Protein AF-A0A3M1HZH8-F1 (afdb_monomer_lite)

Foldseek 3Di:
DPPDPLVVVLVVQLVVLLVVCCLAQVLVLVLVVCPQAVFLNLQSLLLSLQVSLCRSCVVQCPDDPVSNVVVLVVLLLVLLLCCLQDPVNPPPDLLVSLSVVCSHNLSVVLVVVQCVVPRVVSSSVCSLQPDQGVLCSNVVCLVVDPVRQHAWDKDFDDCCVQQPVVQQKDWDGKYWCGLSNQLSLLLCQQQPLVVCVVCDPVCVVQVVDSVSVSVSSSVSCVVCVVLSNLLSPQFRTKMKIWMAGPVVRDIKMKIKTFGNFQVSQVSVQVSVVSSCVSCPPVFVWDWDDDTRMIIIIGPGPPCVVVSVVCRVVPIDIHTDDCVVSVLQSVLSSLLSCLVPPPDPVVNVVSLVVNLVSPDPNLLSSLSSPVVPPDPVVQVVSQVSVCVNPVDNQGSDSVSVVVVSVVVVD

Secondary structure (DSSP, 8-state):
--S--HHHHHHHHHHHHHHHHHHHH-HHHHHHHHTT-HHHHHHHHHHHHHHHHHHHTTTGGGS-HHHHHHHHHHHHHHHHHHHHH-GGGGGS-HHHHHHHHHHHHHHHHHHHHHHHHHHHHHHHHHTTS---SHHHHHSHHHHHSSS-----EEEPPP-TTTS-GGGT-EEEEEE--HHHHHHHHHHIIIIIIHHHHHHGGGHHHHHHSHHHHHHHHHHHHHHHHHHHHHTTTTEEEEEEEEEEETTTTEEEEEEEEEESSHHHHHHHHHHHHHHHHHHGGG--EEEEEETTEEEEEES--S-HHHHHHHHHHH-EEE---THHHHHHHHHHHHHHHHHH---HHHHHHHHHHHHHTTTTSHHHHHHHHHTS--HHHHHHHHHHHHHHHS---TT-HHHHHHHHHHTT-

pLDDT: mean 79.29, std 16.36, range [34.38, 98.5]

Radius of gyration: 24.08 Å; chains: 1; bounding box: 50×71×66 Å

Structure (mmCIF, N/CA/C/O backbone):
data_AF-A0A3M1HZH8-F1
#
_entry.id   AF-A0A3M1HZH8-F1
#
loop_
_atom_site.group_PDB
_atom_site.id
_atom_site.type_symbol
_atom_site.label_atom_id
_atom_site.label_alt_id
_atom_site.label_comp_id
_atom_site.label_asym_id
_atom_site.label_entity_id
_atom_site.label_seq_id
_atom_site.pdbx_PDB_ins_code
_atom_site.Cartn_x
_atom_site.Cartn_y
_atom_site.Cartn_z
_atom_site.occupancy
_atom_site.B_iso_or_equiv
_atom_site.auth_seq_id
_atom_site.auth_comp_id
_atom_site.auth_asym_id
_atom_site.auth_atom_id
_atom_site.pdbx_PDB_model_num
ATOM 1 N N . ARG A 1 1 ? 4.579 0.232 -38.119 1.00 34.38 1 ARG A N 1
ATOM 2 C CA . ARG A 1 1 ? 3.689 1.408 -37.992 1.00 34.38 1 ARG A CA 1
ATOM 3 C C . ARG A 1 1 ? 2.272 0.886 -38.104 1.00 34.38 1 ARG A C 1
ATOM 5 O O . ARG A 1 1 ? 1.895 0.468 -39.189 1.00 34.38 1 ARG A O 1
ATOM 12 N N . ILE A 1 2 ? 1.576 0.775 -36.979 1.00 36.88 2 ILE A N 1
ATOM 13 C CA . ILE A 1 2 ? 0.141 0.484 -36.957 1.00 36.88 2 ILE A CA 1
ATOM 14 C C . ILE A 1 2 ? -0.537 1.858 -36.955 1.00 36.88 2 ILE A C 1
ATOM 16 O O . ILE A 1 2 ? -0.014 2.803 -36.385 1.00 36.88 2 ILE A O 1
ATOM 20 N N . SER A 1 3 ? -1.600 2.016 -37.727 1.00 39.41 3 SER A N 1
ATOM 21 C CA . SER A 1 3 ? -2.185 3.296 -38.133 1.00 39.41 3 SER A CA 1
ATOM 22 C C . SER A 1 3 ? -3.152 3.886 -37.094 1.00 39.41 3 SER A C 1
ATOM 24 O O . SER A 1 3 ? -4.304 4.168 -37.418 1.00 39.41 3 SER A O 1
ATOM 26 N N . GLY A 1 4 ? -2.713 4.050 -35.844 1.00 37.44 4 GLY A N 1
ATOM 27 C CA . GLY A 1 4 ? -3.398 4.874 -34.844 1.00 37.44 4 GLY A CA 1
ATOM 28 C C . GLY A 1 4 ? -2.697 6.227 -34.734 1.00 37.44 4 GLY A C 1
ATOM 29 O O . GLY A 1 4 ? -1.491 6.308 -34.930 1.00 37.44 4 GLY A O 1
ATOM 30 N N . GLY A 1 5 ? -3.405 7.321 -34.439 1.00 40.50 5 GLY A N 1
ATOM 31 C CA . GLY A 1 5 ? -2.730 8.588 -34.111 1.00 40.50 5 GLY A CA 1
ATOM 32 C C . GLY A 1 5 ? -1.731 8.422 -32.943 1.00 40.50 5 GLY A C 1
ATOM 33 O O . GLY A 1 5 ? -1.757 7.393 -32.269 1.00 40.50 5 GLY A O 1
ATOM 34 N N . PRO A 1 6 ? -0.896 9.429 -32.621 1.00 54.50 6 PRO A N 1
ATOM 35 C CA . PRO A 1 6 ? 0.169 9.311 -31.610 1.00 54.50 6 PRO A CA 1
ATOM 36 C C . PRO A 1 6 ? -0.283 8.762 -30.242 1.00 54.50 6 PRO A C 1
ATOM 38 O O . PRO A 1 6 ? 0.490 8.118 -29.542 1.00 54.50 6 PRO A O 1
ATOM 41 N N . GLN A 1 7 ? -1.547 8.993 -29.864 1.00 52.88 7 GLN A N 1
ATOM 42 C CA . GLN A 1 7 ? -2.161 8.446 -28.647 1.00 52.88 7 GLN A CA 1
ATOM 43 C C . GLN A 1 7 ? -2.546 6.961 -28.765 1.00 52.88 7 GLN A C 1
ATOM 45 O O . GLN A 1 7 ? -2.431 6.227 -27.788 1.00 52.88 7 GLN A O 1
ATOM 50 N N . GLY A 1 8 ? -2.981 6.503 -29.943 1.00 54.47 8 GLY A N 1
ATOM 51 C CA . GLY A 1 8 ? -3.317 5.098 -30.191 1.00 54.47 8 GLY A CA 1
ATOM 52 C C . GLY A 1 8 ? -2.083 4.199 -30.155 1.00 54.47 8 GLY A C 1
ATOM 53 O O . GLY A 1 8 ? -2.119 3.137 -29.541 1.00 54.47 8 GLY A O 1
ATOM 54 N N . ASP A 1 9 ? -0.967 4.665 -30.719 1.00 68.56 9 ASP A N 1
ATOM 55 C CA . ASP A 1 9 ? 0.310 3.944 -30.671 1.00 68.56 9 ASP A CA 1
ATOM 56 C C . ASP A 1 9 ? 0.836 3.796 -29.233 1.00 68.56 9 ASP A C 1
ATOM 58 O O . ASP A 1 9 ? 1.340 2.736 -28.864 1.00 68.56 9 ASP A O 1
ATOM 62 N N . ALA A 1 10 ? 0.666 4.825 -28.397 1.00 70.00 10 ALA A N 1
ATOM 63 C CA . ALA A 1 10 ? 1.081 4.814 -26.994 1.00 70.00 10 ALA A CA 1
ATOM 64 C C . ALA A 1 10 ? 0.306 3.770 -26.164 1.00 70.00 10 ALA A C 1
ATOM 66 O O . ALA A 1 10 ? 0.912 2.978 -25.441 1.00 70.00 10 ALA A O 1
ATOM 67 N N . VAL A 1 11 ? -1.021 3.711 -26.324 1.00 73.69 11 VAL A N 1
ATOM 68 C CA . VAL A 1 11 ? -1.866 2.706 -25.654 1.00 73.69 11 VAL A CA 1
ATOM 69 C C . VAL A 1 11 ? -1.531 1.294 -26.136 1.00 73.69 11 VAL A C 1
ATOM 71 O O . VAL A 1 11 ? -1.435 0.378 -25.329 1.00 73.69 11 VAL A O 1
ATOM 74 N N . ILE A 1 12 ? -1.271 1.105 -27.434 1.00 74.25 12 ILE A N 1
ATOM 75 C CA . ILE A 1 12 ? -0.847 -0.201 -27.959 1.00 74.25 12 ILE A CA 1
ATOM 76 C C . ILE A 1 12 ? 0.473 -0.645 -27.316 1.00 74.25 12 ILE A C 1
ATOM 78 O O . ILE A 1 12 ? 0.604 -1.808 -26.942 1.00 74.25 12 ILE A O 1
ATOM 82 N N . VAL A 1 13 ? 1.445 0.258 -27.157 1.00 78.00 13 VAL A N 1
ATOM 83 C CA . VAL A 1 13 ? 2.706 -0.061 -26.467 1.00 78.00 13 VAL A CA 1
ATOM 84 C C . VAL A 1 13 ? 2.454 -0.466 -25.012 1.00 78.00 13 VAL A C 1
ATOM 86 O O . VAL A 1 13 ? 3.037 -1.454 -24.566 1.00 78.00 13 VAL A O 1
ATOM 89 N N . HIS A 1 14 ? 1.570 0.239 -24.297 1.00 79.25 14 HIS A N 1
ATOM 90 C CA . HIS A 1 14 ? 1.179 -0.091 -22.919 1.00 79.25 14 HIS A CA 1
ATOM 91 C C . HIS A 1 14 ? 0.629 -1.523 -22.813 1.00 79.25 14 HIS A C 1
ATOM 93 O O . HIS A 1 14 ? 1.145 -2.337 -22.048 1.00 79.25 14 HIS A O 1
ATOM 99 N N . GLU A 1 15 ? -0.338 -1.876 -23.663 1.00 80.44 15 GLU A N 1
ATOM 100 C CA . GLU A 1 15 ? -0.957 -3.210 -23.664 1.00 80.44 15 GLU A CA 1
ATOM 101 C C . GLU A 1 15 ? -0.001 -4.322 -24.132 1.00 80.44 15 GLU A C 1
ATOM 103 O O . GLU A 1 15 ? -0.014 -5.436 -23.602 1.00 80.44 15 GLU A O 1
ATOM 108 N N . LEU A 1 16 ? 0.883 -4.041 -25.097 1.00 78.44 16 LEU A N 1
ATOM 109 C CA . LEU A 1 16 ? 1.917 -4.996 -25.514 1.00 78.44 16 LEU A CA 1
ATOM 110 C C . LEU A 1 16 ? 2.912 -5.282 -24.386 1.00 78.44 16 LEU A C 1
ATOM 112 O O . LEU A 1 16 ? 3.376 -6.416 -24.255 1.00 78.44 16 LEU A O 1
ATOM 116 N N . ILE A 1 17 ? 3.230 -4.286 -23.556 1.00 83.06 17 ILE A N 1
ATOM 117 C CA . ILE A 1 17 ? 4.070 -4.499 -22.377 1.00 83.06 17 ILE A CA 1
ATOM 118 C C . ILE A 1 17 ? 3.345 -5.372 -21.358 1.00 83.06 17 ILE A C 1
ATOM 120 O O . ILE A 1 17 ? 3.973 -6.288 -20.841 1.00 83.06 17 ILE A O 1
ATOM 124 N N . HIS A 1 18 ? 2.041 -5.201 -21.132 1.00 80.81 18 HIS A N 1
ATOM 125 C CA . HIS A 1 18 ? 1.285 -6.138 -20.292 1.00 80.81 18 HIS A CA 1
ATOM 126 C C . HIS A 1 18 ? 1.334 -7.573 -20.817 1.00 80.81 18 HIS A C 1
ATOM 128 O O . HIS A 1 18 ? 1.569 -8.505 -20.044 1.00 80.81 18 HIS A O 1
ATOM 134 N N . ALA A 1 19 ? 1.197 -7.763 -22.132 1.00 73.44 19 ALA A N 1
ATOM 135 C CA . ALA A 1 19 ? 1.351 -9.080 -22.740 1.00 73.44 19 ALA A CA 1
ATOM 136 C C . ALA A 1 19 ? 2.758 -9.659 -22.501 1.00 73.44 19 ALA A C 1
ATOM 138 O O . ALA A 1 19 ? 2.882 -10.830 -22.146 1.00 73.44 19 ALA A O 1
ATOM 139 N N . LEU A 1 20 ? 3.812 -8.844 -22.628 1.00 78.50 20 LEU A N 1
ATOM 140 C CA . LEU A 1 20 ? 5.191 -9.249 -22.328 1.00 78.50 20 LEU A CA 1
ATOM 141 C C . LEU A 1 20 ? 5.405 -9.541 -20.840 1.00 78.50 20 LEU A C 1
ATOM 143 O O . LEU A 1 20 ? 6.094 -10.499 -20.500 1.00 78.50 20 LEU A O 1
ATOM 147 N N . GLN A 1 21 ? 4.821 -8.746 -19.949 1.00 84.00 21 GLN A N 1
ATOM 148 C CA . GLN A 1 21 ? 4.904 -8.935 -18.506 1.00 84.00 21 GLN A CA 1
ATOM 149 C C . GLN A 1 21 ? 4.233 -10.245 -18.093 1.00 84.00 21 GLN A C 1
ATOM 151 O O . GLN A 1 21 ? 4.846 -11.034 -17.375 1.00 84.00 21 GLN A O 1
ATOM 156 N N . ASP A 1 22 ? 3.023 -10.535 -18.581 1.00 77.56 22 ASP A N 1
ATOM 157 C CA . ASP A 1 22 ? 2.369 -11.821 -18.315 1.00 77.56 22 ASP A CA 1
ATOM 158 C C . ASP A 1 22 ? 3.153 -12.978 -18.937 1.00 77.56 22 ASP A C 1
ATOM 160 O O . ASP A 1 22 ? 3.438 -13.982 -18.273 1.00 77.56 22 ASP A O 1
ATOM 164 N N . GLN A 1 23 ? 3.625 -12.776 -20.172 1.00 69.50 23 GLN A N 1
ATOM 165 C CA . GLN A 1 23 ? 4.544 -13.682 -20.838 1.00 69.50 23 GLN A CA 1
ATOM 166 C C . GLN A 1 23 ? 5.892 -13.775 -20.130 1.00 69.50 23 GLN A C 1
ATOM 168 O O . GLN A 1 23 ? 6.646 -14.614 -20.557 1.00 69.50 23 GLN A O 1
ATOM 173 N N . HIS A 1 24 ? 6.263 -13.020 -19.095 1.00 70.00 24 HIS A N 1
ATOM 174 C CA . HIS A 1 24 ? 7.579 -13.170 -18.447 1.00 70.00 24 HIS A CA 1
ATOM 175 C C . HIS A 1 24 ? 7.532 -13.428 -16.943 1.00 70.00 24 HIS A C 1
ATOM 177 O O . HIS A 1 24 ? 8.495 -13.968 -16.380 1.00 70.00 24 HIS A O 1
ATOM 183 N N . PHE A 1 25 ? 6.424 -13.070 -16.304 1.00 74.50 25 PHE A N 1
ATOM 184 C CA . PHE A 1 25 ? 6.310 -13.018 -14.854 1.00 74.50 25 PHE A CA 1
ATOM 185 C C . PHE A 1 25 ? 5.028 -13.651 -14.311 1.00 74.50 25 PHE A C 1
ATOM 187 O O . PHE A 1 25 ? 4.949 -13.800 -13.095 1.00 74.50 25 PHE A O 1
ATOM 194 N N . ASP A 1 26 ? 4.092 -14.084 -15.172 1.00 72.25 26 ASP A N 1
ATOM 195 C CA . ASP A 1 26 ? 2.805 -14.676 -14.770 1.00 72.25 26 ASP A CA 1
ATOM 196 C C . ASP A 1 26 ? 2.054 -13.748 -13.797 1.00 72.25 26 ASP A C 1
ATOM 198 O O . ASP A 1 26 ? 2.008 -13.960 -12.577 1.00 72.25 26 ASP A O 1
ATOM 202 N N . LEU A 1 27 ? 1.507 -12.658 -14.349 1.00 78.25 27 LEU A N 1
ATOM 203 C CA . LEU A 1 27 ? 0.911 -11.577 -13.561 1.00 78.25 27 LEU A CA 1
ATOM 204 C C . LEU A 1 27 ? -0.253 -12.080 -12.709 1.00 78.25 27 LEU A C 1
ATOM 206 O O . LEU A 1 27 ? -0.445 -11.629 -11.579 1.00 78.25 27 LEU A O 1
ATOM 210 N N . PHE A 1 28 ? -0.989 -13.063 -13.219 1.00 75.19 28 PHE A N 1
ATOM 211 C CA . PHE A 1 28 ? -2.096 -13.675 -12.509 1.00 75.19 28 PHE A CA 1
ATOM 212 C C . PHE A 1 28 ? -1.642 -14.404 -11.232 1.00 75.19 28 PHE A C 1
ATOM 214 O O . PHE A 1 28 ? -2.236 -14.222 -10.161 1.00 75.19 28 PHE A O 1
ATOM 221 N N . SER A 1 29 ? -0.558 -15.183 -11.298 1.00 72.38 29 SER A N 1
ATOM 222 C CA . SER A 1 29 ? 0.026 -15.817 -10.109 1.00 72.38 29 SER A CA 1
ATOM 223 C C . SER A 1 29 ? 0.530 -14.788 -9.093 1.00 72.38 29 SER A C 1
ATOM 225 O O . SER A 1 29 ? 0.310 -14.961 -7.889 1.00 72.38 29 SER A O 1
ATOM 227 N N . LEU A 1 30 ? 1.157 -13.699 -9.555 1.00 78.38 30 LEU A N 1
ATOM 228 C CA . LEU A 1 30 ? 1.605 -12.611 -8.678 1.00 78.38 30 LEU A CA 1
ATOM 229 C C . LEU A 1 30 ? 0.420 -11.921 -7.986 1.00 78.38 30 LEU A C 1
ATOM 231 O O . LEU A 1 30 ? 0.462 -11.707 -6.773 1.00 78.38 30 LEU A O 1
ATOM 235 N N . GLN A 1 31 ? -0.664 -11.646 -8.715 1.00 78.19 31 GLN A N 1
ATOM 236 C CA . GLN A 1 31 ? -1.869 -11.028 -8.163 1.00 78.19 31 GLN A CA 1
ATOM 237 C C . GLN A 1 31 ? -2.539 -11.920 -7.112 1.00 78.19 31 GLN A C 1
ATOM 239 O O . GLN A 1 31 ? -2.886 -11.453 -6.025 1.00 78.19 31 GLN A O 1
ATOM 244 N N . LYS A 1 32 ? -2.664 -13.226 -7.381 1.00 75.81 32 LYS A N 1
ATOM 245 C CA . LYS A 1 32 ? -3.135 -14.197 -6.382 1.00 75.81 32 LYS A CA 1
ATOM 246 C C . LYS A 1 32 ? -2.246 -14.181 -5.137 1.00 75.81 32 LYS A C 1
ATOM 248 O O . LYS A 1 32 ? -2.747 -14.271 -4.019 1.00 75.81 32 LYS A O 1
ATOM 253 N N . TYR A 1 33 ? -0.929 -14.117 -5.314 1.00 77.00 33 TYR A N 1
ATOM 254 C CA . TYR A 1 33 ? 0.016 -14.186 -4.202 1.00 77.00 33 TYR A CA 1
ATOM 255 C C . TYR A 1 33 ? -0.126 -13.002 -3.232 1.00 77.00 33 TYR A C 1
ATOM 257 O O . TYR A 1 33 ? -0.027 -13.186 -2.015 1.00 77.00 33 TYR A O 1
ATOM 265 N N . VAL A 1 34 ? -0.376 -11.798 -3.755 1.00 81.94 34 VAL A N 1
ATOM 266 C CA . VAL A 1 34 ? -0.585 -10.587 -2.940 1.00 81.94 34 VAL A CA 1
ATOM 267 C C . VAL A 1 34 ? -2.028 -10.426 -2.449 1.00 81.94 34 VAL A C 1
ATOM 269 O O . VAL A 1 34 ? -2.303 -9.539 -1.642 1.00 81.94 34 VAL A O 1
ATOM 272 N N . GLN A 1 35 ? -2.943 -11.301 -2.880 1.00 78.62 35 GLN A N 1
ATOM 273 C CA . GLN A 1 35 ? -4.348 -11.273 -2.487 1.00 78.62 35 GLN A CA 1
ATOM 274 C C . GLN A 1 35 ? -4.515 -11.371 -0.959 1.00 78.62 35 GLN A C 1
ATOM 276 O O . GLN A 1 35 ? -3.831 -12.138 -0.280 1.00 78.62 35 GLN A O 1
ATOM 281 N N . GLY A 1 36 ? -5.457 -10.596 -0.413 1.00 81.88 36 GLY A N 1
ATOM 282 C CA . GLY A 1 36 ? -5.692 -10.500 1.035 1.00 81.88 36 GLY A CA 1
ATOM 283 C C . GLY A 1 36 ? -4.779 -9.503 1.759 1.00 81.88 36 GLY A C 1
ATOM 284 O O . GLY A 1 36 ? -4.791 -9.450 2.989 1.00 81.88 36 GLY A O 1
ATOM 285 N N . ASN A 1 37 ? -3.983 -8.735 1.011 1.00 90.81 37 ASN A N 1
ATOM 286 C CA . ASN A 1 37 ? -3.311 -7.536 1.493 1.00 90.81 37 ASN A CA 1
ATOM 287 C C . ASN A 1 37 ? -3.446 -6.425 0.438 1.00 90.81 37 ASN A C 1
ATOM 289 O O . ASN A 1 37 ? -2.758 -6.453 -0.584 1.00 90.81 37 ASN A O 1
ATOM 293 N N . SER A 1 38 ? -4.344 -5.469 0.672 1.00 91.00 38 SER A N 1
ATOM 294 C CA . SER A 1 38 ? -4.647 -4.395 -0.281 1.00 91.00 38 SER A CA 1
ATOM 295 C C . SER A 1 38 ? -3.451 -3.479 -0.546 1.00 91.00 38 SER A C 1
ATOM 297 O O . SER A 1 38 ? -3.209 -3.138 -1.701 1.00 91.00 38 SER A O 1
ATOM 299 N N . ASP A 1 39 ? -2.663 -3.137 0.477 1.00 95.94 39 ASP A N 1
ATOM 300 C CA . ASP A 1 39 ? -1.438 -2.336 0.325 1.00 95.94 39 ASP A CA 1
ATOM 301 C C . ASP A 1 39 ? -0.418 -3.026 -0.597 1.00 95.94 39 ASP A C 1
ATOM 303 O O . ASP A 1 39 ? 0.039 -2.459 -1.589 1.00 95.94 39 ASP A O 1
ATOM 307 N N . ARG A 1 40 ? -0.135 -4.308 -0.353 1.00 94.12 40 ARG A N 1
ATOM 308 C CA . ARG A 1 40 ? 0.770 -5.086 -1.212 1.00 94.12 40 ARG A CA 1
ATOM 309 C C . ARG A 1 40 ? 0.214 -5.267 -2.624 1.00 94.12 40 ARG A C 1
ATOM 311 O O . ARG A 1 40 ? 0.974 -5.265 -3.590 1.00 94.12 40 ARG A O 1
ATOM 318 N N . SER A 1 41 ? -1.102 -5.431 -2.756 1.00 92.44 41 SER A N 1
ATOM 319 C CA . SER A 1 41 ? -1.754 -5.507 -4.063 1.00 92.44 41 SER A CA 1
ATOM 320 C C . SER A 1 41 ? -1.591 -4.206 -4.844 1.00 92.44 41 SER A C 1
ATOM 322 O O . SER A 1 41 ? -1.269 -4.258 -6.027 1.00 92.44 41 SER A O 1
ATOM 324 N N . ALA A 1 42 ? -1.758 -3.053 -4.193 1.00 93.94 42 ALA A N 1
ATOM 325 C CA . ALA A 1 42 ? -1.535 -1.750 -4.810 1.00 93.94 42 ALA A CA 1
ATOM 326 C C . ALA A 1 42 ? -0.060 -1.552 -5.197 1.00 93.94 42 ALA A C 1
ATOM 328 O O . ALA A 1 42 ? 0.226 -1.051 -6.282 1.00 93.94 42 ALA A O 1
ATOM 329 N N . ALA A 1 43 ? 0.881 -2.014 -4.368 1.00 97.19 43 ALA A N 1
ATOM 330 C CA . ALA A 1 43 ? 2.305 -1.976 -4.691 1.00 97.19 43 ALA A CA 1
ATOM 331 C C . ALA A 1 43 ? 2.652 -2.796 -5.948 1.00 97.19 43 ALA A C 1
ATOM 333 O O . ALA A 1 43 ? 3.373 -2.316 -6.824 1.00 97.19 43 ALA A O 1
ATOM 334 N N . LEU A 1 44 ? 2.099 -4.011 -6.078 1.00 95.56 44 LEU A N 1
ATOM 335 C CA . LEU A 1 44 ? 2.252 -4.828 -7.287 1.00 95.56 44 LEU A CA 1
ATOM 336 C C . LEU A 1 44 ? 1.639 -4.133 -8.509 1.00 95.56 44 LEU A C 1
ATOM 338 O O . LEU A 1 44 ? 2.282 -4.069 -9.553 1.00 95.56 44 LEU A O 1
ATOM 342 N N . SER A 1 45 ? 0.420 -3.604 -8.385 1.00 94.62 45 SER A N 1
ATOM 343 C CA . SER A 1 45 ? -0.239 -2.890 -9.481 1.00 94.62 45 SER A CA 1
ATOM 344 C C . SER A 1 45 ? 0.565 -1.673 -9.938 1.00 94.62 45 SER A C 1
ATOM 346 O O . SER A 1 45 ? 0.703 -1.466 -11.137 1.00 94.62 45 SER A O 1
ATOM 348 N N . ALA A 1 46 ? 1.166 -0.912 -9.022 1.00 97.81 46 ALA A N 1
ATOM 349 C CA . ALA A 1 46 ? 2.034 0.205 -9.382 1.00 97.81 46 ALA A CA 1
ATOM 350 C C . ALA A 1 46 ? 3.331 -0.231 -10.080 1.00 97.81 46 ALA A C 1
ATOM 352 O O . ALA A 1 46 ? 3.780 0.441 -11.006 1.00 97.81 46 ALA A O 1
ATOM 353 N N . LEU A 1 47 ? 3.919 -1.370 -9.700 1.00 98.00 47 LEU A N 1
ATOM 354 C CA . LEU A 1 47 ? 5.041 -1.943 -10.447 1.00 98.00 47 LEU A CA 1
ATOM 355 C C . LEU A 1 47 ? 4.626 -2.292 -11.890 1.00 98.00 47 LEU A C 1
ATOM 357 O O . LEU A 1 47 ? 5.306 -1.873 -12.826 1.00 98.00 47 LEU A O 1
ATOM 361 N N . VAL A 1 48 ? 3.511 -3.013 -12.057 1.00 96.69 48 VAL A N 1
ATOM 362 C CA . VAL A 1 48 ? 2.987 -3.492 -13.353 1.00 96.69 48 VAL A CA 1
ATOM 363 C C . VAL A 1 48 ? 2.622 -2.330 -14.282 1.00 96.69 48 VAL A C 1
ATOM 365 O O . VAL A 1 48 ? 3.169 -2.219 -15.381 1.00 96.69 48 VAL A O 1
ATOM 368 N N . GLU A 1 49 ? 1.731 -1.444 -13.829 1.00 95.62 49 GLU A N 1
ATOM 369 C CA . GLU A 1 49 ? 1.257 -0.292 -14.606 1.00 95.62 49 GLU A CA 1
ATOM 370 C C . GLU A 1 49 ? 2.377 0.717 -14.851 1.00 95.62 49 GLU A C 1
ATOM 372 O O . GLU A 1 49 ? 2.449 1.331 -15.913 1.00 95.62 49 GLU A O 1
ATOM 377 N N . GLY A 1 50 ? 3.282 0.880 -13.886 1.00 97.19 50 GLY A N 1
ATOM 378 C CA . GLY A 1 50 ? 4.409 1.791 -13.991 1.00 97.19 50 GLY A CA 1
ATOM 379 C C . GLY A 1 50 ? 5.422 1.403 -15.065 1.00 97.19 50 GLY A C 1
ATOM 380 O O . GLY A 1 50 ? 5.916 2.278 -15.772 1.00 97.19 50 GLY A O 1
ATOM 381 N N . ASP A 1 51 ? 5.719 0.110 -15.216 1.00 97.06 51 ASP A N 1
ATOM 382 C CA . ASP A 1 51 ? 6.618 -0.402 -16.259 1.00 97.06 51 ASP A CA 1
ATOM 383 C C . ASP A 1 51 ? 5.989 -0.250 -17.657 1.00 97.06 51 ASP A C 1
ATOM 385 O O . ASP A 1 51 ? 6.630 0.257 -18.581 1.00 97.06 51 ASP A O 1
ATOM 389 N N . ALA A 1 52 ? 4.692 -0.549 -17.787 1.00 91.81 52 ALA A N 1
ATOM 390 C CA . ALA A 1 52 ? 3.938 -0.300 -19.016 1.00 91.81 52 ALA A CA 1
ATOM 391 C C . ALA A 1 52 ? 3.881 1.200 -19.366 1.00 91.81 52 ALA A C 1
ATOM 393 O O . ALA A 1 52 ? 4.188 1.586 -20.495 1.00 91.81 52 ALA A O 1
ATOM 394 N N . THR A 1 53 ? 3.629 2.064 -18.376 1.00 93.62 53 THR A N 1
ATOM 395 C CA . THR A 1 53 ? 3.618 3.530 -18.537 1.00 93.62 53 THR A CA 1
ATOM 396 C C . THR A 1 53 ? 4.996 4.070 -18.932 1.00 93.62 53 THR A C 1
ATOM 398 O O . THR A 1 53 ? 5.107 4.977 -19.760 1.00 93.62 53 THR A O 1
ATOM 401 N N . LEU A 1 54 ? 6.071 3.510 -18.370 1.00 94.62 54 LEU A N 1
ATOM 402 C CA . LEU A 1 54 ? 7.441 3.884 -18.717 1.00 94.62 54 LEU A CA 1
ATOM 403 C C . LEU A 1 54 ? 7.760 3.561 -20.180 1.00 94.62 54 LEU A C 1
ATOM 405 O O . LEU A 1 54 ? 8.425 4.354 -20.849 1.00 94.62 54 LEU A O 1
ATOM 409 N N . GLY A 1 55 ? 7.292 2.416 -20.681 1.00 89.19 55 GLY A N 1
ATOM 410 C CA . GLY A 1 55 ? 7.440 2.053 -22.086 1.00 89.19 55 GLY A CA 1
ATOM 411 C C . GLY A 1 55 ? 6.531 2.857 -23.016 1.00 89.19 55 GLY A C 1
ATOM 412 O O . GLY A 1 55 ? 6.994 3.303 -24.066 1.00 89.19 55 GLY A O 1
ATOM 413 N N . MET A 1 56 ? 5.293 3.137 -22.599 1.00 86.62 56 MET A N 1
ATOM 414 C CA . MET A 1 56 ? 4.365 4.032 -23.301 1.00 86.62 56 MET A CA 1
ATOM 415 C C . MET A 1 56 ? 5.002 5.405 -23.575 1.00 86.62 56 MET A C 1
ATOM 417 O O . MET A 1 56 ? 4.855 5.949 -24.667 1.00 86.62 56 MET A O 1
ATOM 421 N N . PHE A 1 57 ? 5.760 5.942 -22.614 1.00 90.94 57 PHE A N 1
ATOM 422 C CA . PHE A 1 57 ? 6.456 7.226 -22.739 1.00 90.94 57 PHE A CA 1
ATOM 423 C C . PHE A 1 57 ? 7.949 7.104 -23.068 1.00 90.94 57 PHE A C 1
ATOM 425 O O . PHE A 1 57 ? 8.713 8.036 -22.820 1.00 90.94 57 PHE A O 1
ATOM 432 N N . ALA A 1 58 ? 8.405 5.985 -23.641 1.00 87.25 58 ALA A N 1
ATOM 433 C CA . ALA A 1 58 ? 9.831 5.750 -23.877 1.00 87.25 58 ALA A CA 1
ATOM 434 C C . ALA A 1 58 ? 10.522 6.878 -24.673 1.00 87.25 58 ALA A C 1
ATOM 436 O O . ALA A 1 58 ? 11.674 7.199 -24.382 1.00 87.25 58 ALA A O 1
ATOM 437 N N . GLN A 1 59 ? 9.823 7.503 -25.631 1.00 85.00 59 GLN A N 1
ATOM 438 C CA . GLN A 1 59 ? 10.346 8.633 -26.411 1.00 85.00 59 GLN A CA 1
ATOM 439 C C . GLN A 1 59 ? 10.521 9.896 -25.556 1.00 85.00 59 GLN A C 1
ATOM 441 O O . GLN A 1 59 ? 11.593 10.497 -25.556 1.00 85.00 59 GLN A O 1
ATOM 446 N N . GLN A 1 60 ? 9.505 10.271 -24.777 1.00 87.44 60 GLN A N 1
ATOM 447 C CA . GLN A 1 60 ? 9.556 11.399 -23.841 1.00 87.44 60 GLN A CA 1
ATOM 448 C C . GLN A 1 60 ? 10.604 11.164 -22.742 1.00 87.44 60 GLN A C 1
ATOM 450 O O . GLN A 1 60 ? 11.218 12.101 -22.238 1.00 87.44 60 GLN A O 1
ATOM 455 N N . MET A 1 61 ? 10.857 9.897 -22.416 1.00 88.44 61 MET A N 1
ATOM 456 C CA . MET A 1 61 ? 11.825 9.462 -21.416 1.00 88.44 61 MET A CA 1
ATOM 457 C C . MET A 1 61 ? 13.253 9.285 -21.964 1.00 88.44 61 MET A C 1
ATOM 459 O O . MET A 1 61 ? 14.133 8.871 -21.208 1.00 88.44 61 MET A O 1
ATOM 463 N N . ALA A 1 62 ? 13.524 9.603 -23.237 1.00 87.94 62 ALA A N 1
ATOM 464 C CA . ALA A 1 62 ? 14.857 9.491 -23.845 1.00 87.94 62 ALA A CA 1
ATOM 465 C C . ALA A 1 62 ? 15.790 10.689 -23.555 1.00 87.94 62 ALA A C 1
ATOM 467 O O . ALA A 1 62 ? 16.987 10.603 -23.817 1.00 87.94 62 ALA A O 1
ATOM 468 N N . GLY A 1 63 ? 15.253 11.793 -23.020 1.00 88.88 63 GLY A N 1
ATOM 469 C CA . GLY A 1 63 ? 15.997 13.027 -22.740 1.00 88.88 63 GLY A CA 1
ATOM 470 C C . GLY A 1 63 ? 16.944 12.963 -21.533 1.00 88.88 63 GLY A C 1
ATOM 471 O O . GLY A 1 63 ? 17.158 11.909 -20.927 1.00 88.88 63 GLY A O 1
ATOM 472 N N . SER A 1 64 ? 17.496 14.118 -21.153 1.00 94.19 64 SER A N 1
ATOM 473 C CA . SER A 1 64 ? 18.336 14.258 -19.957 1.00 94.19 64 SER A CA 1
ATOM 474 C C . SER A 1 64 ? 17.576 13.877 -18.681 1.00 94.19 64 SER A C 1
ATOM 476 O O . SER A 1 64 ? 16.346 13.829 -18.650 1.00 94.19 64 SER A O 1
ATOM 478 N N . GLU A 1 65 ? 18.298 13.613 -17.592 1.00 93.06 65 GLU A N 1
ATOM 479 C CA . GLU A 1 65 ? 17.659 13.278 -16.316 1.00 93.06 65 GLU A CA 1
ATOM 480 C C . GLU A 1 65 ? 16.706 14.373 -15.826 1.00 93.06 65 GLU A C 1
ATOM 482 O O . GLU A 1 65 ? 15.612 14.071 -15.357 1.00 93.06 65 GLU A O 1
ATOM 487 N N . GLU A 1 66 ? 17.092 15.636 -15.980 1.00 94.88 66 GLU A N 1
ATOM 488 C CA . GLU A 1 66 ? 16.256 16.769 -15.584 1.00 94.88 66 GLU A CA 1
ATOM 489 C C . GLU A 1 66 ? 14.993 16.874 -16.447 1.00 94.88 66 GLU A C 1
ATOM 491 O O . GLU A 1 66 ? 13.907 17.118 -15.923 1.00 94.88 66 GLU A O 1
ATOM 496 N N . GLN A 1 67 ? 15.093 16.588 -17.750 1.00 93.69 67 GLN A N 1
ATOM 497 C CA . GLN A 1 67 ? 13.926 16.512 -18.635 1.00 93.69 67 GLN A CA 1
ATOM 498 C C . GLN A 1 67 ? 12.982 15.372 -18.229 1.00 93.69 67 GLN A C 1
ATOM 500 O O . GLN A 1 67 ? 11.771 15.572 -18.166 1.00 93.69 67 GLN A O 1
ATOM 505 N N . GLN A 1 68 ? 13.527 14.198 -17.892 1.00 94.38 68 GLN A N 1
ATOM 506 C CA . GLN A 1 68 ? 12.748 13.052 -17.412 1.00 94.38 68 GLN A CA 1
ATOM 507 C C . GLN A 1 68 ? 12.042 13.367 -16.082 1.00 94.38 68 GLN A C 1
ATOM 509 O O . GLN A 1 68 ? 10.844 13.120 -15.952 1.00 94.38 68 GLN A O 1
ATOM 514 N N . LYS A 1 69 ? 12.748 13.963 -15.108 1.00 93.94 69 LYS A N 1
ATOM 515 C CA . LYS A 1 69 ? 12.166 14.404 -13.826 1.00 93.94 69 LYS A CA 1
ATOM 516 C C . LYS A 1 69 ? 11.039 15.411 -14.039 1.00 93.94 69 LYS A C 1
ATOM 518 O O . LYS A 1 69 ? 9.976 15.287 -13.428 1.00 93.94 69 LYS A O 1
ATOM 523 N N . LEU A 1 70 ? 11.257 16.396 -14.912 1.00 93.19 70 LEU A N 1
ATOM 524 C CA . LEU A 1 70 ? 10.254 17.406 -15.231 1.00 93.19 70 LEU A CA 1
ATOM 525 C C . LEU A 1 70 ? 9.019 16.776 -15.885 1.00 93.19 70 LEU A C 1
ATOM 527 O O . LEU A 1 70 ? 7.899 17.105 -15.498 1.00 93.19 70 LEU A O 1
ATOM 531 N N . PHE A 1 71 ? 9.217 15.833 -16.811 1.00 94.44 71 PHE A N 1
ATOM 532 C CA . PHE A 1 71 ? 8.131 15.084 -17.438 1.00 94.44 71 PHE A CA 1
ATOM 533 C C . PHE A 1 71 ? 7.325 14.281 -16.413 1.00 94.44 71 PHE A C 1
ATOM 535 O O . PHE A 1 71 ? 6.106 14.415 -16.377 1.00 94.44 71 PHE A O 1
ATOM 542 N N . ILE A 1 72 ? 7.980 13.509 -15.537 1.00 93.62 72 ILE A N 1
ATOM 543 C CA . ILE A 1 72 ? 7.304 12.733 -14.482 1.00 93.62 72 ILE A CA 1
ATOM 544 C C . ILE A 1 72 ? 6.473 13.657 -13.587 1.00 93.62 72 ILE A C 1
ATOM 546 O O . ILE A 1 72 ? 5.297 13.390 -13.341 1.00 93.62 72 ILE A O 1
ATOM 550 N N . LYS A 1 73 ? 7.046 14.782 -13.144 1.00 90.25 73 LYS A N 1
ATOM 551 C CA . LYS A 1 73 ? 6.335 15.752 -12.303 1.00 90.25 73 LYS A CA 1
ATOM 552 C C . LYS A 1 73 ? 5.136 16.363 -13.030 1.00 90.25 73 LYS A C 1
ATOM 554 O O . LYS A 1 73 ? 4.059 16.482 -12.446 1.00 90.25 73 LYS A O 1
ATOM 559 N N . PHE A 1 74 ? 5.296 16.725 -14.302 1.00 90.25 74 PHE A N 1
ATOM 560 C CA . PHE A 1 74 ? 4.203 17.236 -15.128 1.00 90.25 74 PHE A CA 1
ATOM 561 C C . PHE A 1 74 ? 3.107 16.181 -15.334 1.00 90.25 74 PHE A C 1
ATOM 563 O O . PHE A 1 74 ? 1.922 16.485 -15.194 1.00 90.25 74 PHE A O 1
ATOM 570 N N . PHE A 1 75 ? 3.483 14.929 -15.588 1.00 90.88 75 PHE A N 1
ATOM 571 C CA . PHE A 1 75 ? 2.560 13.804 -15.709 1.00 90.88 75 PHE A CA 1
ATOM 572 C C . PHE A 1 75 ? 1.775 13.568 -14.411 1.00 90.88 75 PHE A C 1
ATOM 574 O O . PHE A 1 75 ? 0.556 13.416 -14.442 1.00 90.88 75 PHE A O 1
ATOM 581 N N . GLN A 1 76 ? 2.432 13.622 -13.250 1.00 87.75 76 GLN A N 1
ATOM 582 C CA . GLN A 1 76 ? 1.770 13.517 -11.946 1.00 87.75 76 GLN A CA 1
ATOM 583 C C . GLN A 1 76 ? 0.770 14.663 -11.714 1.00 87.75 76 GLN A C 1
ATOM 585 O O . GLN A 1 76 ? -0.364 14.409 -11.306 1.00 87.75 76 GLN A O 1
ATOM 590 N N . ILE A 1 77 ? 1.150 15.911 -12.018 1.00 83.44 77 ILE A N 1
ATOM 591 C CA . ILE A 1 77 ? 0.267 17.085 -11.883 1.00 83.44 77 ILE A CA 1
ATOM 592 C C . ILE A 1 77 ? -0.947 16.971 -12.811 1.00 83.44 77 ILE A C 1
ATOM 594 O O . ILE A 1 77 ? -2.083 17.160 -12.378 1.00 83.44 77 ILE A O 1
ATOM 598 N N . THR A 1 78 ? -0.728 16.644 -14.084 1.00 82.44 78 THR A N 1
ATOM 599 C CA . THR A 1 78 ? -1.810 16.514 -15.073 1.00 82.44 78 THR A CA 1
ATOM 600 C C . THR A 1 78 ? -2.738 15.344 -14.759 1.00 82.44 78 THR A C 1
ATOM 602 O O . THR A 1 78 ? -3.953 15.477 -14.903 1.00 82.44 78 THR A O 1
ATOM 605 N N . THR A 1 79 ? -2.204 14.237 -14.242 1.00 82.88 79 THR A N 1
ATOM 606 C CA . THR A 1 79 ? -2.996 13.111 -13.732 1.00 82.88 79 THR A CA 1
ATOM 607 C C . THR A 1 79 ? -3.858 13.532 -12.542 1.00 82.88 79 THR A C 1
ATOM 609 O O . THR A 1 79 ? -5.051 13.235 -12.491 1.00 82.88 79 THR A O 1
ATOM 612 N N . ASP A 1 80 ? -3.278 14.270 -11.594 1.00 74.69 80 ASP A N 1
ATOM 613 C CA . ASP A 1 80 ? -3.990 14.761 -10.417 1.00 74.69 80 ASP A CA 1
ATOM 614 C C . ASP A 1 80 ? -5.091 15.771 -10.752 1.00 74.69 80 ASP A C 1
ATOM 616 O O . ASP A 1 80 ? -6.138 15.766 -10.106 1.00 74.69 80 ASP A O 1
ATOM 620 N N . LEU A 1 81 ? -4.885 16.603 -11.773 1.00 71.56 81 LEU A N 1
ATOM 621 C CA . LEU A 1 81 ? -5.926 17.469 -12.321 1.00 71.56 81 LEU A CA 1
ATOM 622 C C . LEU A 1 81 ? -7.009 16.636 -13.022 1.00 71.56 81 LEU A C 1
ATOM 624 O O . LEU A 1 81 ? -8.194 16.827 -12.764 1.00 71.56 81 LEU A O 1
ATOM 628 N N . SER A 1 82 ? -6.621 15.665 -13.852 1.00 72.94 82 SER A N 1
ATOM 629 C CA . SER A 1 82 ? -7.557 14.821 -14.613 1.00 72.94 82 SER A CA 1
ATOM 630 C C . SER A 1 82 ? -8.541 14.069 -13.710 1.00 72.94 82 SER A C 1
ATOM 632 O O . SER A 1 82 ? -9.730 14.005 -14.029 1.00 72.94 82 SER A O 1
ATOM 634 N N . LYS A 1 83 ? -8.092 13.592 -12.538 1.00 70.12 83 LYS A N 1
ATOM 635 C CA . LYS A 1 83 ? -8.962 13.013 -11.494 1.00 70.12 83 LYS A CA 1
ATOM 636 C C . LYS A 1 83 ? -10.176 13.882 -11.177 1.00 70.12 83 LYS A C 1
ATOM 638 O O . LYS A 1 83 ? -11.291 13.373 -11.096 1.00 70.12 83 LYS A O 1
ATOM 643 N N . GLU A 1 84 ? -9.960 15.183 -11.015 1.00 63.19 84 GLU A N 1
ATOM 644 C CA . GLU A 1 84 ? -10.986 16.126 -10.567 1.00 63.19 84 GLU A CA 1
ATOM 645 C C . GLU A 1 84 ? -11.916 16.581 -11.706 1.00 63.19 84 GLU A C 1
ATOM 647 O O . GLU A 1 84 ? -13.044 17.001 -11.437 1.00 63.19 84 GLU A O 1
ATOM 652 N N . PHE A 1 85 ? -11.479 16.478 -12.969 1.00 59.00 85 PHE A N 1
ATOM 653 C CA . PHE A 1 85 ? -12.221 16.989 -14.132 1.00 59.00 85 PHE A CA 1
ATOM 654 C C . PHE A 1 85 ? -12.957 15.922 -14.960 1.00 59.00 85 PHE A C 1
ATOM 656 O O . PHE A 1 85 ? -13.879 16.273 -15.700 1.00 59.00 85 PHE A O 1
ATOM 663 N N . MET A 1 86 ? -12.622 14.630 -14.853 1.00 56.19 86 MET A N 1
ATOM 664 C CA . MET A 1 86 ? -13.311 13.588 -15.632 1.00 56.19 86 MET A CA 1
ATOM 665 C C . MET A 1 86 ? -14.767 13.381 -15.172 1.00 56.19 86 MET A C 1
ATOM 667 O O . MET A 1 86 ? -15.044 13.073 -14.015 1.00 56.19 86 MET A O 1
ATOM 671 N N . ALA A 1 87 ? -15.728 13.484 -16.098 1.00 45.31 87 ALA A N 1
ATOM 672 C CA . ALA A 1 87 ? -17.161 13.336 -15.807 1.00 45.31 87 ALA A CA 1
ATOM 673 C C . ALA A 1 87 ? -17.551 11.936 -15.286 1.00 45.31 87 ALA A C 1
ATOM 675 O O . ALA A 1 87 ? -18.482 11.816 -14.488 1.00 45.31 87 ALA A O 1
ATOM 676 N N . VAL A 1 88 ? -16.801 10.898 -15.674 1.00 48.41 88 VAL A N 1
ATOM 677 C CA . VAL A 1 88 ? -16.964 9.507 -15.206 1.00 48.41 88 VAL A CA 1
ATOM 678 C C . VAL A 1 88 ? -16.625 9.367 -13.708 1.00 48.41 88 VAL A C 1
ATOM 680 O O . VAL A 1 88 ? -17.148 8.489 -13.029 1.00 48.41 88 VAL A O 1
ATOM 683 N N . ASN A 1 89 ? -15.844 10.300 -13.148 1.00 50.59 89 ASN A N 1
ATOM 684 C CA . ASN A 1 89 ? -15.427 10.306 -11.743 1.00 50.59 89 ASN A CA 1
ATOM 685 C C . ASN A 1 89 ? -16.461 10.919 -10.786 1.00 50.59 89 ASN A C 1
ATOM 687 O O . ASN A 1 89 ? -16.240 10.919 -9.576 1.00 50.59 89 ASN A O 1
ATOM 691 N N . ARG A 1 90 ? -17.603 11.435 -11.274 1.00 53.88 90 ARG A N 1
ATOM 692 C CA . ARG A 1 90 ? -18.582 12.139 -10.417 1.00 53.88 90 ARG A CA 1
ATOM 693 C C . ARG A 1 90 ? -19.112 11.285 -9.256 1.00 53.88 90 ARG A C 1
ATOM 695 O O . ARG A 1 90 ? -19.409 11.854 -8.208 1.00 53.88 90 ARG A O 1
ATOM 702 N N . ASN A 1 91 ? -19.173 9.962 -9.430 1.00 58.47 91 ASN A N 1
ATOM 703 C CA . ASN A 1 91 ? -19.719 9.018 -8.444 1.00 58.47 91 ASN A CA 1
ATOM 704 C C . ASN A 1 91 ? -18.713 7.958 -7.963 1.00 58.47 91 ASN A C 1
ATOM 706 O O . ASN A 1 91 ? -19.079 7.090 -7.173 1.00 58.47 91 ASN A O 1
ATOM 710 N N . VAL A 1 92 ? -17.460 8.000 -8.422 1.00 65.44 92 VAL A N 1
ATOM 711 C CA . VAL A 1 92 ? -16.433 7.045 -7.982 1.00 65.44 92 VAL A CA 1
ATOM 712 C C . VAL A 1 92 ? -15.817 7.561 -6.675 1.00 65.44 92 VAL A C 1
ATOM 714 O O . VAL A 1 92 ? -15.361 8.703 -6.653 1.00 65.44 92 VAL A O 1
ATOM 717 N N . PRO A 1 93 ? -15.770 6.780 -5.580 1.00 71.00 93 PRO A N 1
ATOM 718 C CA . PRO A 1 93 ? -15.133 7.210 -4.334 1.00 71.00 93 PRO A CA 1
ATOM 719 C C . PRO A 1 93 ? -13.666 7.635 -4.518 1.00 71.00 93 PRO A C 1
ATOM 721 O O . PRO A 1 93 ? -12.925 6.970 -5.244 1.00 71.00 93 PRO A O 1
ATOM 724 N N . THR A 1 94 ? -13.222 8.682 -3.803 1.00 70.69 94 THR A N 1
ATOM 725 C CA . THR A 1 94 ? -11.842 9.223 -3.849 1.00 70.69 94 THR A CA 1
ATOM 726 C C . THR A 1 94 ? -10.788 8.127 -3.723 1.00 70.69 94 THR A C 1
ATOM 728 O O . THR A 1 94 ? -9.809 8.115 -4.460 1.00 70.69 94 THR A O 1
ATOM 731 N N . PHE A 1 95 ? -11.019 7.166 -2.825 1.00 74.81 95 PHE A N 1
ATOM 732 C CA . PHE A 1 95 ? -10.104 6.055 -2.585 1.00 74.81 95 PHE A CA 1
ATOM 733 C C . PHE A 1 95 ? -9.860 5.191 -3.824 1.00 74.81 95 PHE A C 1
ATOM 735 O O . PHE A 1 95 ? -8.721 4.818 -4.086 1.00 74.81 95 PHE A O 1
ATOM 742 N N . ILE A 1 96 ? -10.900 4.917 -4.615 1.00 75.12 96 ILE A N 1
ATOM 743 C CA . ILE A 1 96 ? -10.765 4.142 -5.852 1.00 75.12 96 ILE A CA 1
ATOM 744 C C . ILE A 1 96 ? -9.982 4.956 -6.884 1.00 75.12 96 ILE A C 1
ATOM 746 O O . ILE A 1 96 ? -9.025 4.447 -7.457 1.00 75.12 96 ILE A O 1
ATOM 750 N N . GLN A 1 97 ? -10.330 6.232 -7.068 1.00 76.00 97 GLN A N 1
ATOM 751 C CA . GLN A 1 97 ? -9.648 7.097 -8.035 1.00 76.00 97 GLN A CA 1
ATOM 752 C C . GLN A 1 97 ? -8.160 7.245 -7.705 1.00 76.00 97 GLN A C 1
ATOM 754 O O . GLN A 1 97 ? -7.302 6.982 -8.546 1.00 76.00 97 GLN A O 1
ATOM 759 N N . ASP A 1 98 ? -7.836 7.641 -6.473 1.00 79.31 98 ASP A N 1
ATOM 760 C CA . ASP A 1 98 ? -6.451 7.868 -6.076 1.00 79.31 98 ASP A CA 1
ATOM 761 C C . ASP A 1 98 ? -5.620 6.585 -6.147 1.00 79.31 98 ASP A C 1
ATOM 763 O O . ASP A 1 98 ? -4.481 6.655 -6.605 1.00 79.31 98 ASP A O 1
ATOM 767 N N . SER A 1 99 ? -6.194 5.428 -5.799 1.00 80.31 99 SER A N 1
ATOM 768 C CA . SER A 1 99 ? -5.516 4.133 -5.936 1.00 80.31 99 SER A CA 1
ATOM 769 C C . SER A 1 99 ? -5.267 3.755 -7.400 1.00 80.31 99 SER A C 1
ATOM 771 O O . SER A 1 99 ? -4.179 3.295 -7.730 1.00 80.31 99 SER A O 1
ATOM 773 N N . MET A 1 100 ? -6.228 3.984 -8.304 1.00 81.06 100 MET A N 1
ATOM 774 C CA . MET A 1 100 ? -6.048 3.682 -9.732 1.00 81.06 100 MET A CA 1
ATOM 775 C C . MET A 1 100 ? -4.921 4.517 -10.344 1.00 81.06 100 MET A C 1
ATOM 777 O O . MET A 1 100 ? -3.998 3.984 -10.947 1.00 81.06 100 MET A O 1
ATOM 781 N N . PHE A 1 101 ? -4.952 5.833 -10.152 1.00 84.38 101 PHE A N 1
ATOM 782 C CA . PHE A 1 101 ? -3.955 6.738 -10.731 1.00 84.38 101 PHE A CA 1
ATOM 783 C C . PHE A 1 101 ? -2.597 6.708 -10.024 1.00 84.38 101 PHE A C 1
ATOM 785 O O . PHE A 1 101 ? -1.591 7.106 -10.614 1.00 84.38 101 PHE A O 1
ATOM 792 N N . PHE A 1 102 ? -2.546 6.269 -8.765 1.00 90.12 102 PHE A N 1
ATOM 793 C CA . PHE A 1 102 ? -1.289 5.961 -8.087 1.00 90.12 102 PHE A CA 1
ATOM 794 C C . PHE A 1 102 ? -0.476 4.943 -8.894 1.00 90.12 102 PHE A C 1
ATOM 796 O O . PHE A 1 102 ? 0.710 5.179 -9.131 1.00 90.12 102 PHE A O 1
ATOM 803 N N . ASN A 1 103 ? -1.132 3.891 -9.399 1.00 89.50 103 ASN A N 1
ATOM 804 C CA . ASN A 1 103 ? -0.467 2.824 -10.145 1.00 89.50 103 ASN A CA 1
ATOM 805 C C . ASN A 1 103 ? 0.275 3.342 -11.387 1.00 89.50 103 ASN A C 1
ATOM 807 O O . ASN A 1 103 ? 1.385 2.903 -11.658 1.00 89.50 103 ASN A O 1
ATOM 811 N N . TYR A 1 104 ? -0.291 4.324 -12.095 1.00 89.69 104 TYR A N 1
ATOM 812 C CA . TYR A 1 104 ? 0.351 4.941 -13.261 1.00 89.69 104 TYR A CA 1
ATOM 813 C C . TYR A 1 104 ? 1.404 5.974 -12.852 1.00 89.69 104 TYR A C 1
ATOM 815 O O . TYR A 1 104 ? 2.554 5.927 -13.277 1.00 89.69 104 TYR A O 1
ATOM 823 N N . SER A 1 105 ? 1.013 6.935 -12.014 1.00 90.62 105 SER A N 1
ATOM 824 C CA . SER A 1 105 ? 1.807 8.138 -11.743 1.00 90.62 105 SER A CA 1
ATOM 825 C C . SER A 1 105 ? 3.014 7.888 -10.832 1.00 90.62 105 SER A C 1
ATOM 827 O O . SER A 1 105 ? 4.120 8.329 -11.143 1.00 90.62 105 SER A O 1
ATOM 829 N N . GLN A 1 106 ? 2.821 7.159 -9.731 1.00 94.50 106 GLN A N 1
ATOM 830 C CA . GLN A 1 106 ? 3.895 6.775 -8.808 1.00 94.50 106 GLN A CA 1
ATOM 831 C C . GLN A 1 106 ? 4.602 5.508 -9.294 1.00 94.50 106 GLN A C 1
ATOM 833 O O . GLN A 1 106 ? 5.817 5.395 -9.163 1.00 94.50 106 GLN A O 1
ATOM 838 N N . GLY A 1 107 ? 3.875 4.600 -9.953 1.00 97.00 107 GLY A N 1
ATOM 839 C CA . GLY A 1 107 ? 4.478 3.452 -10.630 1.00 97.00 107 GLY A CA 1
ATOM 840 C C . GLY A 1 107 ? 5.488 3.845 -11.710 1.00 97.00 107 GLY A C 1
ATOM 841 O O . GLY A 1 107 ? 6.551 3.223 -11.798 1.00 97.00 107 GLY A O 1
ATOM 842 N N . LEU A 1 108 ? 5.199 4.883 -12.510 1.00 96.88 108 LEU A N 1
ATOM 843 C CA . LEU A 1 108 ? 6.143 5.424 -13.496 1.00 96.88 108 LEU A CA 1
ATOM 844 C C . LEU A 1 108 ? 7.433 5.898 -12.821 1.00 96.88 108 LEU A C 1
ATOM 846 O O . LEU A 1 108 ? 8.523 5.539 -13.265 1.00 96.88 108 LEU A O 1
ATOM 850 N N . GLU A 1 109 ? 7.320 6.690 -11.750 1.00 97.12 109 GLU A N 1
ATOM 851 C CA . GLU A 1 109 ? 8.487 7.187 -11.018 1.00 97.12 109 GLU A CA 1
ATOM 852 C C . GLU A 1 109 ? 9.300 6.034 -10.420 1.00 97.12 109 GLU A C 1
ATOM 854 O O . GLU A 1 109 ? 10.517 5.982 -10.613 1.00 97.12 109 GLU A O 1
ATOM 859 N N . PHE A 1 110 ? 8.639 5.069 -9.776 1.00 98.50 110 PHE A N 1
ATOM 860 C CA . PHE A 1 110 ? 9.286 3.887 -9.215 1.00 98.50 110 PHE A CA 1
ATOM 861 C C . PHE A 1 110 ? 10.070 3.107 -10.281 1.00 98.50 110 PHE A C 1
ATOM 863 O O . PHE A 1 110 ? 11.275 2.891 -10.133 1.00 98.50 110 PHE A O 1
ATOM 870 N N . ASN A 1 111 ? 9.439 2.750 -11.404 1.00 98.31 111 ASN A N 1
ATOM 871 C CA . ASN A 1 111 ? 10.100 2.005 -12.480 1.00 98.31 111 ASN A CA 1
ATOM 872 C C . ASN A 1 111 ? 11.213 2.809 -13.160 1.00 98.31 111 ASN A C 1
ATOM 874 O O . ASN A 1 111 ? 12.265 2.258 -13.493 1.00 98.31 111 ASN A O 1
ATOM 878 N N . TRP A 1 112 ? 11.039 4.122 -13.312 1.00 97.75 112 TRP A N 1
ATOM 879 C CA . TRP A 1 112 ? 12.101 5.002 -13.786 1.00 97.75 112 TRP A CA 1
ATOM 880 C C . TRP A 1 112 ? 13.316 4.995 -12.843 1.00 97.75 112 TRP A C 1
ATOM 882 O O . TRP A 1 112 ? 14.447 4.845 -13.315 1.00 97.75 112 TRP A O 1
ATOM 892 N N . ARG A 1 113 ? 13.108 5.062 -11.518 1.00 97.62 113 ARG A N 1
ATOM 893 C CA . ARG A 1 113 ? 14.183 4.947 -10.513 1.00 97.62 113 ARG A CA 1
ATOM 894 C C . ARG A 1 113 ? 14.880 3.587 -10.573 1.00 97.62 113 ARG A C 1
ATOM 896 O O . ARG A 1 113 ? 16.108 3.536 -10.514 1.00 97.62 113 ARG A O 1
ATOM 903 N N . LEU A 1 114 ? 14.138 2.491 -10.763 1.00 97.31 114 LEU A N 1
ATOM 904 C CA . LEU A 1 114 ? 14.732 1.165 -10.973 1.00 97.31 114 LEU A CA 1
ATOM 905 C C . LEU A 1 114 ? 15.596 1.129 -12.239 1.00 97.31 114 LEU A C 1
ATOM 907 O O . LEU A 1 114 ? 16.744 0.679 -12.191 1.00 97.31 114 LEU A O 1
ATOM 911 N N . LYS A 1 115 ? 15.077 1.642 -13.362 1.00 95.69 115 LYS A N 1
ATOM 912 C CA . LYS A 1 115 ? 15.812 1.719 -14.631 1.00 95.69 115 LYS A CA 1
ATOM 913 C C . LYS A 1 115 ? 17.084 2.552 -14.493 1.00 95.69 115 LYS A C 1
ATOM 915 O O . LYS A 1 115 ? 18.113 2.166 -15.037 1.00 95.69 115 LYS A O 1
ATOM 920 N N . LYS A 1 116 ? 17.042 3.654 -13.743 1.00 94.69 116 LYS A N 1
ATOM 921 C CA . LYS A 1 116 ? 18.227 4.459 -13.413 1.00 94.69 116 LYS A CA 1
ATOM 922 C C . LYS A 1 116 ? 19.253 3.670 -12.598 1.00 94.69 116 LYS A C 1
ATOM 924 O O . LYS A 1 116 ? 20.439 3.745 -12.894 1.00 94.69 116 LYS A O 1
ATOM 929 N N . ALA A 1 117 ? 18.804 2.889 -11.618 1.00 94.19 117 ALA A N 1
ATOM 930 C CA . ALA A 1 117 ? 19.687 2.135 -10.732 1.00 94.19 117 ALA A CA 1
ATOM 931 C C . ALA A 1 117 ? 20.351 0.908 -11.389 1.00 94.19 117 ALA A C 1
ATOM 933 O O . ALA A 1 117 ? 21.400 0.467 -10.927 1.00 94.19 117 ALA A O 1
ATOM 934 N N . GLY A 1 118 ? 19.754 0.312 -12.427 1.00 88.06 118 GLY A N 1
ATOM 935 C CA . GLY A 1 118 ? 20.320 -0.904 -13.033 1.00 88.06 118 GLY A CA 1
ATOM 936 C C . GLY A 1 118 ? 19.701 -1.344 -14.358 1.00 88.06 118 GLY A C 1
ATOM 937 O O . GLY A 1 118 ? 19.686 -2.537 -14.669 1.00 88.06 118 GLY A O 1
ATOM 938 N N . GLY A 1 119 ? 19.152 -0.404 -15.126 1.00 88.81 119 GLY A N 1
ATOM 939 C CA . GLY A 1 119 ? 18.500 -0.660 -16.407 1.00 88.81 119 GLY A CA 1
ATOM 940 C C . GLY A 1 119 ? 17.237 -1.516 -16.290 1.00 88.81 119 GLY A C 1
ATOM 941 O O . GLY A 1 119 ? 16.683 -1.726 -15.209 1.00 88.81 119 GLY A O 1
ATOM 942 N N . LEU A 1 120 ? 16.797 -2.065 -17.424 1.00 86.69 120 LEU A N 1
ATOM 943 C CA . LEU A 1 120 ? 15.625 -2.950 -17.487 1.00 86.69 120 LEU A CA 1
ATOM 944 C C . LEU A 1 120 ? 15.798 -4.217 -16.636 1.00 86.69 120 LEU A C 1
ATOM 946 O O . LEU A 1 120 ? 14.823 -4.774 -16.144 1.00 86.69 120 LEU A O 1
ATOM 950 N N . ASN A 1 121 ? 17.039 -4.649 -16.391 1.00 82.75 121 ASN A N 1
ATOM 951 C CA . ASN A 1 121 ? 17.316 -5.778 -15.505 1.00 82.75 121 ASN A CA 1
ATOM 952 C C . ASN A 1 121 ? 16.830 -5.517 -14.077 1.00 82.75 121 ASN A C 1
ATOM 954 O O . ASN A 1 121 ? 16.330 -6.440 -13.437 1.00 82.75 121 ASN A O 1
ATOM 958 N N . LYS A 1 122 ? 16.933 -4.279 -13.580 1.00 85.38 122 LYS A N 1
ATOM 959 C CA . LYS A 1 122 ? 16.463 -3.931 -12.234 1.00 85.38 122 LYS A CA 1
ATOM 960 C C . LYS A 1 122 ? 14.936 -3.947 -12.135 1.00 85.38 122 LYS A C 1
ATOM 962 O O . LYS A 1 122 ? 14.420 -4.432 -11.133 1.00 85.38 122 LYS A O 1
ATOM 967 N N . ILE A 1 123 ? 14.233 -3.514 -13.184 1.00 89.69 123 ILE A N 1
ATOM 968 C CA . ILE A 1 123 ? 12.770 -3.649 -13.297 1.00 89.69 123 ILE A CA 1
ATOM 969 C C . ILE A 1 123 ? 12.382 -5.130 -13.336 1.00 89.69 123 ILE A C 1
ATOM 971 O O . ILE A 1 123 ? 11.603 -5.597 -12.510 1.00 89.69 123 ILE A O 1
ATOM 975 N N . ASN A 1 124 ? 13.016 -5.909 -14.216 1.00 83.12 124 ASN A N 1
ATOM 976 C CA . ASN A 1 124 ? 12.775 -7.347 -14.328 1.00 83.12 124 ASN A CA 1
ATOM 977 C C . ASN A 1 124 ? 13.029 -8.091 -13.014 1.00 83.12 124 ASN A C 1
ATOM 979 O O . ASN A 1 124 ? 12.388 -9.105 -12.762 1.00 83.12 124 ASN A O 1
ATOM 983 N N . LEU A 1 125 ? 13.982 -7.638 -12.193 1.00 82.62 125 LEU A N 1
ATOM 984 C CA . LEU A 1 125 ? 14.222 -8.178 -10.856 1.00 82.62 125 LEU A CA 1
ATOM 985 C C . LEU A 1 125 ? 13.126 -7.781 -9.863 1.00 82.62 125 LEU A C 1
ATOM 987 O O . LEU A 1 125 ? 12.814 -8.589 -8.997 1.00 82.62 125 LEU A O 1
ATOM 991 N N . ALA A 1 126 ? 12.508 -6.606 -9.992 1.00 90.00 126 ALA A N 1
ATOM 992 C CA . ALA A 1 126 ? 11.410 -6.202 -9.118 1.00 90.00 126 ALA A CA 1
ATOM 993 C C . ALA A 1 126 ? 10.175 -7.090 -9.275 1.00 90.00 126 ALA A C 1
ATOM 995 O O . ALA A 1 126 ? 9.576 -7.447 -8.272 1.00 90.00 126 ALA A O 1
ATOM 996 N N . PHE A 1 127 ? 9.877 -7.598 -10.476 1.00 84.69 127 PHE A N 1
ATOM 997 C CA . PHE A 1 127 ? 8.850 -8.640 -10.669 1.00 84.69 127 PHE A CA 1
ATOM 998 C C . PHE A 1 127 ? 9.180 -9.978 -9.984 1.00 84.69 127 PHE A C 1
ATOM 1000 O O . PHE A 1 127 ? 8.340 -10.875 -9.902 1.00 84.69 127 PHE A O 1
ATOM 1007 N N . ARG A 1 128 ? 10.416 -10.131 -9.499 1.00 81.06 128 ARG A N 1
ATOM 1008 C CA . ARG A 1 128 ? 10.921 -11.326 -8.807 1.00 81.06 128 ARG A CA 1
ATOM 1009 C C . ARG A 1 128 ? 11.128 -11.135 -7.317 1.00 81.06 128 ARG A C 1
ATOM 1011 O O . ARG A 1 128 ? 11.212 -12.099 -6.562 1.00 81.06 128 ARG A O 1
ATOM 1018 N N . ASP A 1 129 ? 11.212 -9.886 -6.914 1.00 84.44 129 ASP A N 1
ATOM 1019 C CA . ASP A 1 129 ? 11.488 -9.439 -5.569 1.00 84.44 129 ASP A CA 1
ATOM 1020 C C . ASP A 1 129 ? 10.552 -8.269 -5.288 1.00 84.44 129 ASP A C 1
ATOM 1022 O O . ASP A 1 129 ? 10.982 -7.131 -5.158 1.00 84.44 129 ASP A O 1
ATOM 1026 N N . LEU A 1 130 ? 9.248 -8.569 -5.296 1.00 91.50 130 LEU A N 1
ATOM 1027 C CA . LEU A 1 130 ? 8.194 -7.559 -5.334 1.00 91.50 130 LEU A CA 1
ATOM 1028 C C . LEU A 1 130 ? 8.367 -6.489 -4.242 1.00 91.50 130 LEU A C 1
ATOM 1030 O O . LEU A 1 130 ? 8.812 -6.811 -3.123 1.00 91.50 130 LEU A O 1
ATOM 1034 N N . PRO A 1 131 ? 7.945 -5.241 -4.527 1.00 95.38 131 PRO A N 1
ATOM 1035 C CA . PRO A 1 131 ? 7.734 -4.262 -3.479 1.00 95.38 131 PRO A CA 1
ATOM 1036 C C . PRO A 1 131 ? 6.699 -4.810 -2.483 1.00 95.38 131 PRO A C 1
ATOM 1038 O O . PRO A 1 131 ? 5.661 -5.358 -2.859 1.00 95.38 131 PRO A O 1
ATOM 1041 N N . ALA A 1 132 ? 7.024 -4.733 -1.197 1.00 94.12 132 ALA A N 1
ATOM 1042 C CA . ALA A 1 132 ? 6.245 -5.304 -0.108 1.00 94.12 132 ALA A CA 1
ATOM 1043 C C . ALA A 1 132 ? 5.078 -4.405 0.330 1.00 94.12 132 ALA A C 1
ATOM 1045 O O . ALA A 1 132 ? 4.136 -4.926 0.936 1.00 94.12 132 ALA A O 1
ATOM 1046 N N . SER A 1 133 ? 5.142 -3.106 0.012 1.00 96.94 133 SER A N 1
ATOM 1047 C CA . SER A 1 133 ? 4.199 -2.066 0.437 1.00 96.94 133 SER A CA 1
ATOM 1048 C C . SER A 1 133 ? 4.121 -0.895 -0.547 1.00 96.94 133 SER A C 1
ATOM 1050 O O . SER A 1 133 ? 5.008 -0.712 -1.385 1.00 96.94 133 SER A O 1
ATOM 1052 N N . THR A 1 134 ? 3.073 -0.071 -0.439 1.00 97.88 134 THR A N 1
ATOM 1053 C CA . THR A 1 134 ? 2.977 1.185 -1.209 1.00 97.88 134 THR A CA 1
ATOM 1054 C C . THR A 1 134 ? 4.009 2.228 -0.789 1.00 97.88 134 THR A C 1
ATOM 1056 O O . THR A 1 134 ? 4.393 3.048 -1.618 1.00 97.88 134 THR A O 1
ATOM 1059 N N . GLU A 1 135 ? 4.522 2.170 0.440 1.00 97.62 135 GLU A N 1
ATOM 1060 C CA . GLU A 1 135 ? 5.643 3.003 0.896 1.00 97.62 135 GLU A CA 1
ATOM 1061 C C . GLU A 1 135 ? 6.881 2.806 0.013 1.00 97.62 135 GLU A C 1
ATOM 1063 O O . GLU A 1 135 ? 7.487 3.770 -0.438 1.00 97.62 135 GLU A O 1
ATOM 1068 N N . GLN A 1 136 ? 7.214 1.562 -0.334 1.00 97.75 136 GLN A N 1
ATOM 1069 C CA . GLN A 1 136 ? 8.345 1.271 -1.219 1.00 97.75 136 GLN A CA 1
ATOM 1070 C C . GLN A 1 136 ? 8.163 1.812 -2.645 1.00 97.75 136 GLN A C 1
ATOM 1072 O O . GLN A 1 136 ? 9.151 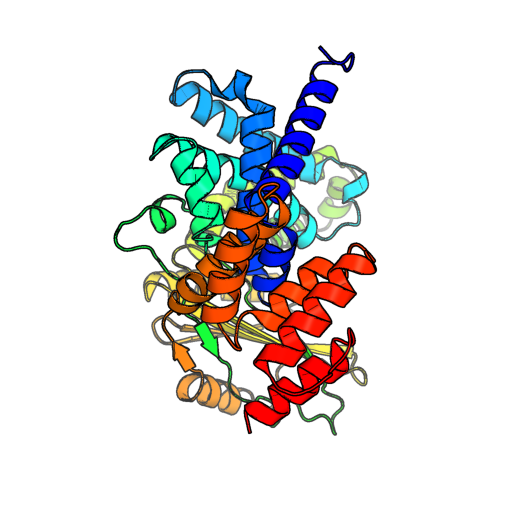2.037 -3.341 1.00 97.75 136 GLN A O 1
ATOM 1077 N N . ILE A 1 137 ? 6.920 2.018 -3.087 1.00 98.25 137 ILE A N 1
ATOM 1078 C CA . ILE A 1 137 ? 6.615 2.677 -4.363 1.00 98.25 137 ILE A CA 1
ATOM 1079 C C . ILE A 1 137 ? 6.749 4.198 -4.232 1.00 98.25 137 ILE A C 1
ATOM 1081 O O . ILE A 1 137 ? 7.306 4.834 -5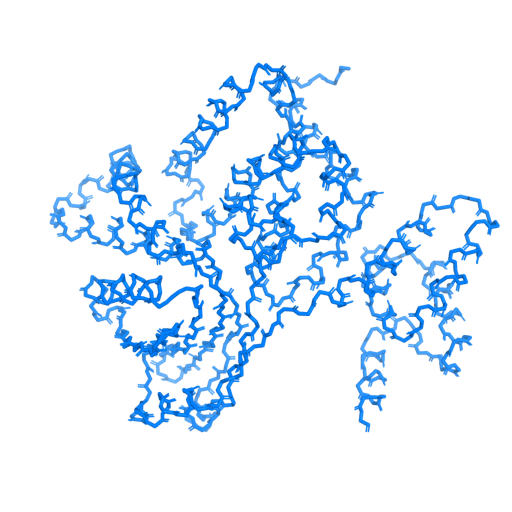.122 1.00 98.25 137 ILE A O 1
ATOM 1085 N N . LEU A 1 138 ? 6.239 4.769 -3.135 1.00 96.00 138 LEU A N 1
ATOM 1086 C CA . LEU A 1 138 ? 6.294 6.205 -2.834 1.00 96.00 138 LEU A CA 1
ATOM 1087 C C . LEU A 1 138 ? 7.723 6.697 -2.568 1.00 96.00 138 LEU A C 1
ATOM 1089 O O . LEU A 1 138 ? 8.046 7.833 -2.904 1.00 96.00 138 LEU A O 1
ATOM 1093 N N . HIS A 1 139 ? 8.562 5.824 -2.010 1.00 96.19 139 HIS A N 1
ATOM 1094 C CA . HIS A 1 139 ? 9.946 6.078 -1.614 1.00 96.19 139 HIS A CA 1
ATOM 1095 C C . HIS A 1 139 ? 10.857 5.005 -2.240 1.00 96.19 139 HIS A C 1
ATOM 1097 O O . HIS A 1 139 ? 11.291 4.071 -1.554 1.00 96.19 139 HIS A O 1
ATOM 1103 N N . PRO A 1 140 ? 11.139 5.066 -3.560 1.00 97.06 140 PRO A N 1
ATOM 1104 C CA . PRO A 1 140 ? 11.879 4.017 -4.274 1.00 97.06 140 PRO A CA 1
ATOM 1105 C C . PRO A 1 140 ? 13.267 3.712 -3.686 1.00 97.06 140 PRO A C 1
ATOM 1107 O O . PRO A 1 140 ? 13.781 2.602 -3.827 1.00 97.06 140 PRO A O 1
ATOM 1110 N N . GLU A 1 141 ? 13.886 4.674 -3.004 1.00 95.94 141 GLU A N 1
ATOM 1111 C CA . GLU A 1 141 ? 15.134 4.511 -2.261 1.00 95.94 141 GLU A CA 1
ATOM 1112 C C . GLU A 1 141 ? 15.021 3.511 -1.104 1.00 95.94 141 GLU A C 1
ATOM 1114 O O . GLU A 1 141 ? 15.963 2.747 -0.883 1.00 95.94 141 GLU A O 1
ATOM 1119 N N . LYS A 1 142 ? 13.865 3.426 -0.428 1.00 96.00 142 LYS A N 1
ATOM 1120 C CA . LYS A 1 142 ? 13.615 2.429 0.624 1.00 96.00 142 LYS A CA 1
ATOM 1121 C C . LYS A 1 142 ? 13.628 1.010 0.056 1.00 96.00 142 LYS A C 1
ATOM 1123 O O . LYS A 1 142 ? 14.173 0.103 0.681 1.00 96.00 142 LYS A O 1
ATOM 1128 N N . TYR A 1 143 ? 13.108 0.826 -1.161 1.00 96.62 143 TYR A N 1
ATOM 1129 C CA . TYR A 1 143 ? 13.166 -0.444 -1.893 1.00 96.62 143 TYR A CA 1
ATOM 1130 C C . TYR A 1 143 ? 14.574 -0.770 -2.423 1.00 96.62 143 TYR A C 1
ATOM 1132 O O . TYR A 1 143 ? 15.003 -1.930 -2.419 1.00 96.62 143 TYR A O 1
ATOM 1140 N N . LEU A 1 144 ? 15.291 0.242 -2.917 1.00 95.69 144 LEU A N 1
ATOM 1141 C CA . LEU A 1 144 ? 16.612 0.090 -3.532 1.00 95.69 144 LEU A CA 1
ATOM 1142 C C . LEU A 1 144 ? 17.761 -0.042 -2.520 1.00 95.69 144 LEU A C 1
ATOM 1144 O O . LEU A 1 144 ? 18.833 -0.514 -2.907 1.00 95.69 144 LEU A O 1
ATOM 1148 N N . SER A 1 145 ? 17.543 0.353 -1.265 1.00 94.31 145 SER A N 1
ATOM 1149 C CA . SER A 1 145 ? 18.512 0.261 -0.171 1.00 94.31 145 SER A CA 1
ATOM 1150 C C . SER A 1 145 ? 19.055 -1.162 0.023 1.00 94.31 145 SER A C 1
ATOM 1152 O O . SER A 1 145 ? 18.334 -2.153 -0.113 1.00 94.31 145 SER A O 1
ATOM 1154 N N . SER A 1 146 ? 20.339 -1.268 0.384 1.00 88.81 146 SER A N 1
ATOM 1155 C CA . SER A 1 146 ? 20.964 -2.534 0.799 1.00 88.81 146 SER A CA 1
ATOM 1156 C C . SER A 1 146 ? 20.371 -3.060 2.109 1.00 88.81 146 SER A C 1
ATOM 1158 O O . SER A 1 146 ? 20.235 -4.271 2.276 1.00 88.81 146 SER A O 1
ATOM 1160 N N . ASN A 1 147 ? 19.964 -2.152 2.998 1.00 90.50 147 ASN A N 1
ATOM 1161 C CA . ASN A 1 147 ? 19.106 -2.431 4.141 1.00 90.50 147 ASN A CA 1
ATOM 1162 C C . ASN A 1 147 ? 17.681 -1.995 3.785 1.00 90.50 147 ASN A C 1
ATOM 1164 O O . ASN A 1 147 ? 17.246 -0.906 4.165 1.00 90.50 147 ASN A O 1
ATOM 1168 N N . ARG A 1 148 ? 17.020 -2.791 2.938 1.00 92.19 148 ARG A N 1
ATOM 1169 C CA . ARG A 1 148 ? 15.667 -2.510 2.448 1.00 92.19 148 ARG A CA 1
ATOM 1170 C C . ARG A 1 148 ? 14.692 -2.397 3.617 1.00 92.19 148 ARG A C 1
ATOM 1172 O O . ARG A 1 148 ? 14.681 -3.258 4.493 1.00 92.19 148 ARG A O 1
ATOM 1179 N N . ASP A 1 149 ? 13.867 -1.361 3.580 1.00 93.31 149 ASP A N 1
ATOM 1180 C CA . ASP A 1 149 ? 12.830 -1.148 4.582 1.00 93.31 149 ASP A CA 1
ATOM 1181 C C . ASP A 1 149 ? 11.651 -2.093 4.341 1.00 93.31 149 ASP A C 1
ATOM 1183 O O . ASP A 1 149 ? 11.063 -2.067 3.263 1.00 93.31 149 ASP A O 1
ATOM 1187 N N . GLU A 1 150 ? 11.327 -2.956 5.300 1.00 94.88 150 GLU A N 1
ATOM 1188 C CA . GLU A 1 150 ? 10.247 -3.932 5.165 1.00 94.88 150 GLU A CA 1
ATOM 1189 C C . GLU A 1 150 ? 9.084 -3.630 6.105 1.00 94.88 150 GLU A C 1
ATOM 1191 O O . GLU A 1 150 ? 9.313 -3.420 7.299 1.00 94.88 150 GLU A O 1
ATOM 1196 N N . PRO A 1 151 ? 7.829 -3.770 5.640 1.00 95.94 151 PRO A N 1
ATOM 1197 C CA . PRO A 1 151 ? 6.684 -3.548 6.502 1.00 95.94 151 PRO A CA 1
ATOM 1198 C C . PRO A 1 151 ? 6.577 -4.639 7.574 1.00 95.94 151 PRO A C 1
ATOM 1200 O O . PRO A 1 151 ? 6.510 -5.840 7.294 1.00 95.94 151 PRO A O 1
ATOM 1203 N N . TRP A 1 152 ? 6.454 -4.225 8.825 1.00 95.62 152 TRP A N 1
ATOM 1204 C CA . TRP A 1 152 ? 6.104 -5.069 9.952 1.00 95.62 152 TRP A CA 1
ATOM 1205 C C . TRP A 1 152 ? 4.752 -5.753 9.733 1.00 95.62 152 TRP A C 1
ATOM 1207 O O . TRP A 1 152 ? 3.734 -5.149 9.386 1.00 95.62 152 TRP A O 1
ATOM 1217 N N . THR A 1 153 ? 4.718 -7.058 9.994 1.00 94.31 153 THR A N 1
ATOM 1218 C CA . THR A 1 153 ? 3.487 -7.844 9.954 1.00 94.31 153 THR A CA 1
ATOM 1219 C C . THR A 1 153 ? 2.782 -7.756 11.299 1.00 94.31 153 THR A C 1
ATOM 1221 O O . THR A 1 153 ? 3.267 -8.282 12.302 1.00 94.31 153 THR A O 1
ATOM 1224 N N . ILE A 1 154 ? 1.604 -7.127 11.309 1.00 96.00 154 ILE A N 1
ATOM 1225 C CA . ILE A 1 154 ? 0.764 -7.006 12.504 1.00 96.00 154 ILE A CA 1
ATOM 1226 C C . ILE A 1 154 ? -0.358 -8.048 12.482 1.00 96.00 154 ILE A C 1
ATOM 1228 O O . ILE A 1 154 ? -1.157 -8.114 11.541 1.00 96.00 154 ILE A O 1
ATOM 1232 N N . GLN A 1 155 ? -0.444 -8.830 13.559 1.00 95.75 155 GLN A N 1
ATOM 1233 C CA . GLN A 1 155 ? -1.535 -9.763 13.832 1.00 95.75 155 GLN A CA 1
ATOM 1234 C C . GLN A 1 155 ? -2.337 -9.275 15.038 1.00 95.75 155 GLN A C 1
ATOM 1236 O O . GLN A 1 155 ? -1.847 -9.250 16.170 1.00 95.75 155 GLN A O 1
ATOM 1241 N N . LEU A 1 156 ? -3.595 -8.903 14.793 1.00 95.44 156 LEU A N 1
ATOM 1242 C CA . LEU A 1 156 ? -4.528 -8.530 15.853 1.00 95.44 156 LEU A CA 1
ATOM 1243 C C . LEU A 1 156 ? -5.069 -9.786 16.555 1.00 95.44 156 LEU A C 1
ATOM 1245 O O . LEU A 1 156 ? -5.430 -10.743 15.856 1.00 95.44 156 LEU A O 1
ATOM 1249 N N . PRO A 1 157 ? -5.232 -9.770 17.892 1.00 93.69 157 PRO A N 1
ATOM 1250 C CA . PRO A 1 157 ? -5.833 -10.875 18.636 1.00 93.69 157 PRO A CA 1
ATOM 1251 C C . PRO A 1 157 ? -7.276 -11.155 18.181 1.00 93.69 157 PRO A C 1
ATOM 1253 O O . PRO A 1 157 ? -7.872 -10.421 17.376 1.00 93.69 157 PRO A O 1
ATOM 1256 N N . SER A 1 158 ? -7.861 -12.241 18.692 1.00 91.62 158 SER A N 1
ATOM 1257 C CA . SER A 1 158 ? -9.295 -12.487 18.515 1.00 91.62 158 SER A CA 1
ATOM 1258 C C . SER A 1 158 ? -10.093 -11.372 19.189 1.00 91.62 158 SER A C 1
ATOM 1260 O O . SER A 1 158 ? -9.887 -11.081 20.363 1.00 91.62 158 SER A O 1
ATOM 1262 N N . LEU A 1 159 ? -11.020 -10.762 18.446 1.00 92.31 159 LEU A N 1
ATOM 1263 C CA . LEU A 1 159 ? -11.878 -9.686 18.955 1.00 92.31 159 LEU A CA 1
ATOM 1264 C C . LEU A 1 159 ? -13.326 -10.147 19.173 1.00 92.31 159 LEU A C 1
ATOM 1266 O O . LEU A 1 159 ? -14.204 -9.322 19.406 1.00 92.31 159 LEU A O 1
ATOM 1270 N N . GLN A 1 160 ? -13.590 -11.457 19.113 1.00 90.12 160 GLN A N 1
ATOM 1271 C CA . GLN A 1 160 ? -14.941 -12.019 19.246 1.00 90.12 160 GLN A CA 1
ATOM 1272 C C . GLN A 1 160 ? -15.612 -11.650 20.575 1.00 90.12 160 GLN A C 1
ATOM 1274 O O . GLN A 1 160 ? -16.818 -11.420 20.595 1.00 90.12 160 GLN A O 1
ATOM 1279 N N . LYS A 1 161 ? -14.836 -11.533 21.665 1.00 90.81 161 LYS A N 1
ATOM 1280 C CA . LYS A 1 161 ? -15.333 -11.068 22.972 1.00 90.81 161 LYS A CA 1
ATOM 1281 C C . LYS A 1 161 ? -15.969 -9.675 22.873 1.00 90.81 161 LYS A C 1
ATOM 1283 O O . LYS A 1 161 ? -17.015 -9.441 23.468 1.00 90.81 161 LYS A O 1
ATOM 1288 N N . TYR A 1 162 ? -15.355 -8.774 22.108 1.00 91.12 162 TYR A N 1
ATOM 1289 C CA . TYR A 1 162 ? -15.795 -7.383 21.952 1.00 91.12 162 TYR A CA 1
ATOM 1290 C C . TYR A 1 162 ? -16.860 -7.222 20.861 1.00 91.12 162 TYR A C 1
ATOM 1292 O O . TYR A 1 162 ? -17.682 -6.313 20.930 1.00 91.12 162 TYR A O 1
ATOM 1300 N N . PHE A 1 163 ? -16.889 -8.134 19.886 1.00 92.38 163 PHE A N 1
ATOM 1301 C CA . PHE A 1 163 ? -17.845 -8.148 18.777 1.00 92.38 163 PHE A CA 1
ATOM 1302 C C . PHE A 1 163 ? -18.604 -9.484 18.708 1.00 92.38 163 PHE A C 1
ATOM 1304 O O . PHE A 1 163 ? -18.429 -10.250 17.755 1.00 92.38 163 PHE A O 1
ATOM 1311 N N . PRO A 1 164 ? -19.443 -9.802 19.711 1.00 89.31 164 PRO A N 1
ATOM 1312 C CA . PRO A 1 164 ? -20.103 -11.097 19.779 1.00 89.31 164 PRO A CA 1
ATOM 1313 C C . PRO A 1 164 ? -21.216 -11.218 18.730 1.00 89.31 164 PRO A C 1
ATOM 1315 O O . PRO A 1 164 ? -22.110 -10.370 18.648 1.00 89.31 164 PRO A O 1
ATOM 1318 N N . GLN A 1 165 ? -21.214 -12.328 17.984 1.00 89.69 165 GLN A N 1
ATOM 1319 C CA . GLN A 1 165 ? -22.218 -12.623 16.951 1.00 89.69 165 GLN A CA 1
ATOM 1320 C C . GLN A 1 165 ? -23.646 -12.673 17.504 1.00 89.69 165 GLN A C 1
ATOM 1322 O O . GLN A 1 165 ? -24.572 -12.210 16.841 1.00 89.69 165 GLN A O 1
ATOM 1327 N N . LYS A 1 166 ? -23.828 -13.134 18.752 1.00 88.50 166 LYS A N 1
ATOM 1328 C CA . LYS A 1 166 ? -25.133 -13.113 19.442 1.00 88.50 166 LYS A CA 1
ATOM 1329 C C . LYS A 1 166 ? -25.756 -11.709 19.509 1.00 88.50 166 LYS A C 1
ATOM 1331 O O . LYS A 1 166 ? -26.972 -11.569 19.411 1.00 88.50 166 LYS A O 1
ATOM 1336 N N . ASN A 1 167 ? -24.928 -10.662 19.554 1.00 88.38 167 ASN A N 1
ATOM 1337 C CA . ASN A 1 167 ? -25.377 -9.267 19.563 1.00 88.38 167 ASN A CA 1
ATOM 1338 C C . ASN A 1 167 ? -25.466 -8.668 18.143 1.00 88.38 167 ASN A C 1
ATOM 1340 O O . ASN A 1 167 ? -25.644 -7.462 17.989 1.00 88.38 167 ASN A O 1
ATOM 1344 N N . GLY A 1 168 ? -25.349 -9.496 17.100 1.00 89.62 168 GLY A N 1
ATOM 1345 C CA . GLY A 1 168 ? -25.449 -9.108 15.693 1.00 89.62 168 GLY A CA 1
ATOM 1346 C C . GLY A 1 168 ? -24.130 -8.696 15.036 1.00 89.62 168 GLY A C 1
ATOM 1347 O O . GLY A 1 168 ? -24.137 -8.375 13.858 1.00 89.62 168 GLY A O 1
ATOM 1348 N N . TRP A 1 169 ? -22.994 -8.694 15.734 1.00 93.38 169 TRP A N 1
ATOM 1349 C CA . TRP A 1 169 ? -21.731 -8.281 15.115 1.00 93.38 169 TRP A CA 1
ATOM 1350 C C . TRP A 1 169 ? -21.143 -9.358 14.204 1.00 93.38 169 TRP A C 1
ATOM 1352 O O . TRP A 1 169 ? -21.018 -10.520 14.584 1.00 93.38 169 TRP A O 1
ATOM 1362 N N . THR A 1 170 ? -20.705 -8.951 13.018 1.00 94.00 170 THR A N 1
ATOM 1363 C CA . THR A 1 170 ? -20.038 -9.819 12.041 1.00 94.00 170 THR A CA 1
ATOM 1364 C C . THR A 1 170 ? -18.758 -9.155 11.546 1.00 94.00 170 THR A C 1
ATOM 1366 O O . THR A 1 170 ? -18.720 -7.936 11.377 1.00 94.00 170 THR A O 1
ATOM 1369 N N . LYS A 1 171 ? -17.680 -9.929 11.353 1.00 94.50 171 LYS A N 1
ATOM 1370 C CA . LYS A 1 171 ? -16.440 -9.397 10.768 1.00 94.50 171 LYS A CA 1
ATOM 1371 C C . LYS A 1 171 ? -16.682 -9.160 9.279 1.00 94.50 171 LYS A C 1
ATOM 1373 O O . LYS A 1 171 ? -16.946 -10.116 8.558 1.00 94.50 171 LYS A O 1
ATOM 1378 N N . LEU A 1 172 ? -16.578 -7.909 8.847 1.00 91.62 172 LEU A N 1
ATOM 1379 C CA . LEU A 1 172 ? -16.770 -7.506 7.456 1.00 91.62 172 LEU A CA 1
ATOM 1380 C C . LEU A 1 172 ? -15.463 -7.586 6.665 1.00 91.62 172 LEU A C 1
ATOM 1382 O O . LEU A 1 172 ? -15.447 -8.103 5.555 1.00 91.62 172 LEU A O 1
ATOM 1386 N N . SER A 1 173 ? -14.369 -7.076 7.235 1.00 90.88 173 SER A N 1
ATOM 1387 C CA . SER A 1 173 ? -13.073 -7.019 6.554 1.00 90.88 173 SER A CA 1
ATOM 1388 C C . SER A 1 173 ? -11.904 -7.075 7.537 1.00 90.88 173 SER A C 1
ATOM 1390 O O . SER A 1 173 ? -12.044 -6.740 8.717 1.00 90.88 173 SER A O 1
ATOM 1392 N N . GLU A 1 174 ? -10.753 -7.514 7.042 1.00 94.62 174 GLU A N 1
ATOM 1393 C CA . GLU A 1 174 ? -9.462 -7.487 7.721 1.00 94.62 174 GLU A CA 1
ATOM 1394 C C . GLU A 1 174 ? -8.361 -7.282 6.684 1.00 94.62 174 GLU A C 1
ATOM 1396 O O . GLU A 1 174 ? -8.220 -8.106 5.784 1.00 94.62 174 GLU A O 1
ATOM 1401 N N . ASP A 1 175 ? -7.586 -6.207 6.807 1.00 94.94 175 ASP A N 1
ATOM 1402 C CA . ASP A 1 175 ? -6.605 -5.840 5.782 1.00 94.94 175 ASP A CA 1
ATOM 1403 C C . ASP A 1 175 ? -5.512 -4.895 6.323 1.00 94.94 175 ASP A C 1
ATOM 1405 O O . ASP A 1 175 ? -5.489 -4.565 7.512 1.00 94.94 175 ASP A O 1
ATOM 1409 N N . THR A 1 176 ? -4.597 -4.493 5.445 1.00 96.00 176 THR A N 1
ATOM 1410 C CA . THR A 1 176 ? -3.533 -3.500 5.637 1.00 96.00 176 THR A CA 1
ATOM 1411 C C . THR A 1 176 ? -3.876 -2.261 4.800 1.00 96.00 176 THR A C 1
ATOM 1413 O O . THR A 1 176 ? -4.243 -2.392 3.632 1.00 96.00 176 THR A O 1
ATOM 1416 N N . MET A 1 177 ? -3.813 -1.068 5.401 1.00 94.06 177 MET A N 1
ATOM 1417 C CA . MET A 1 177 ? -4.145 0.201 4.733 1.00 94.06 177 MET A CA 1
ATOM 1418 C C . MET A 1 177 ? -2.976 0.713 3.886 1.00 94.06 177 MET A C 1
ATOM 1420 O O . MET A 1 177 ? -3.200 1.205 2.781 1.00 94.06 177 MET A O 1
ATOM 1424 N N . GLY A 1 178 ? -1.748 0.593 4.402 1.00 96.56 178 GLY A N 1
ATOM 1425 C CA . GLY A 1 178 ? -0.551 1.109 3.737 1.00 96.56 178 GLY A CA 1
ATOM 1426 C C . GLY A 1 178 ? -0.376 2.622 3.841 1.00 96.56 178 GLY A C 1
ATOM 1427 O O . GLY A 1 178 ? -1.321 3.355 4.158 1.00 96.56 178 GLY A O 1
ATOM 1428 N N . GLU A 1 179 ? 0.822 3.109 3.509 1.00 97.00 179 GLU A N 1
ATOM 1429 C CA . GLU A 1 179 ? 1.103 4.548 3.465 1.00 97.00 179 GLU A CA 1
ATOM 1430 C C . GLU A 1 179 ? 0.180 5.270 2.471 1.00 97.00 179 GLU A C 1
ATOM 1432 O O . GLU A 1 179 ? -0.398 6.307 2.806 1.00 97.00 179 GLU A O 1
ATOM 1437 N N . LEU A 1 180 ? -0.039 4.704 1.276 1.00 94.12 180 LEU A N 1
ATOM 1438 C CA . LEU A 1 180 ? -0.947 5.290 0.286 1.00 94.12 180 LEU A CA 1
ATOM 1439 C C . LEU A 1 180 ? -2.362 5.458 0.850 1.00 94.12 180 LEU A C 1
ATOM 1441 O O . LEU A 1 180 ? -2.954 6.532 0.729 1.00 94.12 180 LEU A O 1
ATOM 1445 N N . GLY A 1 181 ? -2.908 4.412 1.475 1.00 92.31 181 GLY A N 1
ATOM 1446 C CA . GLY A 1 181 ? -4.255 4.459 2.035 1.00 92.31 181 GLY A CA 1
ATOM 1447 C C . GLY A 1 181 ? -4.373 5.490 3.160 1.00 92.31 181 GLY A C 1
ATOM 1448 O O . GLY A 1 181 ? -5.368 6.218 3.219 1.00 92.31 181 GLY A O 1
ATOM 1449 N N . ILE A 1 182 ? -3.334 5.634 3.993 1.00 93.94 182 ILE A N 1
ATOM 1450 C CA . ILE A 1 182 ? -3.245 6.697 5.004 1.00 93.94 182 ILE A CA 1
ATOM 1451 C C . ILE A 1 182 ? -3.229 8.078 4.342 1.00 93.94 182 ILE A C 1
ATOM 1453 O O . ILE A 1 182 ? -4.021 8.941 4.727 1.00 93.94 182 ILE A O 1
ATOM 1457 N N . GLN A 1 183 ? -2.389 8.300 3.325 1.00 91.38 183 GLN A N 1
ATOM 1458 C CA . GLN A 1 183 ? -2.326 9.586 2.624 1.00 91.38 183 GLN A CA 1
ATOM 1459 C C . GLN A 1 183 ? -3.675 9.959 1.990 1.00 91.38 183 GLN A C 1
ATOM 1461 O O . GLN A 1 183 ? -4.089 11.120 2.064 1.00 91.38 183 GLN A O 1
ATOM 1466 N N . ILE A 1 184 ? -4.389 8.994 1.399 1.00 86.25 184 ILE A N 1
ATOM 1467 C CA . ILE A 1 184 ? -5.731 9.203 0.836 1.00 86.25 184 ILE A CA 1
ATOM 1468 C C . ILE A 1 184 ? -6.735 9.549 1.944 1.00 86.25 184 ILE A C 1
ATOM 1470 O O . ILE A 1 184 ? -7.493 10.513 1.809 1.00 86.25 184 ILE A O 1
ATOM 1474 N N . LEU A 1 185 ? -6.728 8.807 3.057 1.00 86.31 185 LEU A N 1
ATOM 1475 C CA . LEU A 1 185 ? -7.612 9.064 4.195 1.00 86.31 185 LEU A CA 1
ATOM 1476 C C . LEU A 1 185 ? -7.381 10.467 4.772 1.00 86.31 185 LEU A C 1
ATOM 1478 O O . LEU A 1 185 ? -8.330 11.235 4.930 1.00 86.31 185 LEU A O 1
ATOM 1482 N N . LEU A 1 186 ? -6.131 10.844 5.041 1.00 86.75 186 LEU A N 1
ATOM 1483 C CA . LEU A 1 186 ? -5.801 12.174 5.555 1.00 86.75 186 LEU A CA 1
ATOM 1484 C C . LEU A 1 186 ? -6.204 13.275 4.570 1.00 86.75 186 LEU A C 1
ATOM 1486 O O . LEU A 1 186 ? -6.753 14.298 4.983 1.00 86.75 186 LEU A O 1
ATOM 1490 N N . ARG A 1 187 ? -6.009 13.053 3.266 1.00 79.38 187 ARG A N 1
ATOM 1491 C CA . ARG A 1 187 ? -6.422 13.985 2.209 1.00 79.38 187 ARG A CA 1
ATOM 1492 C C . ARG A 1 187 ? -7.928 14.223 2.201 1.00 79.38 187 ARG A C 1
ATOM 1494 O O . ARG A 1 187 ? -8.345 15.379 2.159 1.00 79.38 187 ARG A O 1
ATOM 1501 N N . GLU A 1 188 ? -8.739 13.173 2.293 1.00 75.50 188 GLU A N 1
ATOM 1502 C CA . GLU A 1 188 ? -10.203 13.291 2.323 1.00 75.50 188 GLU A CA 1
ATOM 1503 C C . GLU A 1 188 ? -10.669 14.191 3.486 1.00 75.50 188 GLU A C 1
ATOM 1505 O O . GLU A 1 188 ? -11.539 15.052 3.335 1.00 75.50 188 GLU A O 1
ATOM 1510 N N . TYR A 1 189 ? -10.039 14.087 4.656 1.00 74.00 189 TYR A N 1
ATOM 1511 C CA . TYR A 1 189 ? -10.418 14.911 5.807 1.00 74.00 189 TYR A CA 1
ATOM 1512 C C . TYR A 1 189 ? -9.806 16.318 5.781 1.00 74.00 189 TYR A C 1
ATOM 1514 O O . TYR A 1 189 ? -10.497 17.289 6.109 1.00 74.00 189 TYR A O 1
ATOM 1522 N N . PHE A 1 190 ? -8.537 16.459 5.393 1.00 72.31 190 PHE A N 1
ATOM 1523 C CA . PHE A 1 190 ? -7.819 17.738 5.435 1.00 72.31 190 PHE A CA 1
ATOM 1524 C C . PHE A 1 190 ? -8.103 18.639 4.240 1.00 72.31 190 PHE A C 1
ATOM 1526 O O . PHE A 1 190 ? -8.144 19.855 4.419 1.00 72.31 190 PHE A O 1
ATOM 1533 N N . ALA A 1 191 ? -8.326 18.077 3.052 1.00 64.31 191 ALA A N 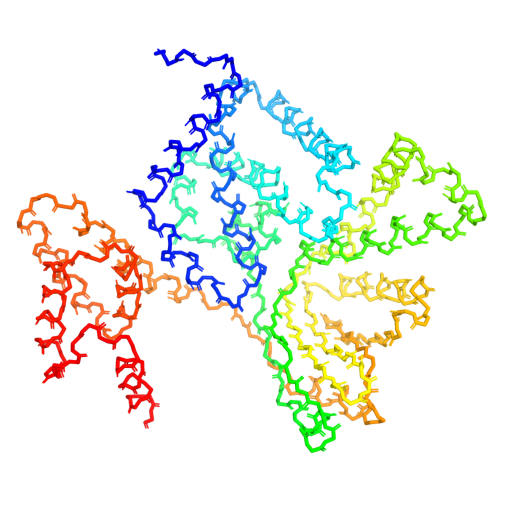1
ATOM 1534 C CA . ALA A 1 191 ? -8.662 18.854 1.866 1.00 64.31 191 ALA A CA 1
ATOM 1535 C C . ALA A 1 191 ? -10.174 19.048 1.746 1.00 64.31 191 ALA A C 1
ATOM 1537 O O . ALA A 1 191 ? -10.648 20.179 1.679 1.00 64.31 191 ALA A O 1
ATOM 1538 N N . TYR A 1 192 ? -10.957 17.967 1.774 1.00 61.06 192 TYR A N 1
ATOM 1539 C CA . TYR A 1 192 ? -12.364 18.056 1.389 1.00 61.06 192 TYR A CA 1
ATOM 1540 C C . TYR A 1 192 ? -13.280 18.536 2.523 1.00 61.06 192 TYR A C 1
ATOM 1542 O O . TYR A 1 192 ? -14.023 19.508 2.357 1.00 61.06 192 TYR A O 1
ATOM 1550 N N . ARG A 1 193 ? -13.214 17.918 3.711 1.00 64.31 193 ARG A N 1
ATOM 1551 C CA . ARG A 1 193 ? -14.110 18.294 4.827 1.00 64.31 193 ARG A CA 1
ATOM 1552 C C . ARG A 1 193 ? -13.770 19.659 5.425 1.00 64.31 193 ARG A C 1
ATOM 1554 O O . ARG A 1 193 ? -14.675 20.410 5.788 1.00 64.31 193 ARG A O 1
ATOM 1561 N N . ARG A 1 194 ? -12.483 20.013 5.487 1.00 64.88 194 ARG A N 1
ATOM 1562 C CA . ARG A 1 194 ? -12.034 21.334 5.950 1.00 64.88 194 ARG A CA 1
ATOM 1563 C C . ARG A 1 194 ? -12.468 22.454 5.003 1.00 64.88 194 ARG A C 1
ATOM 1565 O O . ARG A 1 194 ? -12.989 23.458 5.482 1.00 64.88 194 ARG A O 1
ATOM 1572 N N . LEU A 1 195 ? -12.319 22.268 3.690 1.00 61.03 195 LEU A N 1
ATOM 1573 C CA . LEU A 1 195 ? -12.781 23.231 2.687 1.00 61.03 195 LEU A CA 1
ATOM 1574 C C . LEU A 1 195 ? -14.305 23.412 2.749 1.00 61.03 195 LEU A C 1
ATOM 1576 O O . LEU A 1 195 ? -14.782 24.542 2.820 1.00 61.03 195 LEU A O 1
ATOM 1580 N N . LYS A 1 196 ? -15.064 22.310 2.843 1.00 60.34 196 LYS A N 1
ATOM 1581 C CA . LYS A 1 196 ? -16.522 22.345 3.051 1.00 60.34 196 LYS A CA 1
ATOM 1582 C C . LYS A 1 196 ? -16.909 23.123 4.316 1.00 60.34 196 LYS A C 1
ATOM 1584 O O . LYS A 1 196 ? -17.867 23.888 4.289 1.00 60.34 196 LYS A O 1
ATOM 1589 N N . LYS A 1 197 ? -16.165 22.954 5.417 1.00 63.34 197 LYS A N 1
ATOM 1590 C CA . LYS A 1 197 ? -16.400 23.680 6.675 1.00 63.34 197 LYS A CA 1
ATOM 1591 C C . LYS A 1 197 ? -16.076 25.175 6.559 1.00 63.34 197 LYS A C 1
ATOM 1593 O O . LYS A 1 197 ? -16.862 25.980 7.041 1.00 63.34 197 LYS A O 1
ATOM 1598 N N . HIS A 1 198 ? -14.955 25.544 5.935 1.00 66.31 198 HIS A N 1
ATOM 1599 C CA . HIS A 1 198 ? -14.561 26.951 5.773 1.00 66.31 198 HIS A CA 1
ATOM 1600 C C . HIS A 1 198 ? -15.458 27.717 4.797 1.00 66.31 198 HIS A C 1
ATOM 1602 O O . HIS A 1 198 ? -15.736 28.885 5.036 1.00 66.31 198 HIS A O 1
ATOM 1608 N N . LEU A 1 199 ? -15.926 27.074 3.724 1.00 63.44 199 LEU A N 1
ATOM 1609 C CA . LEU A 1 199 ? -16.775 27.725 2.724 1.00 63.44 199 LEU A CA 1
ATOM 1610 C C . LEU A 1 199 ? -18.261 27.782 3.119 1.00 63.44 199 LEU A C 1
ATOM 1612 O O . LEU A 1 199 ? -19.016 28.527 2.502 1.00 63.44 199 LEU A O 1
ATOM 1616 N N . GLY A 1 200 ? -18.700 27.045 4.147 1.00 67.81 200 GLY A N 1
ATOM 1617 C CA . GLY A 1 200 ? -20.044 27.177 4.725 1.00 67.81 200 GLY A CA 1
ATOM 1618 C C . GLY A 1 200 ? -21.173 27.139 3.683 1.00 67.81 200 GLY A C 1
ATOM 1619 O O . GLY A 1 200 ? -21.229 26.239 2.844 1.00 67.81 200 GLY A O 1
ATOM 1620 N N . ALA A 1 201 ? -22.072 28.129 3.714 1.00 61.72 201 ALA A N 1
ATOM 1621 C CA . ALA A 1 201 ? -23.181 28.255 2.760 1.00 61.72 201 ALA A CA 1
ATOM 1622 C C . ALA A 1 201 ? -22.721 28.505 1.307 1.00 61.72 201 ALA A C 1
ATOM 1624 O O . ALA A 1 201 ? -23.400 28.082 0.371 1.00 61.72 201 ALA A O 1
ATOM 1625 N N . PHE A 1 202 ? -21.539 29.101 1.111 1.00 58.75 202 PHE A N 1
ATOM 1626 C CA . PHE A 1 202 ? -20.948 29.347 -0.209 1.00 58.75 202 PHE A CA 1
ATOM 1627 C C . PHE A 1 202 ? -20.404 28.071 -0.865 1.00 58.75 202 PHE A C 1
ATOM 1629 O O . PHE A 1 202 ? -20.192 28.042 -2.076 1.00 58.75 202 PHE A O 1
ATOM 1636 N N . TRP A 1 203 ? -20.254 26.971 -0.115 1.00 59.69 203 TRP A N 1
ATOM 1637 C CA . TRP A 1 203 ? -19.868 25.680 -0.683 1.00 59.69 203 TRP A CA 1
ATOM 1638 C C . TRP A 1 203 ? -20.861 25.186 -1.741 1.00 59.69 203 TRP A C 1
ATOM 1640 O O . TRP A 1 203 ? -20.437 24.686 -2.777 1.00 59.69 203 TRP A O 1
ATOM 1650 N N . LYS A 1 204 ? -22.178 25.332 -1.522 1.00 58.22 204 LYS A N 1
ATOM 1651 C CA . LYS A 1 204 ? -23.200 24.874 -2.483 1.00 58.22 204 LYS A CA 1
ATOM 1652 C C . LYS A 1 204 ? -23.023 25.508 -3.879 1.00 58.22 204 LYS A C 1
ATOM 1654 O O . LYS A 1 204 ? -22.870 24.730 -4.818 1.00 58.22 204 LYS A O 1
ATOM 1659 N N . PRO A 1 205 ? -22.959 26.846 -4.032 1.00 59.69 205 PRO A N 1
ATOM 1660 C CA . PRO A 1 205 ? -22.744 27.489 -5.334 1.00 59.69 205 PRO A CA 1
ATOM 1661 C C . PRO A 1 205 ? -21.323 27.321 -5.909 1.00 59.69 205 PRO A C 1
ATOM 1663 O O . PRO A 1 205 ? -21.164 27.301 -7.123 1.00 59.69 205 PRO A O 1
ATOM 1666 N N . LEU A 1 206 ? -20.280 27.144 -5.087 1.00 55.22 206 LEU A N 1
ATOM 1667 C CA . LEU A 1 206 ? -18.927 26.830 -5.587 1.00 55.22 206 LEU A CA 1
ATOM 1668 C C . LEU A 1 206 ? -18.784 25.370 -6.044 1.00 55.22 206 LEU A C 1
ATOM 1670 O O . LEU A 1 206 ? -18.061 25.076 -6.991 1.00 55.22 206 LEU A O 1
ATOM 1674 N N . SER A 1 207 ? -19.479 24.444 -5.381 1.00 52.66 207 SER A N 1
ATOM 1675 C CA . SER A 1 207 ? -19.442 23.010 -5.691 1.00 52.66 207 SER A CA 1
ATOM 1676 C C . SER A 1 207 ? -20.302 22.609 -6.893 1.00 52.66 207 SER A C 1
ATOM 1678 O O . SER A 1 207 ? -20.147 21.486 -7.387 1.00 52.66 207 SER A O 1
ATOM 1680 N N . SER A 1 208 ? -21.189 23.497 -7.357 1.00 55.31 208 SER A N 1
ATOM 1681 C CA . SER A 1 208 ? -21.963 23.318 -8.590 1.00 55.31 208 SER A CA 1
ATOM 1682 C C . SER A 1 208 ? -21.153 23.670 -9.842 1.00 55.31 208 SER A C 1
ATOM 1684 O O . SER A 1 208 ? -21.430 23.117 -10.905 1.00 55.31 208 SER A O 1
ATOM 1686 N N . ASN A 1 209 ? -20.110 24.504 -9.727 1.00 56.00 209 ASN A N 1
ATOM 1687 C CA . ASN A 1 209 ? -19.161 24.751 -10.810 1.00 56.00 209 ASN A CA 1
ATOM 1688 C C . ASN A 1 209 ? -17.977 23.771 -10.725 1.00 56.00 209 ASN A C 1
ATOM 1690 O O . ASN A 1 209 ? -17.124 23.854 -9.840 1.00 56.00 209 ASN A O 1
ATOM 1694 N N . ILE A 1 210 ? -17.926 22.832 -11.673 1.00 53.34 210 ILE A N 1
ATOM 1695 C CA . ILE A 1 210 ? -16.913 21.767 -11.743 1.00 53.34 210 ILE A CA 1
ATOM 1696 C C . ILE A 1 210 ? -15.481 22.303 -11.770 1.00 53.34 210 ILE A C 1
ATOM 1698 O O . ILE A 1 210 ? -14.601 21.704 -11.153 1.00 53.34 210 ILE A O 1
ATOM 1702 N N . ILE A 1 211 ? -15.256 23.442 -12.429 1.00 51.91 211 ILE A N 1
ATOM 1703 C CA . ILE A 1 211 ? -13.919 24.008 -12.608 1.00 51.91 211 ILE A CA 1
ATOM 1704 C C . ILE A 1 211 ? -13.400 24.559 -11.277 1.00 51.91 211 ILE A C 1
ATOM 1706 O O . ILE A 1 211 ? -12.316 24.195 -10.827 1.00 51.91 211 ILE A O 1
ATOM 1710 N N . LEU A 1 212 ? -14.214 25.365 -10.592 1.00 53.06 212 LEU A N 1
ATOM 1711 C CA . LEU A 1 212 ? -13.874 25.937 -9.286 1.00 53.06 212 LEU A CA 1
ATOM 1712 C C . LEU A 1 212 ? -13.764 24.870 -8.187 1.00 53.06 212 LEU A C 1
ATOM 1714 O O . LEU A 1 212 ? -12.882 24.958 -7.331 1.00 53.06 212 LEU A O 1
ATOM 1718 N N . ARG A 1 213 ? -14.605 23.828 -8.227 1.00 60.31 213 ARG A N 1
ATOM 1719 C CA . ARG A 1 213 ? -14.540 22.714 -7.272 1.00 60.31 213 ARG A CA 1
ATOM 1720 C C . ARG A 1 213 ? -13.275 21.873 -7.445 1.00 60.31 213 ARG A C 1
ATOM 1722 O O . ARG A 1 213 ? -12.648 21.537 -6.441 1.00 60.31 213 ARG A O 1
ATOM 1729 N N . GLY A 1 214 ? -12.914 21.546 -8.688 1.00 56.75 214 GLY A N 1
ATOM 1730 C CA . GLY A 1 214 ? -11.703 20.788 -9.004 1.00 56.75 214 GLY A CA 1
ATOM 1731 C C . GLY A 1 214 ? -10.439 21.570 -8.651 1.00 56.75 214 GLY A C 1
ATOM 1732 O O . GLY A 1 214 ? -9.636 21.103 -7.848 1.00 56.75 214 GLY A O 1
ATOM 1733 N N . LEU A 1 215 ? -10.317 22.813 -9.134 1.00 58.97 215 LEU A N 1
ATOM 1734 C CA . LEU A 1 215 ? -9.161 23.675 -8.849 1.00 58.97 215 LEU A CA 1
ATOM 1735 C C . LEU A 1 215 ? -8.993 23.957 -7.351 1.00 58.97 215 LEU A C 1
ATOM 1737 O O . LEU A 1 215 ? -7.876 23.895 -6.841 1.00 58.97 215 LEU A O 1
ATOM 1741 N N . GLY A 1 216 ? -10.088 24.207 -6.623 1.00 60.47 216 GLY A N 1
ATOM 1742 C CA . GLY A 1 216 ? -10.049 24.416 -5.176 1.00 60.47 216 GLY A CA 1
ATOM 1743 C C . GLY A 1 216 ? -9.545 23.188 -4.414 1.00 60.47 216 GLY A C 1
ATOM 1744 O O . GLY A 1 216 ? -8.716 23.325 -3.516 1.00 60.47 216 GLY A O 1
ATOM 1745 N N . ARG A 1 217 ? -9.983 21.980 -4.793 1.00 62.59 217 ARG A N 1
ATOM 1746 C CA . ARG A 1 217 ? -9.513 20.720 -4.192 1.00 62.59 217 ARG A CA 1
ATOM 1747 C C . ARG A 1 217 ? -8.054 20.435 -4.513 1.00 62.59 217 ARG A C 1
ATOM 1749 O O . ARG A 1 217 ? -7.296 20.117 -3.597 1.00 62.59 217 ARG A O 1
ATOM 1756 N N . THR A 1 218 ? -7.647 20.589 -5.771 1.00 62.06 218 THR A N 1
ATOM 1757 C CA . THR A 1 218 ? -6.257 20.387 -6.188 1.00 62.06 218 THR A CA 1
ATOM 1758 C C . THR A 1 218 ? -5.327 21.392 -5.507 1.00 62.06 218 THR A C 1
ATOM 1760 O O . THR A 1 218 ? -4.308 20.993 -4.948 1.00 62.06 218 THR A O 1
ATOM 1763 N N . ALA A 1 219 ? -5.695 22.675 -5.446 1.00 61.34 219 ALA A N 1
ATOM 1764 C CA . ALA A 1 219 ? -4.918 23.690 -4.736 1.00 61.34 219 ALA A CA 1
ATOM 1765 C C . ALA A 1 219 ? -4.795 23.368 -3.238 1.00 61.34 219 ALA A C 1
ATOM 1767 O O . ALA A 1 219 ? -3.691 23.369 -2.695 1.00 61.34 219 ALA A O 1
ATOM 1768 N N . TYR A 1 220 ? -5.895 23.002 -2.568 1.00 64.25 220 TYR A N 1
ATOM 1769 C CA . TYR A 1 220 ? -5.856 22.627 -1.149 1.00 64.25 220 TYR A CA 1
ATOM 1770 C C . TYR A 1 220 ? -5.059 21.340 -0.903 1.00 64.25 220 TYR A C 1
ATOM 1772 O O . TYR A 1 220 ? -4.392 21.216 0.128 1.00 64.25 220 TYR A O 1
ATOM 1780 N N . LYS A 1 221 ? -5.092 20.395 -1.851 1.00 64.25 221 LYS A N 1
ATOM 1781 C CA . LYS A 1 221 ? -4.246 19.199 -1.847 1.00 64.25 221 LYS A CA 1
ATOM 1782 C C . LYS A 1 221 ? -2.775 19.589 -1.883 1.00 64.25 221 LYS A C 1
ATOM 1784 O O . LYS A 1 221 ? -2.050 19.120 -1.020 1.00 64.25 221 LYS A O 1
ATOM 1789 N N . TYR A 1 222 ? -2.341 20.453 -2.802 1.00 68.12 222 TYR A N 1
ATOM 1790 C CA . TYR A 1 222 ? -0.939 20.886 -2.863 1.00 68.12 222 TYR A CA 1
ATOM 1791 C C . TYR A 1 222 ? -0.516 21.696 -1.632 1.00 68.12 222 TYR A C 1
ATOM 1793 O O . TYR A 1 222 ? 0.569 21.462 -1.108 1.00 68.12 222 TYR A O 1
ATOM 1801 N N . LEU A 1 223 ? -1.392 22.555 -1.100 1.00 68.81 223 LEU A N 1
ATOM 1802 C CA . LEU A 1 223 ? -1.121 23.319 0.125 1.00 68.81 223 LEU A CA 1
ATOM 1803 C C . LEU A 1 223 ? -0.926 22.428 1.363 1.00 68.81 223 LEU A C 1
ATOM 1805 O O . LEU A 1 223 ? -0.158 22.777 2.252 1.00 68.81 223 LEU A O 1
ATOM 1809 N N . ASN A 1 224 ? -1.606 21.278 1.433 1.00 74.69 224 ASN A N 1
ATOM 1810 C CA . ASN A 1 224 ? -1.485 20.335 2.553 1.00 74.69 224 ASN A CA 1
ATOM 1811 C C . ASN A 1 224 ? -0.668 19.080 2.202 1.00 74.69 224 ASN A C 1
ATOM 1813 O O . ASN A 1 224 ? -0.546 18.192 3.044 1.00 74.69 224 ASN A O 1
ATOM 1817 N N . ALA A 1 225 ? -0.117 18.982 0.988 1.00 74.94 225 ALA A N 1
ATOM 1818 C CA . ALA A 1 225 ? 0.523 17.765 0.488 1.00 74.94 225 ALA A CA 1
ATOM 1819 C C . ALA A 1 225 ? 1.713 17.367 1.357 1.00 74.94 225 ALA A C 1
ATOM 1821 O O . ALA A 1 225 ? 1.820 16.205 1.734 1.00 74.94 225 ALA A O 1
ATOM 1822 N N . ASN A 1 226 ? 2.552 18.339 1.724 1.00 80.88 226 ASN A N 1
ATOM 1823 C CA . ASN A 1 226 ? 3.693 18.102 2.604 1.00 80.88 226 ASN A CA 1
ATOM 1824 C C . ASN A 1 226 ? 3.222 17.588 3.960 1.00 80.88 226 ASN A C 1
ATOM 1826 O O . ASN A 1 226 ? 3.676 16.540 4.394 1.00 80.88 226 ASN A O 1
ATOM 1830 N N . LYS A 1 227 ? 2.211 18.228 4.563 1.00 83.94 227 LYS A N 1
ATOM 1831 C CA . LYS A 1 227 ? 1.716 17.792 5.869 1.00 83.94 227 LYS A CA 1
ATOM 1832 C C . LYS A 1 227 ? 1.095 16.393 5.839 1.00 83.94 227 LYS A C 1
ATOM 1834 O O . LYS A 1 227 ? 1.251 15.638 6.795 1.00 83.94 227 LYS A O 1
ATOM 1839 N N . ILE A 1 228 ? 0.376 16.049 4.768 1.00 85.75 228 ILE A N 1
ATOM 1840 C CA . ILE A 1 228 ? -0.204 14.712 4.571 1.00 85.75 228 ILE A CA 1
ATOM 1841 C C . ILE A 1 228 ? 0.900 13.668 4.405 1.00 85.75 228 ILE A C 1
ATOM 1843 O O . ILE A 1 228 ? 0.815 12.619 5.035 1.00 85.75 228 ILE A O 1
ATOM 1847 N N . ARG A 1 229 ? 1.916 13.964 3.585 1.00 86.94 229 ARG A N 1
ATOM 1848 C CA . ARG A 1 229 ? 3.068 13.081 3.369 1.00 86.94 229 ARG A CA 1
ATOM 1849 C C . ARG A 1 229 ? 3.853 12.882 4.656 1.00 86.94 229 ARG A C 1
ATOM 1851 O O . ARG A 1 229 ? 4.032 11.746 5.043 1.00 86.94 229 ARG A O 1
ATOM 1858 N N . GLU A 1 230 ? 4.218 13.954 5.358 1.00 89.62 230 GLU A N 1
ATOM 1859 C CA . GLU A 1 230 ? 4.879 13.890 6.672 1.00 89.62 230 GLU A CA 1
ATOM 1860 C C . GLU A 1 230 ? 4.095 13.012 7.652 1.00 89.62 230 GLU A C 1
ATOM 1862 O O . GLU A 1 230 ? 4.637 12.080 8.218 1.00 89.62 230 GLU A O 1
ATOM 1867 N N . SER A 1 231 ? 2.780 13.226 7.773 1.00 92.69 231 SER A N 1
ATOM 1868 C CA . SER A 1 231 ? 1.946 12.471 8.723 1.00 92.69 231 SER A CA 1
ATOM 1869 C C . SER A 1 231 ? 1.751 10.989 8.366 1.00 92.69 231 SER A C 1
ATOM 1871 O O . SER A 1 231 ? 1.143 10.261 9.150 1.00 92.69 231 SER A O 1
ATOM 1873 N N . ALA A 1 232 ? 2.152 10.574 7.163 1.00 94.94 232 ALA A N 1
ATOM 1874 C CA . ALA A 1 232 ? 2.080 9.198 6.682 1.00 94.94 232 ALA A CA 1
ATOM 1875 C C . ALA A 1 232 ? 3.471 8.573 6.475 1.00 94.94 232 ALA A C 1
ATOM 1877 O O . ALA A 1 232 ? 3.564 7.354 6.366 1.00 94.94 232 ALA A O 1
ATOM 1878 N N . ALA A 1 233 ? 4.524 9.390 6.421 1.00 93.62 233 ALA A N 1
ATOM 1879 C CA . ALA A 1 233 ? 5.897 8.960 6.228 1.00 93.62 233 ALA A CA 1
ATOM 1880 C C . ALA A 1 233 ? 6.404 8.195 7.454 1.00 93.62 233 ALA A C 1
ATOM 1882 O O . ALA A 1 233 ? 5.985 8.447 8.582 1.00 93.62 233 ALA A O 1
ATOM 1883 N N . GLY A 1 234 ? 7.311 7.248 7.217 1.00 93.81 234 GLY A N 1
ATOM 1884 C CA . GLY A 1 234 ? 7.801 6.349 8.263 1.00 93.81 234 GLY A CA 1
ATOM 1885 C C . GLY A 1 234 ? 6.758 5.320 8.702 1.00 93.81 234 GLY A C 1
ATOM 1886 O O . GLY A 1 234 ? 6.799 4.834 9.836 1.00 93.81 234 GLY A O 1
ATOM 1887 N N . TRP A 1 235 ? 5.771 5.034 7.848 1.00 98.00 235 TRP A N 1
ATOM 1888 C CA . TRP A 1 235 ? 4.803 3.976 8.096 1.00 98.00 235 TRP A CA 1
ATOM 1889 C C . TRP A 1 235 ? 5.534 2.635 8.113 1.00 98.00 235 TRP A C 1
ATOM 1891 O O . TRP A 1 235 ? 6.039 2.185 7.103 1.00 98.00 235 TRP A O 1
ATOM 1901 N N . GLY A 1 236 ? 5.533 1.954 9.252 1.00 95.62 236 GLY A N 1
ATOM 1902 C CA . GLY A 1 236 ? 6.231 0.681 9.402 1.00 95.62 236 GLY A CA 1
ATOM 1903 C C . GLY A 1 236 ? 5.336 -0.534 9.174 1.00 95.62 236 GLY A C 1
ATOM 1904 O O . GLY A 1 236 ? 5.831 -1.649 9.177 1.00 95.62 236 GLY A O 1
ATOM 1905 N N . GLY A 1 237 ? 4.017 -0.392 9.044 1.00 97.25 237 GLY A N 1
ATOM 1906 C CA . GLY A 1 237 ? 3.098 -1.526 8.916 1.00 97.25 237 GLY A CA 1
ATOM 1907 C C . GLY A 1 237 ? 1.795 -1.334 9.681 1.00 97.25 237 GLY A C 1
ATOM 1908 O O . GLY A 1 237 ? 1.745 -0.664 10.712 1.00 97.25 237 GLY A O 1
ATOM 1909 N N . ASP A 1 238 ? 0.711 -1.952 9.212 1.00 98.19 238 ASP A N 1
ATOM 1910 C CA . ASP A 1 238 ? -0.566 -1.902 9.917 1.00 98.19 238 ASP A CA 1
ATOM 1911 C C . ASP A 1 238 ? -1.486 -3.112 9.696 1.00 98.19 238 ASP A C 1
ATOM 1913 O O . ASP A 1 238 ? -1.276 -3.984 8.840 1.00 98.19 238 ASP A O 1
ATOM 1917 N N . ARG A 1 239 ? -2.522 -3.176 10.536 1.00 97.75 239 ARG A N 1
ATOM 1918 C CA . ARG A 1 239 ? -3.631 -4.120 10.413 1.00 97.75 239 ARG A CA 1
ATOM 1919 C C . ARG A 1 239 ? -4.906 -3.485 10.937 1.00 97.75 239 ARG A C 1
ATOM 1921 O O . ARG A 1 239 ? -4.945 -3.011 12.075 1.00 97.75 239 ARG A O 1
ATOM 1928 N N . TYR A 1 240 ? -5.969 -3.550 10.148 1.00 96.94 240 TYR A N 1
ATOM 1929 C CA . TYR A 1 240 ? -7.304 -3.187 10.597 1.00 96.94 240 TYR A CA 1
ATOM 1930 C C . TYR A 1 240 ? -8.282 -4.357 10.517 1.00 96.94 240 TYR A C 1
ATOM 1932 O O . TYR A 1 240 ? -8.131 -5.266 9.705 1.00 96.94 240 TYR A O 1
ATOM 1940 N N . LYS A 1 241 ? -9.306 -4.320 11.371 1.00 96.50 241 LYS A N 1
ATOM 1941 C CA . LYS A 1 241 ? -10.491 -5.181 11.327 1.00 96.50 241 LYS A CA 1
ATOM 1942 C C . LYS A 1 241 ? -11.739 -4.306 11.369 1.00 96.50 241 LYS A C 1
ATOM 1944 O O . LYS A 1 241 ? -11.858 -3.436 12.233 1.00 96.50 241 LYS A O 1
ATOM 1949 N N . VAL A 1 242 ? -12.666 -4.564 10.452 1.00 94.12 242 VAL A N 1
ATOM 1950 C CA . VAL A 1 242 ? -13.975 -3.907 10.383 1.00 94.12 242 VAL A CA 1
ATOM 1951 C C . VAL A 1 242 ? -15.053 -4.897 10.792 1.00 94.12 242 VAL A C 1
ATOM 1953 O O . VAL A 1 242 ? -15.090 -6.021 10.288 1.00 94.12 242 VAL A O 1
ATOM 1956 N N . TYR A 1 243 ? -15.952 -4.466 11.670 1.00 94.75 243 TYR A N 1
ATOM 1957 C CA . TYR A 1 243 ? -17.138 -5.215 12.068 1.00 94.75 243 TYR A CA 1
ATOM 1958 C C . TYR A 1 243 ? -18.395 -4.447 11.689 1.00 94.75 243 TYR A C 1
ATOM 1960 O O . TYR A 1 243 ? -18.433 -3.226 11.803 1.00 94.75 243 TYR A O 1
ATOM 1968 N N . TYR A 1 244 ? -19.432 -5.165 11.277 1.00 93.62 244 TYR A N 1
ATOM 1969 C CA . TYR A 1 244 ? -20.733 -4.601 10.946 1.00 93.62 244 TYR A CA 1
ATOM 1970 C C . TYR A 1 244 ? -21.826 -5.274 11.769 1.00 93.62 244 TYR A C 1
ATOM 1972 O O . TYR A 1 244 ? -21.810 -6.494 11.966 1.00 93.62 244 TYR A O 1
ATOM 1980 N N . ASN A 1 245 ? -22.769 -4.471 12.255 1.00 92.19 245 ASN A N 1
ATOM 1981 C CA . ASN A 1 245 ? -23.949 -4.943 12.957 1.00 92.19 245 ASN A CA 1
ATOM 1982 C C . ASN A 1 245 ? -25.209 -4.585 12.146 1.00 92.19 245 ASN A C 1
ATOM 1984 O O . ASN A 1 245 ? -25.658 -3.438 12.219 1.00 92.19 245 ASN A O 1
ATOM 1988 N N . PRO A 1 246 ? -25.820 -5.540 11.419 1.00 90.00 246 PRO A N 1
ATOM 1989 C CA . PRO A 1 246 ? -26.984 -5.280 10.578 1.00 90.00 246 PRO A CA 1
ATOM 1990 C C . PRO A 1 246 ? -28.220 -4.880 11.389 1.00 90.00 246 PRO A C 1
ATOM 1992 O O . PRO A 1 246 ? -29.068 -4.166 10.872 1.00 90.00 246 PRO A O 1
ATOM 1995 N N . LYS A 1 247 ? -28.313 -5.269 12.671 1.00 89.94 247 LYS A N 1
ATOM 1996 C CA . LYS A 1 247 ? -29.444 -4.892 13.536 1.00 89.94 247 LYS A CA 1
ATOM 1997 C C . LYS A 1 247 ? -29.441 -3.402 13.877 1.00 89.94 247 LYS A C 1
ATOM 1999 O O . LYS A 1 247 ? -30.494 -2.825 14.103 1.00 89.94 247 LYS A O 1
ATOM 2004 N N . THR A 1 248 ? -28.258 -2.792 13.953 1.00 89.00 248 THR A N 1
ATOM 2005 C CA . THR A 1 248 ? -28.097 -1.378 14.347 1.00 89.00 248 THR A CA 1
ATOM 2006 C C . THR A 1 248 ? -27.611 -0.483 13.209 1.00 89.00 248 THR A C 1
ATOM 2008 O O . THR A 1 248 ? -27.546 0.730 13.378 1.00 89.00 248 THR A O 1
ATOM 2011 N N . GLY A 1 249 ? -27.204 -1.068 12.079 1.00 87.81 249 GLY A N 1
ATOM 2012 C CA . GLY A 1 249 ? -26.55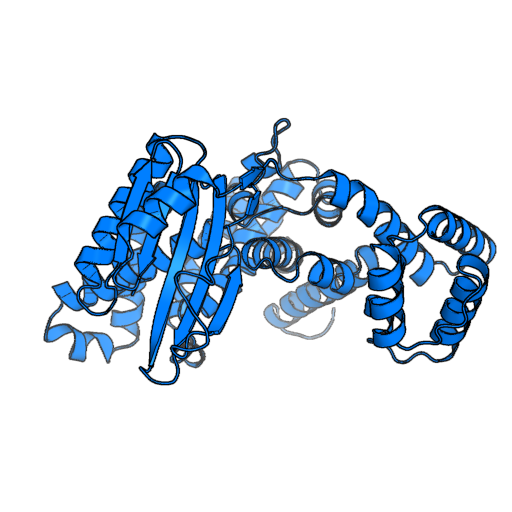5 -0.367 10.972 1.00 87.81 249 GLY A CA 1
ATOM 2013 C C . GLY A 1 249 ? -25.159 0.181 11.296 1.00 87.81 249 GLY A C 1
ATOM 2014 O O . GLY A 1 249 ? -24.598 0.915 10.486 1.00 87.81 249 GLY A O 1
ATOM 2015 N N . LYS A 1 250 ? -24.582 -0.140 12.464 1.00 88.38 250 LYS A N 1
ATOM 2016 C CA . LYS A 1 250 ? -23.292 0.409 12.906 1.00 88.38 250 LYS A CA 1
ATOM 2017 C C . LYS A 1 250 ? -22.110 -0.396 12.368 1.00 88.38 250 LYS A C 1
ATOM 2019 O O . LYS A 1 250 ? -22.120 -1.627 12.375 1.00 88.38 250 LYS A O 1
ATOM 2024 N N . THR A 1 251 ? -21.053 0.328 12.004 1.00 91.19 251 THR A N 1
ATOM 2025 C CA . THR A 1 251 ? -19.752 -0.223 11.606 1.00 91.19 251 THR A CA 1
ATOM 2026 C C . THR A 1 251 ? -18.696 0.170 12.627 1.00 91.19 251 THR A C 1
ATOM 2028 O O . THR A 1 251 ? -18.569 1.352 12.938 1.00 91.19 251 THR A O 1
ATOM 2031 N N . ALA A 1 252 ? -17.929 -0.798 13.121 1.00 93.00 252 ALA A N 1
ATOM 2032 C CA . ALA A 1 252 ? -16.820 -0.588 14.042 1.00 93.00 252 ALA A CA 1
ATOM 2033 C C . ALA A 1 252 ? -15.476 -0.871 13.363 1.00 93.00 252 ALA A C 1
ATOM 2035 O O . ALA A 1 252 ? -15.358 -1.810 12.575 1.00 93.00 252 ALA A O 1
ATOM 2036 N N . LEU A 1 253 ? -14.461 -0.074 13.700 1.00 94.38 253 LEU A N 1
ATOM 2037 C CA . LEU A 1 253 ? -13.089 -0.215 13.201 1.00 94.38 253 LEU A CA 1
ATOM 2038 C C . LEU A 1 253 ? -12.137 -0.399 14.376 1.00 94.38 253 LEU A C 1
ATOM 2040 O O . LEU A 1 253 ? -12.144 0.414 15.299 1.00 94.38 253 LEU A O 1
ATOM 2044 N N . VAL A 1 254 ? -11.277 -1.409 14.281 1.00 97.00 254 VAL A N 1
ATOM 2045 C CA . VAL A 1 254 ? -10.079 -1.555 15.112 1.00 97.00 254 VAL A CA 1
ATOM 2046 C C . VAL A 1 254 ? -8.875 -1.520 14.189 1.00 97.00 254 VAL A C 1
ATOM 2048 O O . VAL A 1 254 ? -8.729 -2.423 13.369 1.00 97.00 254 VAL A O 1
ATOM 2051 N N . TRP A 1 255 ? -8.032 -0.498 14.298 1.00 97.94 255 TRP A N 1
ATOM 2052 C CA . TRP A 1 255 ? -6.881 -0.310 13.417 1.00 97.94 255 TRP A CA 1
ATOM 2053 C C . TRP A 1 255 ? -5.622 -0.011 14.217 1.00 97.94 255 TRP A C 1
ATOM 2055 O O . TRP A 1 255 ? -5.538 1.006 14.900 1.00 97.94 255 TRP A O 1
ATOM 2065 N N . LEU A 1 256 ? -4.654 -0.921 14.132 1.00 98.50 256 LEU A N 1
ATOM 2066 C CA . LEU A 1 256 ? -3.351 -0.798 14.767 1.00 98.50 256 LEU A CA 1
ATOM 2067 C C . LEU A 1 256 ? -2.294 -0.523 13.701 1.00 98.50 256 LEU A C 1
ATOM 2069 O O . LEU A 1 256 ? -2.168 -1.294 12.751 1.00 98.50 256 LEU A O 1
ATOM 2073 N N . THR A 1 257 ? -1.526 0.539 13.907 1.00 98.44 257 THR A N 1
ATOM 2074 C CA . THR A 1 257 ? -0.391 0.948 13.070 1.00 98.44 257 THR A CA 1
ATOM 2075 C C . THR A 1 257 ? 0.906 0.886 13.873 1.00 98.44 257 THR A C 1
ATOM 2077 O O . THR A 1 257 ? 0.894 1.074 15.097 1.00 98.44 257 THR A O 1
ATOM 2080 N N . TYR A 1 258 ? 2.010 0.630 13.182 1.00 98.19 258 TYR A N 1
ATOM 2081 C CA . TYR A 1 258 ? 3.373 0.659 13.694 1.00 98.19 258 TYR A CA 1
ATOM 2082 C C . TYR A 1 258 ? 4.228 1.549 12.791 1.00 98.19 258 TYR A C 1
ATOM 2084 O O . TYR A 1 258 ? 3.990 1.597 11.587 1.00 98.19 258 TYR A O 1
ATOM 2092 N N . TRP A 1 259 ? 5.188 2.258 13.374 1.00 98.19 259 TRP A N 1
ATOM 2093 C CA . TRP A 1 259 ? 5.945 3.318 12.706 1.00 98.19 259 TRP A CA 1
ATOM 2094 C C . TRP A 1 259 ? 7.451 3.135 12.897 1.00 98.19 259 TRP A C 1
ATOM 2096 O O . TRP A 1 259 ? 7.881 2.534 13.885 1.00 98.19 259 TRP A O 1
ATOM 2106 N N . ASP A 1 260 ? 8.247 3.669 11.976 1.00 96.38 260 ASP A N 1
ATOM 2107 C CA . ASP A 1 260 ? 9.709 3.569 11.983 1.00 96.38 260 ASP A CA 1
ATOM 2108 C C . ASP A 1 260 ? 10.298 4.191 13.249 1.00 96.38 260 ASP A C 1
ATOM 2110 O O . ASP A 1 260 ? 11.135 3.584 13.934 1.00 96.38 260 ASP A O 1
ATOM 2114 N N . THR A 1 261 ? 9.799 5.370 13.626 1.00 97.62 261 THR A N 1
ATOM 2115 C CA . THR A 1 261 ? 10.175 6.073 14.851 1.00 97.62 261 THR A CA 1
ATOM 2116 C C . THR A 1 261 ? 8.962 6.474 15.691 1.00 97.62 261 THR A C 1
ATOM 2118 O O . THR A 1 261 ? 7.814 6.505 15.246 1.00 97.62 261 THR A O 1
ATOM 2121 N N . GLU A 1 262 ? 9.210 6.793 16.964 1.00 97.88 262 GLU A N 1
ATOM 2122 C CA . GLU A 1 262 ? 8.166 7.339 17.835 1.00 97.88 262 GLU A CA 1
ATOM 2123 C C . GLU A 1 262 ? 7.697 8.719 17.354 1.00 97.88 262 GLU A C 1
ATOM 2125 O O . GLU A 1 262 ? 6.513 9.038 17.467 1.00 97.88 262 GLU A O 1
ATOM 2130 N N . LYS A 1 263 ? 8.589 9.497 16.730 1.00 97.81 263 LYS A N 1
ATOM 2131 C CA . LYS A 1 263 ? 8.240 10.771 16.101 1.00 97.81 263 LYS A CA 1
ATOM 2132 C C . LYS A 1 263 ? 7.209 10.574 14.987 1.00 97.81 263 LYS A C 1
ATOM 2134 O O . LYS A 1 263 ? 6.188 11.254 15.004 1.00 97.81 263 LYS A O 1
ATOM 2139 N N . ASP A 1 264 ? 7.418 9.611 14.095 1.00 97.81 264 ASP A N 1
ATOM 2140 C CA . ASP A 1 264 ? 6.485 9.345 12.988 1.00 97.81 264 ASP A CA 1
ATOM 2141 C C . ASP A 1 264 ? 5.106 8.922 13.528 1.00 97.81 264 ASP A C 1
ATOM 2143 O O . ASP A 1 264 ? 4.061 9.440 13.126 1.00 97.81 264 ASP A O 1
ATOM 2147 N N . SER A 1 265 ? 5.093 8.076 14.567 1.00 97.94 265 SER A N 1
ATOM 2148 C CA . SER A 1 265 ? 3.850 7.697 15.252 1.00 97.94 265 SER A CA 1
ATOM 2149 C C . SER A 1 265 ? 3.127 8.893 15.890 1.00 97.94 265 SER A C 1
ATOM 2151 O O . SER A 1 265 ? 1.896 8.963 15.863 1.00 97.94 265 SER A O 1
ATOM 2153 N N . GLN A 1 266 ? 3.875 9.866 16.425 1.00 97.88 266 GLN A N 1
ATOM 2154 C CA . GLN A 1 266 ? 3.331 11.088 17.015 1.00 97.88 266 GLN A CA 1
ATOM 2155 C C . GLN A 1 266 ? 2.711 11.983 15.940 1.00 97.88 266 GLN A C 1
ATOM 2157 O O . GLN A 1 266 ? 1.637 12.557 16.149 1.00 97.88 266 GLN A O 1
ATOM 2162 N N . GLU A 1 267 ? 3.364 12.104 14.786 1.00 96.75 267 GLU A N 1
ATOM 2163 C CA . GLU A 1 267 ? 2.862 12.877 13.651 1.00 96.75 267 GLU A CA 1
ATOM 2164 C C . GLU A 1 267 ? 1.533 12.303 13.147 1.00 96.75 267 GLU A C 1
ATOM 2166 O O . GLU A 1 267 ? 0.541 13.040 13.048 1.00 96.75 267 GLU A O 1
ATOM 2171 N N . PHE A 1 268 ? 1.458 10.982 12.960 1.00 97.25 268 PHE A N 1
ATOM 2172 C CA . PHE A 1 268 ? 0.215 10.306 12.595 1.00 97.25 268 PHE A CA 1
ATOM 2173 C C . PHE A 1 268 ? -0.866 10.411 13.679 1.00 97.25 268 PHE A C 1
ATOM 2175 O O . PHE A 1 268 ? -2.028 10.705 13.379 1.00 97.25 268 PHE A O 1
ATOM 2182 N N . PHE A 1 269 ? -0.512 10.230 14.955 1.00 97.38 269 PHE A N 1
ATOM 2183 C CA . PHE A 1 269 ? -1.439 10.385 16.079 1.00 97.38 269 PHE A CA 1
ATOM 2184 C C . PHE A 1 269 ? -2.099 11.771 16.080 1.00 97.38 269 PHE A C 1
ATOM 2186 O O . PHE A 1 269 ? -3.326 11.895 16.196 1.00 97.38 269 PHE A O 1
ATOM 2193 N N . MET A 1 270 ? -1.303 12.825 15.889 1.00 95.50 270 MET A N 1
ATOM 2194 C CA . MET A 1 270 ? -1.794 14.201 15.824 1.00 95.50 270 MET A CA 1
ATOM 2195 C C . MET A 1 270 ? -2.671 14.434 14.590 1.00 95.50 270 MET A C 1
ATOM 2197 O O . MET A 1 270 ? -3.723 15.079 14.696 1.00 95.50 270 MET A O 1
ATOM 2201 N N . ALA A 1 271 ? -2.304 13.856 13.445 1.00 93.19 271 ALA A N 1
ATOM 2202 C CA . ALA A 1 271 ? -3.126 13.896 12.244 1.00 93.19 271 ALA A CA 1
ATOM 2203 C C . ALA A 1 271 ? -4.490 13.221 12.471 1.00 93.19 271 ALA A C 1
ATOM 2205 O O . ALA A 1 271 ? -5.529 13.817 12.179 1.00 93.19 271 ALA A O 1
ATOM 2206 N N . MET A 1 272 ? -4.526 12.047 13.104 1.00 92.75 272 MET A N 1
ATOM 2207 C CA . MET A 1 272 ? -5.770 11.333 13.411 1.00 92.75 272 MET A CA 1
ATOM 2208 C C . MET A 1 272 ? -6.639 12.046 14.452 1.00 92.75 272 MET A C 1
ATOM 2210 O O . MET A 1 272 ? -7.870 12.057 14.332 1.00 92.75 272 MET A O 1
ATOM 2214 N N . LYS A 1 273 ? -6.041 12.731 15.437 1.00 92.12 273 LYS A N 1
ATOM 2215 C CA . LYS A 1 273 ? -6.795 13.637 16.321 1.00 92.12 273 LYS A CA 1
ATOM 2216 C C . LYS A 1 273 ? -7.444 14.771 15.532 1.00 92.12 273 LYS A C 1
ATOM 2218 O O . LYS A 1 273 ? -8.592 15.124 15.812 1.00 92.12 273 LYS A O 1
ATOM 2223 N N . LYS A 1 274 ? -6.759 15.317 14.523 1.00 88.69 274 LYS A N 1
ATOM 2224 C CA . LYS A 1 274 ? -7.332 16.350 13.653 1.00 88.69 274 LYS A CA 1
ATOM 2225 C C . LYS A 1 274 ? -8.450 15.803 12.765 1.00 88.69 274 LYS A C 1
ATOM 2227 O O . LYS A 1 274 ? -9.487 16.452 12.642 1.00 88.69 274 LYS A O 1
ATOM 2232 N N . VAL A 1 275 ? -8.282 14.601 12.211 1.00 85.44 275 VAL A N 1
ATOM 2233 C CA . VAL A 1 275 ? -9.323 13.871 11.466 1.00 85.44 275 VAL A CA 1
ATOM 2234 C C . VAL A 1 275 ? -10.582 13.711 12.319 1.00 85.44 275 VAL A C 1
ATOM 2236 O O . VAL A 1 275 ? -11.662 14.096 11.878 1.00 85.44 275 VAL A O 1
ATOM 2239 N N . ARG A 1 276 ? -10.449 13.250 13.572 1.00 86.38 276 ARG A N 1
ATOM 2240 C CA . ARG A 1 276 ? -11.561 13.158 14.536 1.00 86.38 276 ARG A CA 1
ATOM 2241 C C . ARG A 1 276 ? -12.256 14.508 14.742 1.00 86.38 276 ARG A C 1
ATOM 2243 O O . ARG A 1 276 ? -13.480 14.583 14.680 1.00 86.38 276 ARG A O 1
ATOM 2250 N N . GLN A 1 277 ? -11.494 15.581 14.965 1.00 85.69 277 GLN A N 1
ATOM 2251 C CA . GLN A 1 277 ? -12.051 16.929 15.161 1.00 85.69 277 GLN A CA 1
ATOM 2252 C C . GLN A 1 277 ? -12.829 17.436 13.937 1.00 85.69 277 GLN A C 1
ATOM 2254 O O . GLN A 1 277 ? -13.842 18.114 14.092 1.00 85.69 277 GLN A O 1
ATOM 2259 N N . LEU A 1 278 ? -12.354 17.138 12.723 1.00 80.06 278 LEU A N 1
ATOM 2260 C CA . LEU A 1 278 ? -13.006 17.552 11.478 1.00 80.06 278 LEU A CA 1
ATOM 2261 C C . LEU A 1 278 ? -14.198 16.656 11.111 1.00 80.06 278 LEU A C 1
ATOM 2263 O O . LEU A 1 278 ? -15.157 17.146 10.520 1.00 80.06 278 LEU A O 1
ATOM 2267 N N . GLY A 1 279 ? -14.139 15.365 11.446 1.00 75.06 279 GLY A N 1
ATOM 2268 C CA . GLY A 1 279 ? -15.202 14.395 11.189 1.00 75.06 279 GLY A CA 1
ATOM 2269 C C . GLY A 1 279 ? -16.384 14.493 12.154 1.00 75.06 279 GLY A C 1
ATOM 2270 O O . GLY A 1 279 ? -17.509 14.195 11.762 1.00 75.06 279 GLY A O 1
ATOM 2271 N N . GLY A 1 280 ? -16.163 14.934 13.396 1.00 79.38 280 GLY A N 1
ATOM 2272 C CA . GLY A 1 280 ? -17.230 15.097 14.384 1.00 79.38 280 GLY A CA 1
ATOM 2273 C C . GLY A 1 280 ? -18.017 13.801 14.611 1.00 79.38 280 GLY A C 1
ATOM 2274 O O . GLY A 1 280 ? -17.430 12.738 14.810 1.00 79.38 280 GLY A O 1
ATOM 2275 N N . LYS A 1 281 ? -19.353 13.882 14.562 1.00 77.75 281 LYS A N 1
ATOM 2276 C CA . LYS A 1 281 ? -20.246 12.721 14.739 1.00 77.75 281 LYS A CA 1
ATOM 2277 C C . LYS A 1 281 ? -20.124 11.682 13.617 1.00 77.75 281 LYS A C 1
ATOM 2279 O O . LYS A 1 281 ? -20.404 10.515 13.861 1.00 77.75 281 LYS A O 1
ATOM 2284 N N . ASP A 1 282 ? -19.663 12.084 12.433 1.00 72.50 282 ASP A N 1
ATOM 2285 C CA . ASP A 1 282 ? -19.520 11.190 11.278 1.00 72.50 282 ASP A CA 1
ATOM 2286 C C . ASP A 1 282 ? -18.260 10.313 11.365 1.00 72.50 282 ASP A C 1
ATOM 2288 O O . ASP A 1 282 ? -18.115 9.352 10.613 1.00 72.50 282 ASP A O 1
ATOM 2292 N N . PHE A 1 283 ? -17.319 10.656 12.251 1.00 77.44 283 PHE A N 1
ATOM 2293 C CA . PHE A 1 283 ? -16.116 9.865 12.504 1.00 77.44 283 PHE A CA 1
ATOM 2294 C C . PHE A 1 283 ? -15.777 9.878 14.003 1.00 77.44 283 PHE A C 1
ATOM 2296 O O . PHE A 1 283 ? -14.837 10.563 14.425 1.00 77.44 283 PHE A O 1
ATOM 2303 N N . PRO A 1 284 ? -16.541 9.137 14.832 1.00 83.38 284 PRO A N 1
ATOM 2304 C CA . PRO A 1 284 ? -16.377 9.100 16.283 1.00 83.38 284 PRO A CA 1
ATOM 2305 C C . PRO A 1 284 ? -15.175 8.224 16.669 1.00 83.38 284 PRO A C 1
ATOM 2307 O O . PRO A 1 284 ? -15.300 7.182 17.314 1.00 83.38 284 PRO A O 1
ATOM 2310 N N . ALA A 1 285 ? -13.991 8.635 16.222 1.00 88.19 285 ALA A N 1
ATOM 2311 C CA . ALA A 1 285 ? -12.754 7.924 16.468 1.00 88.19 285 ALA A CA 1
ATOM 2312 C C . ALA A 1 285 ? -12.189 8.234 17.851 1.00 88.19 285 ALA A C 1
ATOM 2314 O O . ALA A 1 285 ? -12.224 9.364 18.336 1.00 88.19 285 ALA A O 1
ATOM 2315 N N . SER A 1 286 ? -11.602 7.221 18.465 1.00 93.06 286 SER A N 1
ATOM 2316 C CA . SER A 1 286 ? -10.689 7.346 19.589 1.00 93.06 286 SER A CA 1
ATOM 2317 C C . SER A 1 286 ? -9.314 6.912 19.131 1.00 93.06 286 SER A C 1
ATOM 2319 O O . SER A 1 286 ? -9.181 5.904 18.444 1.00 93.06 286 SER A O 1
ATOM 2321 N N . VAL A 1 287 ? -8.314 7.708 19.478 1.00 95.25 287 VAL A N 1
ATOM 2322 C CA . VAL A 1 287 ? -6.947 7.529 19.007 1.00 95.25 287 VAL A CA 1
ATOM 2323 C C . VAL A 1 287 ? -6.064 7.443 20.239 1.00 95.25 287 VAL A C 1
ATOM 2325 O O . VAL A 1 287 ? -6.173 8.298 21.118 1.00 95.25 287 VAL A O 1
ATOM 2328 N N . TYR A 1 288 ? -5.223 6.419 20.289 1.00 97.56 288 TYR A N 1
ATOM 2329 C CA . TYR A 1 288 ? -4.285 6.142 21.371 1.00 97.56 288 TYR A CA 1
ATOM 2330 C C . TYR A 1 288 ? -2.895 5.918 20.779 1.00 97.56 288 TYR A C 1
ATOM 2332 O O . TYR A 1 288 ? -2.784 5.377 19.680 1.00 97.56 288 TYR A O 1
ATOM 2340 N N . GLN A 1 289 ? -1.850 6.295 21.507 1.00 97.56 289 GLN A N 1
ATOM 2341 C CA . GLN A 1 289 ? -0.460 6.109 21.096 1.00 97.56 289 GLN A CA 1
ATOM 2342 C C . GLN A 1 289 ? 0.336 5.475 22.237 1.00 97.56 289 GLN A C 1
ATOM 2344 O O . GLN A 1 289 ? 0.094 5.781 23.403 1.00 97.56 289 GLN A O 1
ATOM 2349 N N . GLN A 1 290 ? 1.271 4.588 21.895 1.00 97.25 290 GLN A N 1
ATOM 2350 C CA . GLN A 1 290 ? 2.219 3.991 22.833 1.00 97.25 290 GLN A CA 1
ATOM 2351 C C . GLN A 1 290 ? 3.535 3.681 22.110 1.00 97.25 290 GLN A C 1
ATOM 2353 O O . GLN A 1 290 ? 3.620 2.697 21.365 1.00 97.25 290 GLN A O 1
ATOM 2358 N N . GLY A 1 291 ? 4.562 4.505 22.337 1.00 97.19 291 GLY A N 1
ATOM 2359 C CA . GLY A 1 291 ? 5.810 4.433 21.578 1.00 97.19 291 GLY A CA 1
ATOM 2360 C C . GLY A 1 291 ? 5.519 4.519 20.080 1.00 97.19 291 GLY A C 1
ATOM 2361 O O . GLY A 1 291 ? 4.687 5.309 19.654 1.00 97.19 291 GLY A O 1
ATOM 2362 N N . LYS A 1 292 ? 6.096 3.603 19.296 1.00 97.94 292 LYS A N 1
ATOM 2363 C CA . LYS A 1 292 ? 5.904 3.484 17.837 1.00 97.94 292 LYS A CA 1
ATOM 2364 C C . LYS A 1 292 ? 4.517 2.991 17.386 1.00 97.94 292 LYS A C 1
ATOM 2366 O O . LYS A 1 292 ? 4.318 2.756 16.199 1.00 97.94 292 LYS A O 1
ATOM 2371 N N . LYS A 1 293 ? 3.567 2.749 18.297 1.00 98.25 293 LYS A N 1
ATOM 2372 C CA . LYS A 1 293 ? 2.232 2.211 17.974 1.00 98.25 293 LYS A CA 1
ATOM 2373 C C . LYS A 1 293 ? 1.171 3.300 18.045 1.00 98.25 293 LYS A C 1
ATOM 2375 O O . LYS A 1 293 ? 1.105 4.020 19.039 1.00 98.25 293 LYS A O 1
ATOM 2380 N N . VAL A 1 294 ? 0.256 3.319 17.076 1.00 98.44 294 VAL A N 1
ATOM 2381 C CA . VAL A 1 294 ? -0.990 4.103 17.156 1.00 98.44 294 VAL A CA 1
ATOM 2382 C C . VAL A 1 294 ? -2.187 3.193 16.918 1.00 98.44 294 VAL A C 1
ATOM 2384 O O . VAL A 1 294 ? -2.209 2.420 15.959 1.00 98.44 294 VAL A O 1
ATOM 2387 N N . LEU A 1 295 ? -3.186 3.298 17.792 1.00 98.19 295 LEU A N 1
ATOM 2388 C CA . LEU A 1 295 ? -4.443 2.562 17.735 1.00 98.19 295 LEU A CA 1
ATOM 2389 C C . LEU A 1 295 ? -5.591 3.530 17.469 1.00 98.19 295 LEU A C 1
ATOM 2391 O O . LEU A 1 295 ? -5.832 4.461 18.239 1.00 98.19 295 LEU A O 1
ATOM 2395 N N . VAL A 1 296 ? -6.323 3.270 16.391 1.00 96.44 296 VAL A N 1
ATOM 2396 C CA . VAL A 1 296 ? -7.525 3.997 15.991 1.00 96.44 296 VAL A CA 1
ATOM 2397 C C . VAL A 1 296 ? -8.729 3.078 16.161 1.00 96.44 296 VAL A C 1
ATOM 2399 O O . VAL A 1 296 ? -8.802 1.988 15.593 1.00 96.44 296 VAL A O 1
ATOM 2402 N N . LEU A 1 297 ? -9.694 3.545 16.943 1.00 95.25 297 LEU A N 1
ATOM 2403 C CA . LEU A 1 297 ? -10.912 2.833 17.296 1.00 95.25 297 LEU A CA 1
ATOM 2404 C C . LEU A 1 297 ? -12.129 3.654 16.878 1.00 95.25 297 LEU A C 1
ATOM 2406 O O . LEU A 1 297 ? -12.223 4.816 17.261 1.00 95.25 297 LEU A O 1
ATOM 2410 N N . THR A 1 298 ? -13.085 3.076 16.153 1.00 91.88 298 THR A N 1
ATOM 2411 C CA . THR A 1 298 ? -14.366 3.748 15.849 1.00 91.88 298 THR A CA 1
ATOM 2412 C C . THR A 1 298 ? -15.543 2.873 16.252 1.00 91.88 298 THR A C 1
ATOM 2414 O O . THR A 1 298 ? -15.487 1.656 16.074 1.00 91.88 298 THR A O 1
ATOM 2417 N N . ASN A 1 299 ? -16.596 3.496 16.797 1.00 87.25 299 ASN A N 1
ATOM 2418 C CA . ASN A 1 299 ? -17.847 2.834 17.195 1.00 87.25 299 ASN A CA 1
ATOM 2419 C C . ASN A 1 299 ? -17.640 1.559 18.039 1.00 87.25 299 ASN A C 1
ATOM 2421 O O . ASN A 1 299 ? -18.308 0.546 17.827 1.00 87.25 299 ASN A O 1
ATOM 2425 N N . ILE A 1 300 ? -16.694 1.605 18.982 1.00 87.31 300 ILE A N 1
ATOM 2426 C CA . ILE A 1 300 ? -16.408 0.486 19.885 1.00 87.31 300 ILE A CA 1
ATOM 2427 C C . ILE A 1 300 ? -17.471 0.422 20.996 1.00 87.31 300 ILE A C 1
ATOM 2429 O O . ILE A 1 300 ? -17.856 1.481 21.494 1.00 87.31 300 ILE A O 1
ATOM 2433 N N . PRO A 1 301 ? -17.935 -0.783 21.386 1.00 77.00 301 PRO A N 1
ATOM 2434 C CA . PRO A 1 301 ? -18.824 -0.982 22.537 1.00 77.00 301 PRO A CA 1
ATOM 2435 C C . PRO A 1 301 ? -18.204 -0.559 23.882 1.00 77.00 301 PRO A C 1
ATOM 2437 O O . PRO A 1 301 ? -17.035 -0.188 23.952 1.00 77.00 301 PRO A O 1
ATOM 2440 N N . ASP A 1 302 ? -18.967 -0.697 24.968 1.00 78.81 302 ASP A N 1
ATOM 2441 C CA . ASP A 1 302 ? -18.628 -0.183 26.309 1.00 78.81 302 ASP A CA 1
ATOM 2442 C C . ASP A 1 302 ? -17.288 -0.695 26.889 1.00 78.81 302 ASP A C 1
ATOM 2444 O O . ASP A 1 302 ? -16.646 -0.006 27.676 1.00 78.81 302 ASP A O 1
ATOM 2448 N N . MET A 1 303 ? -16.788 -1.857 26.448 1.00 80.31 303 MET A N 1
ATOM 2449 C CA . MET A 1 303 ? -15.518 -2.465 26.904 1.00 80.31 303 MET A CA 1
ATOM 2450 C C . MET A 1 303 ? -14.265 -1.884 26.217 1.00 80.31 303 MET A C 1
ATOM 2452 O O . MET A 1 303 ? -13.325 -2.606 25.878 1.00 80.31 303 MET A O 1
ATOM 2456 N N . LYS A 1 304 ? -14.260 -0.581 25.946 1.00 87.12 304 LYS A N 1
ATOM 2457 C CA . LYS A 1 304 ? -13.230 0.064 25.126 1.00 87.12 304 LYS A CA 1
ATOM 2458 C C . LYS A 1 304 ? -11.845 0.056 25.771 1.00 87.12 304 LYS A C 1
ATOM 2460 O O . LYS A 1 304 ? -10.887 -0.285 25.088 1.00 87.12 304 LYS A O 1
ATOM 2465 N N . GLU A 1 305 ? -11.731 0.413 27.049 1.00 92.50 305 GLU A N 1
ATOM 2466 C CA . GLU A 1 305 ? -10.422 0.466 27.721 1.00 92.50 305 GLU A CA 1
ATOM 2467 C C . GLU A 1 305 ? -9.813 -0.935 27.869 1.00 92.50 305 GLU A C 1
ATOM 2469 O O . GLU A 1 305 ? -8.649 -1.145 27.539 1.00 92.50 305 GLU A O 1
ATOM 2474 N N . GLU A 1 306 ? -10.636 -1.937 28.196 1.00 93.31 306 GLU A N 1
ATOM 2475 C CA . GLU A 1 306 ? -10.203 -3.339 28.229 1.00 93.31 306 GLU A CA 1
ATOM 2476 C C . GLU A 1 306 ? -9.696 -3.818 26.852 1.00 93.31 306 GLU A C 1
ATOM 2478 O O . GLU A 1 306 ? -8.691 -4.526 26.754 1.00 93.31 306 GLU A O 1
ATOM 2483 N N . LEU A 1 307 ? -10.368 -3.413 25.764 1.00 94.06 307 LEU A N 1
ATOM 2484 C CA . LEU A 1 307 ? -9.918 -3.697 24.400 1.00 94.06 307 LEU A CA 1
ATOM 2485 C C . LEU A 1 307 ? -8.564 -3.039 24.106 1.00 94.06 307 LEU A C 1
ATOM 2487 O O . LEU A 1 307 ? -7.697 -3.685 23.518 1.00 94.06 307 LEU A O 1
ATOM 2491 N N . VAL A 1 308 ? -8.381 -1.773 24.488 1.00 96.19 308 VAL A N 1
ATOM 2492 C CA . VAL A 1 308 ? -7.131 -1.026 24.275 1.00 96.19 308 VAL A CA 1
ATOM 2493 C C . VAL A 1 308 ? -5.967 -1.731 24.973 1.00 96.19 308 VAL A C 1
ATOM 2495 O O . VAL A 1 308 ? -4.975 -2.060 24.320 1.00 96.19 308 VAL A O 1
ATOM 2498 N N . GLU A 1 309 ? -6.111 -2.051 26.259 1.00 94.94 309 GLU A N 1
ATOM 2499 C CA . GLU A 1 309 ? -5.093 -2.775 27.032 1.00 94.94 309 GLU A CA 1
ATOM 2500 C C . GLU A 1 309 ? -4.785 -4.155 26.438 1.00 94.94 309 GLU A C 1
ATOM 2502 O O . GLU A 1 309 ? -3.622 -4.541 26.279 1.00 94.94 309 GLU A O 1
ATOM 2507 N N . SER A 1 310 ? -5.828 -4.893 26.049 1.00 94.25 310 SER A N 1
ATOM 2508 C CA . SER A 1 310 ? -5.694 -6.205 25.417 1.00 94.25 310 SER A CA 1
ATOM 2509 C C . SER A 1 310 ? -4.903 -6.127 24.109 1.00 94.25 310 SER A C 1
ATOM 2511 O O . SER A 1 310 ? -3.979 -6.918 23.897 1.00 94.25 310 SER A O 1
ATOM 2513 N N . LEU A 1 311 ? -5.204 -5.149 23.250 1.00 95.88 311 LEU A N 1
ATOM 2514 C CA . LEU A 1 311 ? -4.497 -4.930 21.988 1.00 95.88 311 LEU A CA 1
ATOM 2515 C C . LEU A 1 311 ? -3.026 -4.579 22.212 1.00 95.88 311 LEU A C 1
ATOM 2517 O O . LEU A 1 311 ? -2.165 -5.133 21.530 1.00 95.88 311 LEU A O 1
ATOM 2521 N N . TRP A 1 312 ? -2.723 -3.724 23.190 1.00 96.19 312 TRP A N 1
ATOM 2522 C CA . TRP A 1 312 ? -1.346 -3.373 23.537 1.00 96.19 312 TRP A CA 1
ATOM 2523 C C . TRP A 1 312 ? -0.510 -4.549 24.001 1.00 96.19 312 TRP A C 1
ATOM 2525 O O . TRP A 1 312 ? 0.662 -4.630 23.631 1.00 96.19 312 TRP A O 1
ATOM 2535 N N . ARG A 1 313 ? -1.116 -5.452 24.772 1.00 94.50 313 ARG A N 1
ATOM 2536 C CA . ARG A 1 313 ? -0.435 -6.615 25.338 1.00 94.50 313 ARG A CA 1
ATOM 2537 C C . ARG A 1 313 ? -0.308 -7.778 24.357 1.00 94.50 313 ARG A C 1
ATOM 2539 O O . ARG A 1 313 ? 0.661 -8.524 24.432 1.00 94.50 313 ARG A O 1
ATOM 2546 N N . THR A 1 314 ? -1.300 -7.987 23.490 1.00 95.50 314 THR A N 1
ATOM 2547 C CA . THR A 1 314 ? -1.449 -9.265 22.765 1.00 95.50 314 THR A CA 1
ATOM 2548 C C . THR A 1 314 ? -1.318 -9.173 21.248 1.00 95.50 314 THR A C 1
ATOM 2550 O O . THR A 1 314 ? -1.157 -10.213 20.604 1.00 95.50 314 THR A O 1
ATOM 2553 N N . ALA A 1 315 ? -1.360 -7.975 20.655 1.00 96.25 315 ALA A N 1
ATOM 2554 C CA . ALA A 1 315 ? -1.072 -7.830 19.233 1.00 96.25 315 ALA A CA 1
ATOM 2555 C C . ALA A 1 315 ? 0.385 -8.223 18.950 1.00 96.25 315 ALA A C 1
ATOM 2557 O O . ALA A 1 315 ? 1.312 -7.731 19.593 1.00 96.25 315 ALA A O 1
ATOM 2558 N N . LYS A 1 316 ? 0.588 -9.113 17.976 1.00 96.69 316 LYS A N 1
ATOM 2559 C CA . LYS A 1 316 ? 1.927 -9.557 17.577 1.00 96.69 316 LYS A CA 1
ATOM 2560 C C . LYS A 1 316 ? 2.416 -8.692 16.426 1.00 96.69 316 LYS A C 1
ATOM 2562 O O . LYS A 1 316 ? 1.722 -8.573 15.418 1.00 96.69 316 LYS A O 1
ATOM 2567 N N . ILE A 1 317 ? 3.607 -8.128 16.579 1.00 95.56 317 ILE A N 1
ATOM 2568 C CA . ILE A 1 317 ? 4.303 -7.345 15.556 1.00 95.56 317 ILE A CA 1
ATOM 2569 C C . ILE A 1 317 ? 5.577 -8.112 15.220 1.00 95.56 317 ILE A C 1
ATOM 2571 O O . ILE A 1 317 ? 6.386 -8.385 16.103 1.00 95.56 317 ILE A O 1
ATOM 2575 N N . GLN A 1 318 ? 5.696 -8.551 13.972 1.00 94.06 318 GLN A N 1
ATOM 2576 C CA . GLN A 1 318 ? 6.753 -9.454 13.522 1.00 94.06 318 GLN A CA 1
ATOM 2577 C C . GLN A 1 318 ? 7.430 -8.899 12.279 1.00 94.06 318 GLN A C 1
ATOM 2579 O O . GLN A 1 318 ? 6.809 -8.175 11.498 1.00 94.06 318 GLN A O 1
ATOM 2584 N N . THR A 1 319 ? 8.695 -9.257 12.089 1.00 89.56 319 THR A N 1
ATOM 2585 C CA . THR A 1 319 ? 9.431 -8.904 10.879 1.00 89.56 319 THR A CA 1
ATOM 2586 C C . THR A 1 319 ? 8.775 -9.522 9.647 1.00 89.56 319 THR A C 1
ATOM 2588 O O . THR A 1 319 ? 8.147 -10.584 9.701 1.00 89.56 319 THR A O 1
ATOM 2591 N N . PHE A 1 320 ? 8.908 -8.837 8.516 1.00 87.88 320 PHE A N 1
ATOM 2592 C CA . PHE A 1 320 ? 8.423 -9.332 7.239 1.00 87.88 320 PHE A CA 1
ATOM 2593 C C . PHE A 1 320 ? 9.207 -10.569 6.788 1.00 87.88 320 PHE A C 1
ATOM 2595 O O . PHE A 1 320 ? 10.425 -10.518 6.602 1.00 87.88 320 PHE A O 1
ATOM 2602 N N . ASP A 1 321 ? 8.518 -11.685 6.553 1.00 82.94 321 ASP A N 1
ATOM 2603 C CA . ASP A 1 321 ? 9.170 -12.897 6.058 1.00 82.94 321 ASP A CA 1
ATOM 2604 C C . ASP A 1 321 ? 9.338 -12.874 4.527 1.00 82.94 321 ASP A C 1
ATOM 2606 O O . ASP A 1 321 ? 8.476 -13.328 3.766 1.00 82.94 321 ASP A O 1
ATOM 2610 N N . ARG A 1 322 ? 10.507 -12.410 4.064 1.00 78.12 322 ARG A N 1
ATOM 2611 C CA . ARG A 1 322 ? 10.911 -12.520 2.650 1.00 78.12 322 ARG A CA 1
ATOM 2612 C C . ARG A 1 322 ? 11.249 -13.942 2.204 1.00 78.12 322 ARG A C 1
ATOM 2614 O O . ARG A 1 322 ? 11.326 -14.189 0.997 1.00 78.12 322 ARG A O 1
ATOM 2621 N N . SER A 1 323 ? 11.462 -14.894 3.117 1.00 68.81 323 SER A N 1
ATOM 2622 C CA . SER A 1 323 ? 11.794 -16.275 2.739 1.00 68.81 323 SER A CA 1
ATOM 2623 C C . SER A 1 323 ? 10.674 -16.910 1.920 1.00 68.81 323 SER A C 1
ATOM 2625 O O . SER A 1 323 ? 10.946 -17.707 1.023 1.00 68.81 323 SER A O 1
ATOM 2627 N N . ARG A 1 324 ? 9.427 -16.488 2.157 1.00 63.34 324 ARG A N 1
ATOM 2628 C CA . ARG A 1 324 ? 8.273 -16.892 1.361 1.00 63.34 324 ARG A CA 1
ATOM 2629 C C . ARG A 1 324 ? 8.415 -16.502 -0.110 1.00 63.34 324 ARG A C 1
ATOM 2631 O O . ARG A 1 324 ? 8.282 -17.376 -0.963 1.00 63.34 324 ARG A O 1
ATOM 2638 N N . PHE A 1 325 ? 8.785 -15.251 -0.403 1.00 62.72 325 PHE A N 1
ATOM 2639 C CA . PHE A 1 325 ? 9.076 -14.816 -1.775 1.00 62.72 325 PHE A CA 1
ATOM 2640 C C . PHE A 1 325 ? 10.192 -15.663 -2.368 1.00 62.72 325 PHE A C 1
ATOM 2642 O O . PHE A 1 325 ? 10.025 -16.226 -3.435 1.00 62.72 325 PHE A O 1
ATOM 2649 N N . LYS A 1 326 ? 11.296 -15.866 -1.646 1.00 62.53 326 LYS A N 1
ATOM 2650 C CA . LYS A 1 326 ? 12.430 -16.658 -2.148 1.00 62.53 326 LYS A CA 1
ATOM 2651 C C . LYS A 1 326 ? 12.124 -18.147 -2.349 1.00 62.53 326 LYS A C 1
ATOM 2653 O O . LYS A 1 326 ? 12.827 -18.781 -3.123 1.00 62.53 326 LYS A O 1
ATOM 2658 N N . LYS A 1 327 ? 11.128 -18.718 -1.666 1.00 61.88 327 LYS A N 1
ATOM 2659 C CA . LYS A 1 327 ? 10.707 -20.125 -1.820 1.00 61.88 327 LYS A CA 1
ATOM 2660 C C . LYS A 1 327 ? 9.685 -20.296 -2.940 1.00 61.88 327 LYS A C 1
ATOM 2662 O O . LYS A 1 327 ? 9.823 -21.202 -3.755 1.00 61.88 327 LYS A O 1
ATOM 2667 N N . GLU A 1 328 ? 8.682 -19.423 -2.993 1.00 58.19 328 GLU A N 1
ATOM 2668 C CA . GLU A 1 328 ? 7.605 -19.473 -3.990 1.00 58.19 328 GLU A CA 1
ATOM 2669 C C . GLU A 1 328 ? 8.049 -18.890 -5.344 1.00 58.19 328 GLU A C 1
ATOM 2671 O O . GLU A 1 328 ? 7.609 -19.348 -6.392 1.00 58.19 328 GLU A O 1
ATOM 2676 N N . PHE A 1 329 ? 9.003 -17.958 -5.367 1.00 59.44 329 PHE A N 1
ATOM 2677 C CA . PHE A 1 329 ? 9.483 -17.330 -6.598 1.00 59.44 329 PHE A CA 1
ATOM 2678 C C . PHE A 1 329 ? 10.261 -18.280 -7.541 1.00 59.44 329 PHE A C 1
ATOM 2680 O O . PHE A 1 329 ? 9.965 -18.288 -8.737 1.00 59.44 329 PHE A O 1
ATOM 2687 N N . PRO A 1 330 ? 11.198 -19.140 -7.080 1.00 60.78 330 PRO A N 1
ATOM 2688 C CA . PRO A 1 330 ? 11.814 -20.173 -7.920 1.00 60.78 330 PRO A CA 1
ATOM 2689 C C . PRO A 1 330 ? 10.797 -21.150 -8.513 1.00 60.78 330 PRO A C 1
ATOM 2691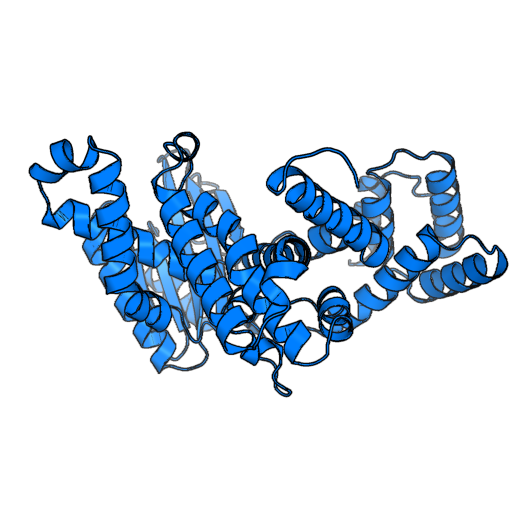 O O . PRO A 1 330 ? 10.969 -21.612 -9.645 1.00 60.78 330 PRO A O 1
ATOM 2694 N N . ILE A 1 331 ? 9.725 -21.439 -7.768 1.00 59.66 331 ILE A N 1
ATOM 2695 C CA . ILE A 1 331 ? 8.588 -22.228 -8.243 1.00 59.66 331 ILE A CA 1
ATOM 2696 C C . ILE A 1 331 ? 7.880 -21.474 -9.373 1.00 59.66 331 ILE A C 1
ATOM 2698 O O . ILE A 1 331 ? 7.776 -22.023 -10.468 1.00 59.66 331 ILE A O 1
ATOM 2702 N N . CYS A 1 332 ? 7.468 -20.218 -9.157 1.00 57.03 332 CYS A N 1
ATOM 2703 C CA . CYS A 1 332 ? 6.824 -19.388 -10.181 1.00 57.03 332 CYS A CA 1
ATOM 2704 C C . CYS A 1 332 ? 7.694 -19.263 -11.437 1.00 57.03 332 CYS A C 1
ATOM 2706 O O . CYS A 1 332 ? 7.218 -19.510 -12.539 1.00 57.03 332 CYS A O 1
ATOM 2708 N N . GLN A 1 333 ? 8.997 -19.001 -11.290 1.00 61.78 333 GLN A N 1
ATOM 2709 C CA . GLN A 1 333 ? 9.943 -18.952 -12.407 1.00 61.78 333 GLN A CA 1
ATOM 2710 C C . GLN A 1 333 ? 10.028 -20.290 -13.159 1.00 61.78 333 GLN A C 1
ATOM 2712 O O . GLN A 1 333 ? 10.151 -20.302 -14.384 1.00 61.78 333 GLN A O 1
ATOM 2717 N N . SER A 1 334 ? 9.986 -21.417 -12.447 1.00 63.78 334 SER A N 1
ATOM 2718 C CA . SER A 1 334 ? 10.047 -22.746 -13.061 1.00 63.78 334 SER A CA 1
ATOM 2719 C C . SER A 1 334 ? 8.756 -23.086 -13.811 1.00 63.78 334 SER A C 1
ATOM 2721 O O . SER A 1 334 ? 8.836 -23.595 -14.926 1.00 63.78 334 SER A O 1
ATOM 2723 N N . ILE A 1 335 ? 7.587 -22.759 -13.247 1.00 58.19 335 ILE A N 1
ATOM 2724 C CA . ILE A 1 335 ? 6.268 -22.898 -13.895 1.00 58.19 335 ILE A CA 1
ATOM 2725 C C . ILE A 1 335 ? 6.208 -22.033 -15.149 1.00 58.19 335 ILE A C 1
ATOM 2727 O O . ILE A 1 335 ? 5.846 -22.500 -16.227 1.00 58.19 335 ILE A O 1
ATOM 2731 N N . TYR A 1 336 ? 6.632 -20.783 -15.012 1.00 56.84 336 TYR A N 1
ATOM 2732 C CA . TYR A 1 336 ? 6.717 -19.828 -16.094 1.00 56.84 336 TYR A CA 1
ATOM 2733 C C . TYR A 1 336 ? 7.594 -20.360 -17.245 1.00 56.84 336 TYR A C 1
ATOM 2735 O O . TYR A 1 336 ? 7.153 -20.443 -18.391 1.00 56.84 336 TYR A O 1
ATOM 2743 N N . ARG A 1 337 ? 8.815 -20.826 -16.944 1.00 64.19 337 ARG A N 1
ATOM 2744 C CA . ARG A 1 337 ? 9.699 -21.434 -17.954 1.00 64.19 337 ARG A CA 1
ATOM 2745 C C . ARG A 1 337 ? 9.074 -22.677 -18.577 1.00 64.19 337 ARG A C 1
ATOM 2747 O O . ARG A 1 337 ? 9.188 -22.853 -19.782 1.00 64.19 337 ARG A O 1
ATOM 2754 N N . LEU A 1 338 ? 8.380 -23.501 -17.793 1.00 64.56 338 LEU A N 1
ATOM 2755 C CA . LEU A 1 338 ? 7.671 -24.675 -18.295 1.00 64.56 338 LEU A CA 1
ATOM 2756 C C . LEU A 1 338 ? 6.574 -24.305 -19.310 1.00 64.56 338 LEU A C 1
ATOM 2758 O O . LEU A 1 338 ? 6.493 -24.955 -20.352 1.00 64.56 338 LEU A O 1
ATOM 2762 N N . ARG A 1 339 ? 5.773 -23.260 -19.038 1.00 58.06 339 ARG A N 1
ATOM 2763 C CA . ARG A 1 339 ? 4.661 -22.791 -19.895 1.00 58.06 339 ARG A CA 1
ATOM 2764 C C . ARG A 1 339 ? 5.120 -22.476 -21.322 1.00 58.06 339 ARG A C 1
ATOM 2766 O O . ARG A 1 339 ? 4.398 -22.767 -22.272 1.00 58.06 339 ARG A O 1
ATOM 2773 N N . PHE A 1 340 ? 6.332 -21.941 -21.478 1.00 57.97 340 PHE A N 1
ATOM 2774 C CA . PHE A 1 340 ? 6.863 -21.487 -22.770 1.00 57.97 340 PHE A CA 1
ATOM 2775 C C . PHE A 1 340 ? 8.000 -22.357 -23.333 1.00 57.97 340 PHE A C 1
ATOM 2777 O O . PHE A 1 340 ? 8.487 -22.104 -24.436 1.00 57.97 340 PHE A O 1
ATOM 2784 N N . GLU A 1 341 ? 8.420 -23.407 -22.622 1.00 72.50 341 GLU A N 1
ATOM 2785 C CA . GLU A 1 341 ? 9.502 -24.286 -23.066 1.00 72.50 341 GLU A CA 1
ATOM 2786 C C . GLU A 1 341 ? 9.017 -25.249 -24.158 1.00 72.50 341 GLU A C 1
ATOM 2788 O O . GLU A 1 341 ? 8.330 -26.245 -23.896 1.00 72.50 341 GLU A O 1
ATOM 2793 N N . LYS A 1 342 ? 9.390 -24.956 -25.409 1.00 71.25 342 LYS A N 1
ATOM 2794 C CA . LYS A 1 342 ? 9.072 -25.779 -26.587 1.00 71.25 342 LYS A CA 1
ATOM 2795 C C . LYS A 1 342 ? 9.946 -27.036 -26.673 1.00 71.25 342 LYS A C 1
ATOM 2797 O O . LYS A 1 342 ? 9.529 -28.021 -27.277 1.00 71.25 342 LYS A O 1
ATOM 2802 N N . ASN A 1 343 ? 11.132 -27.042 -26.059 1.00 84.38 343 ASN A N 1
ATOM 2803 C CA . ASN A 1 343 ? 12.035 -28.187 -26.097 1.00 84.38 343 ASN A CA 1
ATOM 2804 C C . ASN A 1 343 ? 11.639 -29.247 -25.055 1.00 84.38 343 ASN A C 1
ATOM 2806 O O . ASN A 1 343 ? 11.700 -29.021 -23.846 1.00 84.38 343 ASN A O 1
ATOM 2810 N N . LYS A 1 344 ? 11.301 -30.450 -25.530 1.00 75.06 344 LYS A N 1
ATOM 2811 C CA . LYS A 1 344 ? 10.833 -31.578 -24.707 1.00 75.06 344 LYS A CA 1
ATOM 2812 C C . LYS A 1 344 ? 11.802 -31.972 -23.580 1.00 75.06 344 LYS A C 1
ATOM 2814 O O . LYS A 1 344 ? 11.358 -32.330 -22.493 1.00 75.06 344 LYS A O 1
ATOM 2819 N N . THR A 1 345 ? 13.112 -31.891 -23.806 1.00 78.56 345 THR A N 1
ATOM 2820 C CA . THR A 1 345 ? 14.137 -32.261 -22.814 1.00 78.56 345 THR A CA 1
ATOM 2821 C C . THR A 1 345 ? 14.264 -31.203 -21.724 1.00 78.56 345 THR A C 1
ATOM 2823 O O . THR A 1 345 ? 14.281 -31.531 -20.537 1.00 78.56 345 THR A O 1
ATOM 2826 N N . LYS A 1 346 ? 14.278 -29.921 -22.107 1.00 71.94 346 LYS A N 1
ATOM 2827 C CA . LYS A 1 346 ? 14.271 -28.811 -21.144 1.00 71.94 346 LYS A CA 1
ATOM 2828 C C . LYS A 1 346 ? 12.975 -28.782 -20.337 1.00 71.94 346 LYS A C 1
ATOM 2830 O O . LYS A 1 346 ? 13.020 -28.562 -19.130 1.00 71.94 346 LYS A O 1
ATOM 2835 N N . ARG A 1 347 ? 11.840 -29.092 -20.972 1.00 71.88 347 ARG A N 1
ATOM 2836 C CA . ARG A 1 347 ? 10.537 -29.219 -20.310 1.00 71.88 347 ARG A CA 1
ATOM 2837 C C . ARG A 1 347 ? 10.581 -30.273 -19.200 1.00 71.88 347 ARG A C 1
ATOM 2839 O O . ARG A 1 347 ? 10.292 -29.942 -18.058 1.00 71.88 347 ARG A O 1
ATOM 2846 N N . LYS A 1 348 ? 11.094 -31.476 -19.487 1.00 72.19 348 LYS A N 1
ATOM 2847 C CA . LYS A 1 348 ? 11.316 -32.528 -18.473 1.00 72.19 348 LYS A CA 1
ATOM 2848 C C . LYS A 1 348 ? 12.238 -32.092 -17.328 1.00 72.19 348 LYS A C 1
ATOM 2850 O O . LYS A 1 348 ? 12.028 -32.475 -16.179 1.00 72.19 348 LYS A O 1
ATOM 2855 N N . ALA A 1 349 ? 13.263 -31.288 -17.612 1.00 75.94 349 ALA A N 1
ATOM 2856 C CA . ALA A 1 349 ? 14.147 -30.756 -16.575 1.00 75.94 349 ALA A CA 1
ATOM 2857 C C . ALA A 1 349 ? 13.432 -29.739 -15.663 1.00 75.94 349 ALA A C 1
ATOM 2859 O O . ALA A 1 349 ? 13.617 -29.774 -14.445 1.00 75.94 349 ALA A O 1
ATOM 2860 N N . TRP A 1 350 ? 12.591 -28.865 -16.228 1.00 67.19 350 TRP A N 1
ATOM 2861 C CA . TRP A 1 350 ? 11.748 -27.942 -15.459 1.00 67.19 350 TRP A CA 1
ATOM 2862 C C . TRP A 1 350 ? 10.674 -28.677 -14.660 1.00 67.19 350 TRP A C 1
ATOM 2864 O O . TRP A 1 350 ? 10.486 -28.362 -13.489 1.00 67.19 350 TRP A O 1
ATOM 2874 N N . GLU A 1 351 ? 10.054 -29.707 -15.237 1.00 68.12 351 GLU A N 1
ATOM 2875 C CA . GLU A 1 351 ? 9.139 -30.611 -14.531 1.00 68.12 351 GLU A CA 1
ATOM 2876 C C . GLU A 1 351 ? 9.828 -31.218 -13.306 1.00 68.12 351 GLU A C 1
ATOM 2878 O O . GLU A 1 351 ? 9.316 -31.098 -12.199 1.00 68.12 351 GLU A O 1
ATOM 2883 N N . LYS A 1 352 ? 11.040 -31.770 -13.457 1.00 71.69 352 LYS A N 1
ATOM 2884 C CA . LYS A 1 352 ? 11.814 -32.314 -12.329 1.00 71.69 352 LYS A CA 1
ATOM 2885 C C . LYS A 1 352 ? 12.122 -31.263 -11.256 1.00 71.69 352 LYS A C 1
ATOM 2887 O O . LYS A 1 352 ? 12.063 -31.579 -10.071 1.00 71.69 352 LYS A O 1
ATOM 2892 N N . LYS A 1 353 ? 12.420 -30.018 -11.644 1.00 69.31 353 LYS A N 1
ATOM 2893 C CA . LYS A 1 353 ? 12.629 -28.913 -10.690 1.00 69.31 353 LYS A CA 1
ATOM 2894 C C . LYS A 1 353 ? 11.351 -28.566 -9.928 1.00 69.31 353 LYS A C 1
ATOM 2896 O O . LYS A 1 353 ? 11.393 -28.482 -8.709 1.00 69.31 353 LYS A O 1
ATOM 2901 N N . ILE A 1 354 ? 10.220 -28.441 -10.623 1.00 66.19 354 ILE A N 1
ATOM 2902 C CA . ILE A 1 354 ? 8.902 -28.187 -10.019 1.00 66.19 354 ILE A CA 1
ATOM 2903 C C . ILE A 1 354 ? 8.515 -29.312 -9.052 1.00 66.19 354 ILE A C 1
ATOM 2905 O O . ILE A 1 354 ? 8.057 -29.034 -7.947 1.00 66.19 354 ILE A O 1
ATOM 2909 N N . LEU A 1 355 ? 8.757 -30.570 -9.437 1.00 65.06 355 LEU A N 1
ATOM 2910 C CA . LEU A 1 355 ? 8.563 -31.748 -8.587 1.00 65.06 355 LEU A CA 1
ATOM 2911 C C . LEU A 1 355 ? 9.463 -31.707 -7.336 1.00 65.06 355 LEU A C 1
ATOM 2913 O O . LEU A 1 355 ? 9.013 -32.059 -6.248 1.00 65.06 355 LEU A O 1
ATOM 2917 N N . GLY A 1 356 ? 10.710 -31.243 -7.477 1.00 64.12 356 GLY A N 1
ATOM 2918 C CA . GLY A 1 356 ? 11.651 -31.057 -6.367 1.00 64.12 356 GLY A CA 1
ATOM 2919 C C . GLY A 1 356 ? 11.219 -29.985 -5.360 1.00 64.12 356 GLY A C 1
ATOM 2920 O O . GLY A 1 356 ? 11.518 -30.103 -4.176 1.00 64.12 356 GLY A O 1
ATOM 2921 N N . TYR A 1 357 ? 10.444 -28.986 -5.789 1.00 61.78 357 TYR A N 1
ATOM 2922 C CA . TYR A 1 357 ? 9.873 -27.947 -4.922 1.00 61.78 357 TYR A CA 1
ATOM 2923 C C . TYR A 1 357 ? 8.562 -28.372 -4.216 1.00 61.78 357 TYR A C 1
ATOM 2925 O O . TYR A 1 357 ? 7.679 -27.549 -3.969 1.00 61.78 357 TYR A O 1
ATOM 2933 N N . GLY A 1 358 ? 8.409 -29.667 -3.923 1.00 55.81 358 GLY A N 1
ATOM 2934 C CA . GLY A 1 358 ? 7.162 -30.319 -3.510 1.00 55.81 358 GLY A CA 1
ATOM 2935 C C . GLY A 1 358 ? 6.327 -29.661 -2.388 1.00 55.81 358 GLY A C 1
ATOM 2936 O O . GLY A 1 358 ? 6.790 -28.866 -1.573 1.00 55.81 358 GLY A O 1
ATOM 2937 N N . LYS A 1 359 ? 5.041 -30.058 -2.357 1.00 51.59 359 LYS A N 1
ATOM 2938 C CA . LYS A 1 359 ? 3.915 -29.666 -1.469 1.00 51.59 359 LYS A CA 1
ATOM 2939 C C . LYS A 1 359 ? 3.488 -28.185 -1.459 1.00 51.59 359 LYS A C 1
ATOM 2941 O O . LYS A 1 359 ? 2.285 -27.936 -1.404 1.00 51.59 359 LYS A O 1
ATOM 2946 N N . ALA A 1 360 ? 4.391 -27.210 -1.558 1.00 51.50 360 ALA A N 1
ATOM 2947 C CA . ALA A 1 360 ? 4.033 -25.782 -1.476 1.00 51.50 360 ALA A CA 1
ATOM 2948 C C . ALA A 1 360 ? 3.530 -25.178 -2.809 1.00 51.50 360 ALA A C 1
ATOM 2950 O O . ALA A 1 360 ? 2.674 -24.298 -2.805 1.00 51.50 360 ALA A O 1
ATOM 2951 N N . ALA A 1 361 ? 4.021 -25.684 -3.946 1.00 50.84 361 ALA A N 1
ATOM 2952 C CA . ALA A 1 361 ? 3.782 -25.144 -5.294 1.00 50.84 361 ALA A CA 1
ATOM 2953 C C . ALA A 1 361 ? 2.399 -25.454 -5.903 1.00 50.84 361 ALA A C 1
ATOM 2955 O O . ALA A 1 361 ? 1.928 -24.758 -6.804 1.00 50.84 361 ALA A O 1
ATOM 2956 N N . ILE A 1 362 ? 1.766 -26.537 -5.447 1.00 52.56 362 ILE A N 1
ATOM 2957 C CA . ILE A 1 362 ? 0.616 -27.176 -6.109 1.00 52.56 362 ILE A CA 1
ATOM 2958 C C . ILE A 1 362 ? -0.612 -26.242 -6.212 1.00 52.56 362 ILE A C 1
ATOM 2960 O O . ILE A 1 362 ? -1.215 -26.177 -7.284 1.00 52.56 362 ILE A O 1
ATOM 2964 N N . PRO A 1 363 ? -0.974 -25.451 -5.178 1.00 51.16 363 PRO A N 1
ATOM 2965 C CA . PRO A 1 363 ? -2.109 -24.528 -5.267 1.00 51.16 363 PRO A CA 1
ATOM 2966 C C . PRO A 1 363 ? -1.888 -23.342 -6.222 1.00 51.16 363 PRO A C 1
ATOM 2968 O O . PRO A 1 363 ? -2.864 -22.748 -6.687 1.00 51.16 363 PRO A O 1
ATOM 2971 N N . PHE A 1 364 ? -0.634 -22.962 -6.487 1.00 50.06 364 PHE A N 1
ATOM 2972 C CA . PHE A 1 364 ? -0.280 -21.864 -7.397 1.00 50.06 364 PHE A CA 1
ATOM 2973 C C . PHE A 1 364 ? -0.342 -22.323 -8.850 1.00 50.06 364 PHE A C 1
ATOM 2975 O O . PHE A 1 364 ? -1.006 -21.676 -9.654 1.00 50.06 364 PHE A O 1
ATOM 2982 N N . LEU A 1 365 ? 0.214 -23.511 -9.127 1.00 49.91 365 LEU A N 1
ATOM 2983 C CA . LEU A 1 365 ? 0.071 -24.213 -10.403 1.00 49.91 365 LEU A CA 1
ATOM 2984 C C . LEU A 1 365 ? -1.392 -24.298 -10.837 1.00 49.91 365 LEU A C 1
ATOM 2986 O O . LEU A 1 365 ? -1.701 -23.931 -11.952 1.00 49.91 365 LEU A O 1
ATOM 2990 N N . ILE A 1 366 ? -2.310 -24.737 -9.974 1.00 50.97 366 ILE A N 1
ATOM 2991 C CA . ILE A 1 366 ? -3.702 -24.970 -10.394 1.00 50.97 366 ILE A CA 1
ATOM 2992 C C . ILE A 1 366 ? -4.469 -23.664 -10.644 1.00 50.97 366 ILE A C 1
ATOM 2994 O O . ILE A 1 366 ? -5.208 -23.586 -11.620 1.00 50.97 366 ILE A O 1
ATOM 2998 N N . GLN A 1 367 ? -4.289 -22.624 -9.820 1.00 48.75 367 GLN A N 1
ATOM 2999 C CA . GLN A 1 367 ? -5.011 -21.364 -10.043 1.00 48.75 367 GLN A CA 1
ATOM 3000 C C . GLN A 1 367 ? -4.580 -20.707 -11.355 1.00 48.75 367 GLN A C 1
ATOM 3002 O O . GLN A 1 367 ? -5.456 -20.274 -12.096 1.00 48.75 367 GLN A O 1
ATOM 3007 N N . ALA A 1 368 ? -3.283 -20.716 -11.690 1.00 47.22 368 ALA A N 1
ATOM 3008 C CA . ALA A 1 368 ? -2.788 -20.222 -12.980 1.00 47.22 368 ALA A CA 1
ATOM 3009 C C . ALA A 1 368 ? -3.395 -20.951 -14.200 1.00 47.22 368 ALA A C 1
ATOM 3011 O O . ALA A 1 368 ? -3.336 -20.447 -15.316 1.00 47.22 368 ALA A O 1
ATOM 3012 N N . LEU A 1 369 ? -3.988 -22.134 -14.004 1.00 50.78 369 LEU A N 1
ATOM 3013 C CA . LEU A 1 369 ? -4.461 -23.019 -15.074 1.00 50.78 369 LEU A CA 1
ATOM 3014 C C . LEU A 1 369 ? -5.983 -23.129 -15.167 1.00 50.78 369 LEU A C 1
ATOM 3016 O O . LEU A 1 369 ? -6.500 -23.482 -16.227 1.00 50.78 369 LEU A O 1
ATOM 3020 N N . ASP A 1 370 ? -6.701 -22.796 -14.094 1.00 47.53 370 ASP A N 1
ATOM 3021 C CA . ASP A 1 370 ? -8.169 -22.774 -14.068 1.00 47.53 370 ASP A CA 1
ATOM 3022 C C . ASP A 1 370 ? -8.740 -21.665 -14.982 1.00 47.53 370 ASP A C 1
ATOM 3024 O O . ASP A 1 370 ? -9.871 -21.752 -15.458 1.00 47.53 370 ASP A O 1
ATOM 3028 N N . GLY A 1 371 ? -7.924 -20.656 -15.317 1.00 48.31 371 GLY A N 1
ATOM 3029 C CA . GLY A 1 371 ? -8.290 -19.563 -16.222 1.00 48.31 371 GLY A CA 1
ATOM 3030 C C . GLY A 1 371 ? -8.420 -19.940 -17.706 1.00 48.31 371 GLY A C 1
ATOM 3031 O O . GLY A 1 371 ? -9.120 -19.243 -18.434 1.00 48.31 371 GLY A O 1
ATOM 3032 N N . GLU A 1 372 ? -7.806 -21.036 -18.180 1.00 46.72 372 GLU A N 1
ATOM 3033 C CA . GLU A 1 372 ? -7.705 -21.320 -19.629 1.00 46.72 372 GLU A CA 1
ATOM 3034 C C . GLU A 1 372 ? -8.482 -22.559 -20.126 1.00 46.72 372 GLU A C 1
ATOM 3036 O O . GLU A 1 372 ? -8.498 -22.818 -21.328 1.00 46.72 372 GLU A O 1
ATOM 3041 N N . LYS A 1 373 ? -9.133 -23.349 -19.254 1.00 51.06 373 LYS A N 1
ATOM 3042 C CA . LYS A 1 373 ? -9.929 -24.554 -19.620 1.00 51.06 373 LYS A CA 1
ATOM 3043 C C . LYS A 1 373 ? -9.267 -25.514 -20.644 1.00 51.06 373 LYS A C 1
ATOM 3045 O O . LYS A 1 373 ? -9.959 -26.207 -21.393 1.00 51.06 373 LYS A O 1
ATOM 3050 N N . LYS A 1 374 ? -7.934 -25.623 -20.677 1.00 56.34 374 LYS A N 1
ATOM 3051 C CA . LYS A 1 374 ? -7.216 -26.549 -21.578 1.00 56.34 374 LYS A CA 1
ATOM 3052 C C . LYS A 1 374 ? -7.170 -27.969 -20.997 1.00 56.34 374 LYS A C 1
ATOM 3054 O O . LYS A 1 374 ? -6.387 -28.255 -20.091 1.00 56.34 374 LYS A O 1
ATOM 3059 N N . LYS A 1 375 ? -8.003 -28.868 -21.539 1.00 55.34 375 LYS A N 1
ATOM 3060 C CA . LYS A 1 375 ? -8.196 -30.254 -21.058 1.00 55.34 375 LYS A CA 1
ATOM 3061 C C . LYS A 1 375 ? -6.908 -31.092 -21.011 1.00 55.34 375 LYS A C 1
ATOM 3063 O O . LYS A 1 375 ? -6.686 -31.788 -20.023 1.00 55.34 375 LYS A O 1
ATOM 3068 N N . ASP A 1 376 ? -6.033 -30.976 -22.008 1.00 59.16 376 ASP A N 1
ATOM 3069 C CA . ASP A 1 376 ? -4.827 -31.818 -22.104 1.00 59.16 376 ASP A CA 1
ATOM 3070 C C . ASP A 1 376 ? -3.782 -31.481 -21.033 1.00 59.16 376 ASP A C 1
ATOM 3072 O O . ASP A 1 376 ? -3.101 -32.355 -20.493 1.00 59.16 376 ASP A O 1
ATOM 3076 N N . PHE A 1 377 ? -3.691 -30.202 -20.669 1.00 54.62 377 PHE A N 1
ATOM 3077 C CA . PHE A 1 377 ? -2.762 -29.742 -19.644 1.00 54.62 377 PHE A CA 1
ATOM 3078 C C . PHE A 1 377 ? -3.244 -30.104 -18.233 1.00 54.62 377 PHE A C 1
ATOM 3080 O O . PHE A 1 377 ? -2.449 -30.506 -17.383 1.00 54.62 377 PHE A O 1
ATOM 3087 N N . LEU A 1 378 ? -4.559 -30.048 -17.998 1.00 55.03 378 LEU A N 1
ATOM 3088 C CA . LEU A 1 378 ? -5.176 -30.494 -16.746 1.00 55.03 378 LEU A CA 1
ATOM 3089 C C . LEU A 1 378 ? -4.990 -32.001 -16.519 1.00 55.03 378 LEU A C 1
ATOM 3091 O O . LEU A 1 378 ? -4.683 -32.415 -15.398 1.00 55.03 378 LEU A O 1
ATOM 3095 N N . ALA A 1 379 ? -5.105 -32.815 -17.573 1.00 63.66 379 ALA A N 1
ATOM 3096 C CA . ALA A 1 379 ? -4.838 -34.252 -17.509 1.00 63.66 379 ALA A CA 1
ATOM 3097 C C . ALA A 1 379 ? -3.370 -34.544 -17.150 1.00 63.66 379 ALA A C 1
ATOM 3099 O O . ALA A 1 379 ? -3.090 -35.352 -16.261 1.00 63.66 379 ALA A O 1
ATOM 3100 N N . PHE A 1 380 ? -2.431 -33.826 -17.773 1.00 60.91 380 PHE A N 1
ATOM 3101 C CA . PHE A 1 380 ? -1.001 -33.947 -17.488 1.00 60.91 380 PHE A CA 1
ATOM 3102 C C . PHE A 1 380 ? -0.646 -33.573 -16.038 1.00 60.91 380 PHE A C 1
ATOM 3104 O O . PHE A 1 380 ? 0.084 -34.307 -15.363 1.00 60.91 380 PHE A O 1
ATOM 3111 N N . ILE A 1 381 ? -1.188 -32.464 -15.524 1.00 59.34 381 ILE A N 1
ATOM 3112 C CA . ILE A 1 381 ? -0.968 -32.038 -14.135 1.00 59.34 381 ILE A CA 1
ATOM 3113 C C . ILE A 1 381 ? -1.602 -33.028 -13.156 1.00 59.34 381 ILE A C 1
ATOM 3115 O O . ILE A 1 381 ? -0.944 -33.428 -12.199 1.00 59.34 381 ILE A O 1
ATOM 3119 N N . SER A 1 382 ? -2.825 -33.498 -13.416 1.00 63.00 382 SER A N 1
ATOM 3120 C CA . SER A 1 382 ? -3.484 -34.512 -12.584 1.00 63.00 382 SER A CA 1
ATOM 3121 C C . SER A 1 382 ? -2.650 -35.798 -12.481 1.00 63.00 382 SER A C 1
ATOM 3123 O O . SER A 1 382 ? -2.425 -36.301 -11.379 1.00 63.00 382 SER A O 1
ATOM 3125 N N . GLN A 1 383 ? -2.089 -36.271 -13.598 1.00 67.06 383 GLN A N 1
ATOM 3126 C CA . GLN A 1 383 ? -1.220 -37.449 -13.626 1.00 67.06 383 GLN A CA 1
ATOM 3127 C C . GLN A 1 383 ? 0.124 -37.213 -12.916 1.00 67.06 383 GLN A C 1
ATOM 3129 O O . GLN A 1 383 ? 0.633 -38.091 -12.218 1.00 67.06 383 GLN A O 1
ATOM 3134 N N . THR A 1 384 ? 0.701 -36.022 -13.071 1.00 57.94 384 THR A N 1
ATOM 3135 C CA . THR A 1 384 ? 1.948 -35.620 -12.402 1.00 57.94 384 THR A CA 1
ATOM 3136 C C . THR A 1 384 ? 1.765 -35.534 -10.887 1.00 57.94 384 THR A C 1
ATOM 3138 O O . THR A 1 384 ? 2.623 -35.970 -10.123 1.00 57.94 384 THR A O 1
ATOM 3141 N N . LEU A 1 385 ? 0.614 -35.035 -10.443 1.00 57.62 385 LEU A N 1
ATOM 3142 C CA . LEU A 1 385 ? 0.265 -34.927 -9.034 1.00 57.62 385 LEU A CA 1
ATOM 3143 C C . LEU A 1 385 ? -0.069 -36.284 -8.407 1.00 57.62 385 LEU A C 1
ATOM 3145 O O . LEU A 1 385 ? 0.358 -36.533 -7.282 1.00 57.62 385 LEU A O 1
ATOM 3149 N N . TYR A 1 386 ? -0.738 -37.183 -9.137 1.00 66.00 386 TYR A N 1
ATOM 3150 C CA . TYR A 1 386 ? -0.948 -38.568 -8.699 1.00 66.00 386 TYR A CA 1
ATOM 3151 C C . TYR A 1 386 ? 0.381 -39.266 -8.384 1.00 66.00 386 TYR A C 1
ATOM 3153 O O . TYR A 1 386 ? 0.521 -39.888 -7.335 1.00 66.00 386 TYR A O 1
ATOM 3161 N N . LYS A 1 387 ? 1.394 -39.086 -9.243 1.00 61.78 387 LYS A N 1
ATOM 3162 C CA . LYS A 1 387 ? 2.742 -39.638 -9.024 1.00 61.78 387 LYS A CA 1
ATOM 3163 C C . LYS A 1 387 ? 3.424 -39.100 -7.763 1.00 61.78 387 LYS A C 1
ATOM 3165 O O . LYS A 1 387 ? 4.249 -39.796 -7.187 1.00 61.78 387 LYS A O 1
ATOM 3170 N N . LEU A 1 388 ? 3.109 -37.873 -7.350 1.00 54.12 388 LEU A N 1
ATOM 3171 C CA . LEU A 1 388 ? 3.720 -37.226 -6.187 1.00 54.12 388 LEU A CA 1
ATOM 3172 C C . LEU A 1 388 ? 3.027 -37.551 -4.866 1.00 54.12 388 LEU A C 1
ATOM 3174 O O . LEU A 1 388 ? 3.682 -37.618 -3.829 1.00 54.12 388 LEU A O 1
ATOM 3178 N N . THR A 1 389 ? 1.701 -37.653 -4.878 1.00 59.22 389 THR A N 1
ATOM 3179 C CA . THR A 1 389 ? 0.902 -37.742 -3.648 1.00 59.22 389 THR A CA 1
ATOM 3180 C C . THR A 1 389 ? 0.307 -39.126 -3.424 1.00 59.22 389 THR A C 1
ATOM 3182 O O . THR A 1 389 ? -0.227 -39.380 -2.346 1.00 59.22 389 THR A O 1
ATOM 3185 N N . GLY A 1 390 ? 0.335 -39.997 -4.439 1.00 65.06 390 GLY A N 1
ATOM 3186 C CA . GLY A 1 390 ? -0.363 -41.283 -4.446 1.00 65.06 390 GLY A CA 1
ATOM 3187 C C . GLY A 1 390 ? -1.892 -41.159 -4.448 1.00 65.06 390 GLY A C 1
ATOM 3188 O O . GLY A 1 390 ? -2.585 -42.171 -4.414 1.00 65.06 390 GLY A O 1
ATOM 3189 N N . LYS A 1 391 ? -2.444 -39.937 -4.478 1.00 59.41 391 LYS A N 1
ATOM 3190 C CA . LYS A 1 391 ? -3.887 -39.680 -4.441 1.00 59.41 391 LYS A CA 1
ATOM 3191 C C . LYS A 1 391 ? -4.353 -39.071 -5.754 1.00 59.41 391 LYS A C 1
ATOM 3193 O O . LYS A 1 391 ? -3.845 -38.040 -6.194 1.00 59.41 391 LYS A O 1
ATOM 3198 N N . ASN A 1 392 ? -5.370 -39.682 -6.359 1.00 65.12 392 ASN A N 1
ATOM 3199 C CA . ASN A 1 392 ? -6.043 -39.105 -7.515 1.00 65.12 392 ASN A CA 1
ATOM 3200 C C . ASN A 1 392 ? -7.098 -38.104 -7.032 1.00 65.12 392 ASN A C 1
ATOM 3202 O O . ASN A 1 392 ? -8.235 -38.457 -6.739 1.00 65.12 392 ASN A O 1
ATOM 3206 N N . LEU A 1 393 ? -6.687 -36.849 -6.899 1.00 63.31 393 LEU A N 1
ATOM 3207 C CA . LEU A 1 393 ? -7.541 -35.762 -6.411 1.00 63.31 393 LEU A CA 1
ATOM 3208 C C . LEU A 1 393 ? -8.255 -35.018 -7.563 1.00 63.31 393 LEU A C 1
ATOM 3210 O O . LEU A 1 393 ? -9.011 -34.076 -7.323 1.00 63.31 393 LEU A O 1
ATOM 3214 N N . GLY A 1 394 ? -8.044 -35.453 -8.814 1.00 60.41 394 GLY A N 1
ATOM 3215 C CA . GLY A 1 394 ? -8.642 -34.857 -10.013 1.00 60.41 394 GLY A CA 1
ATOM 3216 C C . GLY A 1 394 ? -8.278 -33.378 -10.216 1.00 60.41 394 GLY A C 1
ATOM 3217 O O . GLY A 1 394 ? -7.305 -32.875 -9.657 1.00 60.41 394 GLY A O 1
ATOM 3218 N N . ALA A 1 395 ? -9.073 -32.659 -11.013 1.00 57.28 395 ALA A N 1
ATOM 3219 C CA . ALA A 1 395 ? -8.909 -31.218 -11.267 1.00 57.28 395 ALA A CA 1
ATOM 3220 C C . ALA A 1 395 ? -9.646 -30.319 -10.245 1.00 57.28 395 ALA A C 1
ATOM 3222 O O . ALA A 1 395 ? -9.765 -29.113 -10.438 1.00 57.28 395 ALA A O 1
ATOM 3223 N N . ASN A 1 396 ? -10.185 -30.883 -9.160 1.00 63.91 396 ASN A N 1
ATOM 3224 C CA . ASN A 1 396 ? -11.096 -30.166 -8.268 1.00 63.91 396 ASN A CA 1
ATOM 3225 C C . ASN A 1 396 ? -10.350 -29.406 -7.157 1.00 63.91 396 ASN A C 1
ATOM 3227 O O . ASN A 1 396 ? -9.988 -29.987 -6.132 1.00 63.91 396 ASN A O 1
ATOM 3231 N N . TYR A 1 397 ? -10.185 -28.088 -7.317 1.00 56.62 397 TYR A N 1
ATOM 3232 C CA . TYR A 1 397 ? -9.512 -27.217 -6.342 1.00 56.62 397 TYR A CA 1
ATOM 3233 C C . TYR A 1 397 ? -10.043 -27.354 -4.899 1.00 56.62 397 TYR A C 1
ATOM 3235 O O . TYR A 1 397 ? -9.260 -27.299 -3.949 1.00 56.62 397 TYR A O 1
ATOM 3243 N N . LYS A 1 398 ? -11.350 -27.594 -4.699 1.00 60.91 398 LYS A N 1
ATOM 3244 C CA . LYS A 1 398 ? -11.930 -27.767 -3.353 1.00 60.91 398 LYS A CA 1
ATOM 3245 C C . LYS A 1 398 ? -11.457 -29.059 -2.681 1.00 60.91 398 LYS A C 1
ATOM 3247 O O . LYS A 1 398 ? -11.129 -29.034 -1.497 1.00 60.91 398 LYS A O 1
ATOM 3252 N N . ALA A 1 399 ? -11.384 -30.163 -3.428 1.00 65.62 399 ALA A N 1
ATOM 3253 C CA . ALA A 1 399 ? -10.863 -31.435 -2.922 1.00 65.62 399 ALA A CA 1
ATOM 3254 C C . ALA A 1 399 ? -9.376 -31.316 -2.539 1.00 65.62 399 ALA A C 1
ATOM 3256 O O . ALA A 1 399 ? -8.954 -31.821 -1.499 1.00 65.62 399 ALA A O 1
ATOM 3257 N N . TRP A 1 400 ? -8.610 -30.563 -3.333 1.00 61.56 400 TRP A N 1
ATOM 3258 C CA . TRP A 1 400 ? -7.203 -30.258 -3.068 1.00 61.56 400 TRP A CA 1
ATOM 3259 C C . TRP A 1 400 ? -6.990 -29.396 -1.823 1.00 61.56 400 TRP A C 1
ATOM 3261 O O . TRP A 1 400 ? -6.136 -29.718 -0.996 1.00 61.56 400 TRP A O 1
ATOM 3271 N N . LYS A 1 401 ? -7.770 -28.319 -1.666 1.00 57.09 401 LYS A N 1
ATOM 3272 C CA . LYS A 1 401 ? -7.694 -27.436 -0.496 1.00 57.09 401 LYS A CA 1
ATOM 3273 C C . LYS A 1 401 ? -7.999 -28.199 0.795 1.00 57.09 401 LYS A C 1
ATOM 3275 O O . LYS A 1 401 ? -7.241 -28.082 1.752 1.00 57.09 401 LYS A O 1
ATOM 3280 N N . LYS A 1 402 ? -9.039 -29.040 0.779 1.00 66.56 402 LYS A N 1
ATOM 3281 C CA . LYS A 1 402 ? -9.400 -29.908 1.908 1.00 66.56 402 LYS A CA 1
ATOM 3282 C C . LYS A 1 402 ? -8.272 -30.882 2.261 1.00 66.56 402 LYS A C 1
ATOM 3284 O O . LYS A 1 402 ? -7.856 -30.929 3.410 1.00 66.56 402 LYS A O 1
ATOM 3289 N N . TRP A 1 403 ? -7.705 -31.581 1.273 1.00 67.50 403 TRP A N 1
ATOM 3290 C CA . TRP A 1 403 ? -6.553 -32.461 1.506 1.00 67.50 403 TRP A CA 1
ATOM 3291 C C . TRP A 1 403 ? -5.370 -31.709 2.130 1.00 67.50 403 TRP A C 1
ATOM 3293 O O . TRP A 1 403 ? -4.762 -32.208 3.067 1.00 67.50 403 TRP A O 1
ATOM 3303 N N . GLN A 1 404 ? -5.051 -30.501 1.656 1.00 57.44 404 GLN A N 1
ATOM 3304 C CA . GLN A 1 404 ? -3.962 -29.697 2.217 1.00 57.44 404 GLN A CA 1
ATOM 3305 C C . GLN A 1 404 ? -4.231 -29.273 3.669 1.00 57.44 404 GLN A C 1
ATOM 3307 O O . GLN A 1 404 ? -3.309 -29.276 4.483 1.00 57.44 404 GLN A O 1
ATOM 3312 N N . GLU A 1 405 ? -5.467 -28.890 3.990 1.00 60.91 405 GLU A N 1
ATOM 3313 C CA . GLU A 1 405 ? -5.896 -28.583 5.359 1.00 60.91 405 GLU A CA 1
ATOM 3314 C C . GLU A 1 405 ? -5.778 -29.820 6.266 1.00 60.91 405 GLU A C 1
ATOM 3316 O O . GLU A 1 405 ? -5.285 -29.701 7.386 1.00 60.91 405 GLU A O 1
ATOM 3321 N N . ASP A 1 406 ? -6.104 -31.007 5.747 1.00 65.50 406 ASP A N 1
ATOM 3322 C CA . ASP A 1 406 ? -5.951 -32.291 6.442 1.00 65.50 406 ASP A CA 1
ATOM 3323 C C . ASP A 1 406 ? -4.480 -32.720 6.626 1.00 65.50 406 ASP A C 1
ATOM 3325 O O . ASP A 1 406 ? -4.201 -33.560 7.469 1.00 65.50 406 ASP A O 1
ATOM 3329 N N . GLN A 1 407 ? -3.528 -32.179 5.852 1.00 54.53 407 GLN A N 1
ATOM 3330 C CA . GLN A 1 407 ? -2.081 -32.418 6.035 1.00 54.53 407 GLN A CA 1
ATOM 3331 C C . GLN A 1 407 ? -1.413 -31.439 7.017 1.00 54.53 407 GLN A C 1
ATOM 3333 O O . GLN A 1 407 ? -0.225 -31.585 7.304 1.00 54.53 407 GLN A O 1
ATOM 3338 N N . LYS A 1 408 ? -2.122 -30.383 7.437 1.00 50.03 408 LYS A 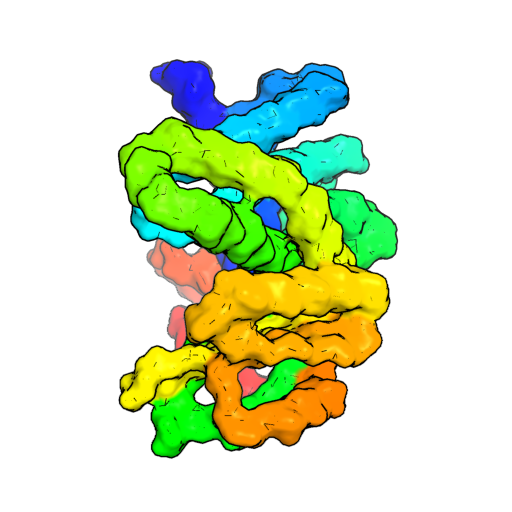N 1
ATOM 3339 C CA . LYS A 1 408 ? -1.627 -29.365 8.384 1.00 50.03 408 LYS A CA 1
ATOM 3340 C C . LYS A 1 408 ? -2.125 -29.583 9.817 1.00 50.03 408 LYS A C 1
ATOM 3342 O O . LYS A 1 408 ? -1.644 -28.892 10.713 1.00 50.03 408 LYS A O 1
ATOM 3347 N N . LYS A 1 409 ? -3.103 -30.469 9.999 1.00 37.59 409 LYS A N 1
ATOM 3348 C CA . LYS A 1 409 ? -3.458 -31.080 11.283 1.00 37.59 409 LYS A CA 1
ATOM 3349 C C . LYS A 1 409 ? -2.564 -32.290 11.500 1.00 37.59 409 LYS A C 1
ATOM 3351 O O . LYS A 1 409 ? -2.256 -32.546 12.680 1.00 37.59 409 LYS A O 1
#

Sequence (409 aa):
RISGGPQGDAVIVHELIHALQDQHFDLFSLQKYVQGNSDRSAALSALVEGDATLGMFAQQMAGSEEQQKLFIKFFQITTDLSKEFMAVNRNVPTFIQDSMFFNYSQGLEFNWRLKKAGGLNKINLAFRDLPASTEQILHPEKYLSSNRDEPWTIQLPSLQKYFPQKNGWTKLSEDTMGELGIQILLREYFAYRRLKKHLGAFWKPLSSNIILRGLGRTAYKYLNANKIRESAAGWGGDRYKVYYNPKTGKTALVWLTYWDTEKDSQEFFMAMKKVRQLGGKDFPASVYQQGKKVLVLTNIPDMKEELVESLWRTAKIQTFDRSRFKKEFPICQSIYRLRFEKNKTKRKAWEKKILGYGKAAIPFLIQALDGEKKKDFLAFISQTLYKLTGKNLGANYKAWKKWQEDQKK